Protein 9QDV (pdb70)

Radius of gyration: 25.35 Å; Cα contacts (8 Å, |Δi|>4): 1419; chains: 2; bounding box: 82×53×46 Å

B-factor: mean 12.5, std 7.26, range [4.7, 65.02]

Solvent-accessible surface area: 18712 Å² total; per-residue (Å²): 152,40,98,58,68,17,17,87,111,12,80,83,80,35,0,67,29,100,213,17,71,12,74,52,34,111,27,101,4,48,130,173,114,7,129,36,5,5,2,4,18,0,21,20,0,65,56,90,99,80,33,52,4,0,0,0,0,0,0,0,1,11,10,19,6,21,132,17,0,31,35,0,0,49,10,0,0,5,3,1,0,0,0,0,0,0,30,5,84,69,122,71,19,48,7,79,26,0,2,158,2,0,44,19,0,0,63,22,0,123,92,26,76,58,0,107,124,57,8,19,53,118,9,8,0,0,0,0,5,1,0,0,0,0,0,0,0,6,3,0,21,126,36,82,76,5,54,0,0,0,0,0,0,1,20,9,102,97,79,87,0,62,50,0,140,0,24,0,0,0,0,0,0,68,108,8,43,22,0,47,21,93,49,16,1,43,28,1,7,91,24,3,25,100,131,15,46,10,0,0,0,14,5,102,44,12,26,1,12,28,0,16,70,92,31,60,10,0,0,2,5,0,0,0,0,0,2,20,12,0,1,112,0,96,46,6,11,108,19,0,17,116,52,19,141,30,161,42,13,20,102,37,99,38,41,40,109,15,142,150,35,96,74,59,13,15,94,110,14,75,91,84,37,0,67,36,105,124,19,76,10,68,31,27,111,28,97,3,46,133,174,98,13,127,37,6,4,2,4,18,0,22,23,0,63,54,81,100,78,33,52,4,0,0,0,0,0,0,0,2,8,6,18,1,27,117,11,0,31,38,0,0,26,10,0,0,0,3,1,0,0,0,0,0,0,31,3,90,69,110,63,23,51,6,64,27,0,0,141,3,0,41,20,0,0,66,32,0,113,111,15,99,61,0,124,110,58,7,22,51,116,11,8,0,0,0,0,5,7,2,0,0,0,0,0,0,3,1,0,21,105,36,82,76,6,42,0,0,0,0,0,0,0,26,6,103,91,77,92,0,63,57,0,136,0,18,0,0,1,0,0,0,72,108,8,54,23,0,52,19,87,48,16,0,36,29,0,15,103,30,2,24,101,128,16,45,11,0,0,0,13,6,109,45,11,27,1,10,29,0,14,74,88,32,60,12,0,0,4,7,0,0,0,0,0,1,14,3,1,1,86,0,121,44,5,34,112,24,0,15,119,56,16,139,29,169,42,12,21,89,30,93,38,40,37,86,8,197

InterPro domains:
  IPR029058 Alpha/Beta hydrolase fold [G3DSA:3.40.50.1820] (28-288)
  IPR029058 Alpha/Beta hydrolase fold [SSF53474] (34-272)
  IPR041127 PET hydrolase/cutinase-like [PF12740] (29-286)
  IPR050261 FrsA esterase [PTHR22946] (31-261)

Sequence (518 aa):
ANPYERGPDPTEESSIEAVRGPFAVAQTTVSRLQADGFGGGTIYYPTDTSQGTFGAVAISPGFFTAGQESIAWLGPRIASQGFVVITIDTITRLDQQPDDSRGRQLQAALDHLRTNSVVRNRIIDPNRMMAVMGHSMGGGGALSSAAANNTSSSLEAAIPLQGWHTRKNWSSVRTPTLVVGAELDTIAPVSSHSEEAFYNSLPSSDLDKAYMELRGASSHTVSNTPDTTTAKKYSIAWLKRFVDKKDLRYEQFLCPAPDDFAISEYRSTCPFLLANPYERGPDPTESSSIEAVVRGPFAVAQTTVSRLQQADGFGGGTIYYPTDTSQGTFGAVAISPPGGFFTTAAGGQESIAWLGPRIASQGFVVITIDTITRLDQPDSRGRRQLQAALDHLRTNSVVRNRIDPNRMMAVMGHSMGGGGALSSAAANNTSSLEAAIPLQGWHTRKNWSSSVRRTPTLVVGAELDTIAPVSSSHSEEEAFYNSSLPSSDLDKAYMELRGASHTVSNTPDTTTAKYSIAWLKRFVDKDLRYEEQFLCPAPDDFAISEYRRSTCPFL

Nearest PDB structures (foldseek):
  7nei-assembly1_A  TM=1.000E+00  e=2.528E-55  unidentified
  8brb-assembly2_B  TM=1.001E+00  e=6.624E-55  unidentified
  7w66-assembly1_A  TM=1.001E+00  e=1.736E-54  unidentified
  1jfr-assembly2_B  TM=9.900E-01  e=4.229E-45  Streptomyces exfoliatus
  8a2c-assembly2_B  TM=9.920E-01  e=7.608E-44  unclassified Amycolatopsis

Organism: NCBI:txid1816

Foldseek 3Di:
DQLLDDDDQDDLVQLLDLAHQFDKDKDWFDCVNQDLFHTWMKIAGPDCPSHAAAEEEEEEAAQDALLLQVSLHRSQRNNPYTYTRGGGPDSHDALLSLLSSSVSVLVSQCVDVVRNRRHDSQFYAYEYAASNLSSRLNNQLVPQSYQEGEYALYDDPDQASCSGQHEYEQEAEPAEPRSHCVRHRVSNVVRHDLPHFYKYWYFPPGYSSPSRDDDSVVSSVVSLRSCCGSSVNPSSQVCPPPHHDDPRTPDMDGSPPPD/DQLLDDADQDDLVQLLDLAHQFDKDKDWFDCVNQDLFRIWMKIAGPDCPSHAAEEEEEEEAQLDFLLLQVSLRRSQRRNGYTYTRGGGPGSPDAQCSLLSRSVSVLVCQCPDPVCVRRHDSQQYAYEYAASNLSSRLNNQLVPLSYQEGEYALYDHPDLASQNRQHEYEQEHEPAEPRSHCVRHRVSNQVRYHPPHFYKYWYFPPDYSSPSRDDDSVVRSVVSLRSCCGSSVNPSSLVCPPPHDDDPRTPDMDGPPPPD

Structure (mmCIF, N/CA/C/O backbone):
data_9QDV
#
_entry.id   9QDV
#
_cell.length_a   150.441
_cell.length_b   43.902
_cell.length_c   100.123
_cell.angle_alpha   90.000
_cell.angle_beta   130.867
_cell.angle_gamma   90.000
#
_symmetry.space_group_name_H-M   'C 1 2 1'
#
loop_
_entity.id
_entity.type
_entity.pdbx_description
1 polymer 'Polyester Hydrolase Leipzig 7 (PHL-7), catalysis-deficient S131A mutant'
2 water water
#
loop_
_atom_site.group_PDB
_atom_site.id
_atom_site.type_symbol
_atom_site.label_atom_id
_atom_site.label_alt_id
_atom_site.label_comp_id
_atom_site.label_asym_id
_atom_site.label_entity_id
_atom_site.label_seq_id
_atom_site.pdbx_PDB_ins_code
_atom_site.Cartn_x
_atom_site.Cartn_y
_atom_site.Cartn_z
_atom_site.occupancy
_atom_site.B_iso_or_equiv
_atom_site.auth_seq_id
_atom_site.auth_comp_id
_atom_site.auth_asym_id
_atom_site.auth_atom_id
_atom_site.pdbx_PDB_model_num
ATOM 1 N N . ALA A 1 2 ? 33.64673 5.30249 31.06569 1.000 31.86892 2 ALA A N 1
ATOM 2 C CA . ALA A 1 2 ? 32.25624 5.67658 31.25169 1.000 27.29480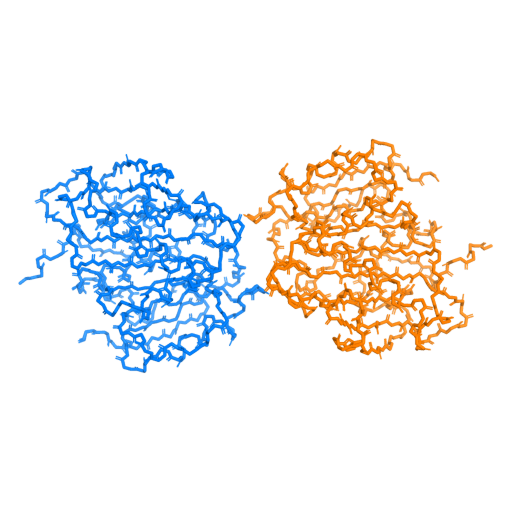 2 ALA A CA 1
ATOM 3 C C . ALA A 1 2 ? 31.51175 5.55696 29.93866 1.000 23.75743 2 ALA A C 1
ATOM 4 O O . ALA A 1 2 ? 32.08658 5.66006 28.85355 1.000 26.49987 2 ALA A O 1
ATOM 10 N N . ASN A 1 3 ? 30.206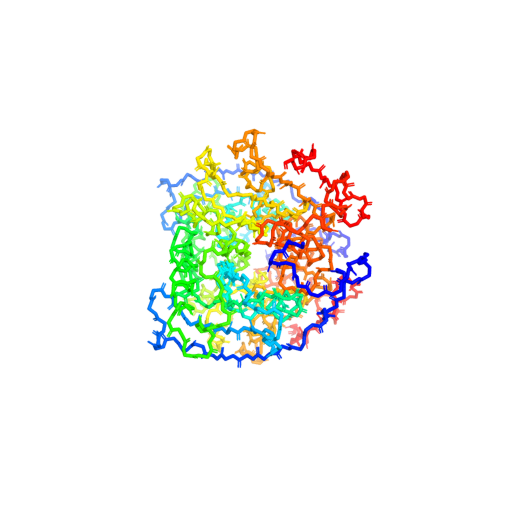01 5.35196 30.04281 1.000 16.85185 3 ASN A N 1
ATOM 11 C CA . ASN A 1 3 ? 29.35031 5.28297 28.87442 1.000 12.55398 3 ASN A CA 1
ATOM 12 C C . ASN A 1 3 ? 28.87239 6.68163 28.52002 1.000 10.87705 3 ASN A C 1
ATOM 13 O O . ASN A 1 3 ? 28.08875 7.27047 29.27961 1.000 11.66439 3 ASN A O 1
ATOM 24 N N . PRO A 1 4 ? 29.30796 7.25081 27.39451 1.000 11.27677 4 PRO A N 1
ATOM 25 C CA . PRO A 1 4 ? 28.97808 8.64404 27.07979 1.000 10.89157 4 PRO A CA 1
ATOM 26 C C . PRO A 1 4 ? 27.54291 8.85096 26.64389 1.000 9.83252 4 PRO A C 1
ATOM 27 O O . PRO A 1 4 ? 27.15126 10.00908 26.44272 1.000 11.51883 4 PRO A O 1
ATOM 38 N N . TYR A 1 5 ? 26.74912 7.78860 26.51616 1.000 8.43538 5 TYR A N 1
ATOM 39 C CA . TYR A 1 5 ? 25.35060 7.89849 26.10926 1.000 8.72931 5 TYR A CA 1
ATOM 40 C C . TYR A 1 5 ? 24.37619 7.91056 27.28668 1.000 8.35165 5 TYR A C 1
ATOM 41 O O . TYR A 1 5 ? 23.16866 8.07191 27.07237 1.000 8.66873 5 TYR A O 1
ATOM 59 N N . GLU A 1 6 ? 24.84899 7.74207 28.52063 1.000 8.25041 6 GLU A N 1
ATOM 60 C CA . GLU A 1 6 ? 23.93764 7.79183 29.67078 1.000 7.84542 6 GLU A CA 1
ATOM 61 C C . GLU A 1 6 ? 23.33437 9.18340 29.78631 1.000 7.84583 6 GLU A C 1
ATOM 62 O O . GLU A 1 6 ? 24.04187 10.19349 29.75835 1.000 8.26370 6 GLU A O 1
ATOM 74 N N . ARG A 1 7 ? 22.01911 9.22118 29.99193 1.000 7.52619 7 ARG A N 1
ATOM 75 C CA . ARG A 1 7 ? 21.29129 10.45912 30.23024 1.000 7.70724 7 ARG A CA 1
ATOM 76 C C . ARG A 1 7 ? 20.38012 10.26929 31.42766 1.000 7.71809 7 ARG A C 1
ATOM 77 O O . ARG A 1 7 ? 19.84048 9.17183 31.64885 1.000 8.00760 7 ARG A O 1
ATOM 98 N N . GLY A 1 8 ? 20.15399 11.35810 32.16744 1.000 7.97806 8 GLY A N 1
ATOM 99 C CA . GLY A 1 8 ? 19.18992 11.34420 33.24136 1.000 8.55126 8 GLY A CA 1
ATOM 100 C C . GLY A 1 8 ? 19.71166 10.70055 34.51220 1.000 8.36341 8 GLY A C 1
ATOM 101 O O . GLY A 1 8 ? 20.78677 10.08777 34.55680 1.000 8.64476 8 GLY A O 1
ATOM 105 N N . PRO A 1 9 ? 18.93151 10.84593 35.59390 1.000 8.74199 9 PRO A N 1
ATOM 106 C CA . PRO A 1 9 ? 19.34429 10.32851 36.90829 1.000 9.16024 9 PRO A CA 1
ATOM 107 C C . PRO A 1 9 ? 19.27419 8.80545 36.95800 1.000 9.03742 9 PRO A C 1
ATOM 108 O O . PRO A 1 9 ? 18.57099 8.14977 36.18581 1.000 9.29287 9 PRO A O 1
ATOM 119 N N . ASP A 1 10 ? 20.00951 8.23130 37.90004 1.000 9.15301 10 ASP A N 1
ATOM 120 C CA . ASP A 1 10 ? 19.99077 6.78678 38.06268 1.000 8.95510 10 ASP A CA 1
ATOM 121 C C . ASP A 1 10 ? 18.55643 6.31983 38.30577 1.000 8.39033 10 ASP A C 1
ATOM 122 O O . ASP A 1 10 ? 17.81999 6.92675 39.09883 1.000 9.70486 10 ASP A O 1
ATOM 131 N N . PRO A 1 11 ? 18.12688 5.24489 37.65296 1.000 8.08391 11 PRO A N 1
ATOM 132 C CA . PRO A 1 11 ? 16.70521 4.88690 37.64210 1.000 7.70213 11 PRO A CA 1
ATOM 133 C C . PRO A 1 11 ? 16.27541 4.02769 38.83169 1.000 8.42649 11 PRO A C 1
ATOM 134 O O . PRO A 1 11 ? 17.08365 3.40479 39.54349 1.000 10.28915 11 PRO A O 1
ATOM 145 N N . THR A 1 12 ? 14.95677 3.96719 38.99621 1.000 8.18490 12 THR A N 1
ATOM 146 C CA . THR A 1 12 ? 14.28612 3.02105 39.87634 1.000 8.10472 12 THR A CA 1
ATOM 147 C C . THR A 1 12 ? 13.05366 2.51291 39.13830 1.000 8.00893 12 THR A C 1
ATOM 148 O O . THR A 1 12 ? 12.67208 3.05210 38.09662 1.000 7.59337 12 THR A O 1
ATOM 159 N N A GLU A 1 13 ? 12.39018 1.51144 39.70663 0.600 8.29571 13 GLU A N 1
ATOM 160 N N B GLU A 1 13 ? 12.36862 1.49044 39.67404 0.400 8.39672 13 GLU A N 1
ATOM 161 C CA A GLU A 1 13 ? 11.17997 1.03178 39.05644 0.600 8.53380 13 GLU A CA 1
ATOM 162 C CA B GLU A 1 13 ? 11.14782 1.04308 38.98899 0.400 8.64075 13 GLU A CA 1
ATOM 163 C C A GLU A 1 13 ? 10.18693 2.18438 38.88669 0.600 7.88070 13 GLU A C 1
ATOM 164 C C B GLU A 1 13 ? 10.12415 2.17224 38.90350 0.400 8.11443 13 GLU A C 1
ATOM 165 O O A GLU A 1 13 ? 9.54712 2.33626 37.83492 0.600 8.29791 13 GLU A O 1
ATOM 166 O O B GLU A 1 13 ? 9.35819 2.26529 37.93820 0.400 8.08406 13 GLU A O 1
ATOM 189 N N . SER A 1 14 ? 10.07981 3.03546 39.91374 1.000 7.45989 14 SER A N 1
ATOM 190 C CA . SER A 1 14 ? 9.18686 4.17750 39.83896 1.000 7.39687 14 SER A CA 1
ATOM 191 C C . SER A 1 14 ? 9.56268 5.14162 38.70633 1.000 7.21633 14 SER A C 1
ATOM 192 O O . SER A 1 14 ? 8.67840 5.70825 38.04654 1.000 7.66184 14 SER A O 1
ATOM 201 N N . SER A 1 15 ? 10.86856 5.36659 38.47546 1.000 6.81143 15 SER A N 1
ATOM 202 C CA . SER A 1 15 ? 11.24722 6.32301 37.43871 1.000 6.81978 15 SER A CA 1
ATOM 203 C C . SER A 1 15 ? 10.86696 5.82329 36.04895 1.000 6.51802 15 SER A C 1
ATOM 204 O O . SER A 1 15 ? 10.54996 6.64714 35.19340 1.000 7.69172 15 SER A O 1
ATOM 212 N N . ILE A 1 16 ? 10.87694 4.50421 35.81253 1.000 6.59267 16 ILE A N 1
ATOM 213 C CA . ILE A 1 16 ? 10.46886 3.98615 34.50593 1.000 6.93201 16 ILE A CA 1
ATOM 214 C C . ILE A 1 16 ? 8.94951 3.85945 34.39575 1.000 6.59195 16 ILE A C 1
ATOM 215 O O . ILE A 1 16 ? 8.44815 3.78626 33.26104 1.000 7.47779 16 ILE A O 1
ATOM 231 N N . GLU A 1 17 ? 8.21656 3.86441 35.50613 1.000 6.54614 17 GLU A N 1
ATOM 232 C CA . GLU A 1 17 ? 6.75653 3.91605 35.48923 1.000 7.32279 17 GLU A CA 1
ATOM 233 C C . GLU A 1 17 ? 6.20944 5.31999 35.26910 1.000 7.38548 17 GLU A C 1
ATOM 234 O O . GLU A 1 17 ? 5.01381 5.47743 34.98610 1.000 7.89870 17 GLU A O 1
ATOM 246 N N . ALA A 1 18 ? 7.05327 6.33934 35.40960 1.000 7.03749 18 ALA A N 1
ATOM 247 C CA . ALA A 1 18 ? 6.62582 7.73047 35.39873 1.000 7.05410 18 ALA A CA 1
ATOM 248 C C . ALA A 1 18 ? 5.89200 8.07264 34.10051 1.000 6.85149 18 ALA A C 1
ATOM 249 O O . ALA A 1 18 ? 6.37143 7.78277 33.00451 1.000 7.42943 18 ALA A O 1
ATOM 256 N N . VAL A 1 19 ? 4.76710 8.78374 34.22428 1.000 7.12788 19 VAL A N 1
ATOM 257 C CA . VAL A 1 19 ? 4.07769 9.29840 33.03315 1.000 7.50631 19 VAL A CA 1
ATOM 258 C C . VAL A 1 19 ? 4.90036 10.39285 32.35870 1.000 7.41693 19 VAL A C 1
ATOM 259 O O . VAL A 1 19 ? 4.96249 10.46733 31.11938 1.000 8.24164 19 VAL A O 1
ATOM 272 N N . ARG A 1 20 ? 5.49841 11.27638 33.17254 1.000 7.38730 20 ARG A N 1
ATOM 273 C CA . ARG A 1 20 ? 6.39567 12.33895 32.74248 1.000 7.49250 20 ARG A CA 1
ATOM 274 C C . ARG A 1 20 ? 7.76226 12.00119 33.30209 1.000 6.94176 20 ARG A C 1
ATOM 275 O O . ARG A 1 20 ? 7.92688 11.87437 34.51794 1.000 7.52381 20 ARG A O 1
ATOM 296 N N . GLY A 1 21 ? 8.74704 11.89439 32.43550 1.000 7.62913 21 GLY A N 1
ATOM 297 C CA . GLY A 1 21 ? 10.09474 11.55818 32.83227 1.000 7.49919 21 GLY A CA 1
ATOM 298 C C . GLY A 1 21 ? 10.90798 12.75992 33.26940 1.000 7.21484 21 GLY A C 1
ATOM 299 O O . GLY A 1 21 ? 10.38758 13.86455 33.45661 1.000 7.74878 21 GLY A O 1
ATOM 303 N N . PRO A 1 22 ? 12.22052 12.55792 33.44881 1.000 7.65979 22 PRO A N 1
ATOM 304 C CA . PRO A 1 22 ? 13.06573 13.61995 34.01867 1.000 8.29680 22 PRO A CA 1
ATOM 305 C C . PRO A 1 22 ? 13.26927 14.81298 33.11232 1.000 8.97263 22 PRO A C 1
ATOM 306 O O . PRO A 1 22 ? 13.62119 15.88772 33.61251 1.000 11.07874 22 PRO A O 1
ATOM 317 N N . PHE A 1 23 ? 13.09766 14.67167 31.80251 1.000 7.31257 23 PHE A N 1
ATOM 318 C CA . PHE A 1 23 ? 13.37121 15.73154 30.84401 1.000 7.59893 23 PHE A CA 1
ATOM 319 C C . PHE A 1 23 ? 12.08632 16.44793 30.45420 1.000 7.37487 23 PHE A C 1
ATOM 320 O O . PHE A 1 23 ? 11.11670 15.80193 30.03225 1.000 7.96900 23 PHE A O 1
ATOM 337 N N . ALA A 1 24 ? 12.11194 17.78668 30.51822 1.000 8.21115 24 ALA A N 1
ATOM 338 C CA . ALA A 1 24 ? 11.08229 18.58326 29.87083 1.000 8.49664 24 ALA A CA 1
ATOM 339 C C . ALA A 1 24 ? 11.12997 18.33134 28.36624 1.000 7.95072 24 ALA A C 1
ATOM 340 O O . ALA A 1 24 ? 12.20613 18.15749 27.78495 1.000 8.81055 24 ALA A O 1
ATOM 347 N N . VAL A 1 25 ? 9.96163 18.31590 27.73316 1.000 7.57489 25 VAL A N 1
ATOM 348 C CA . VAL A 1 25 ? 9.87257 18.04886 26.30857 1.000 7.81583 25 VAL A CA 1
ATOM 349 C C . VAL A 1 25 ? 9.13037 19.15574 25.59359 1.000 7.76538 25 VAL A C 1
ATOM 350 O O . VAL A 1 25 ? 8.25175 19.81750 26.14968 1.000 8.80880 25 VAL A O 1
ATOM 363 N N . ALA A 1 26 ? 9.49558 19.34151 24.32918 1.000 7.16266 26 ALA A N 1
ATOM 364 C CA . ALA A 1 26 ? 8.78297 20.17907 23.38329 1.000 7.13965 26 ALA A CA 1
ATOM 365 C C . ALA A 1 26 ? 8.39357 19.29637 22.20109 1.000 7.36349 26 ALA A C 1
ATOM 366 O O . ALA A 1 26 ? 8.77875 18.11771 22.11031 1.000 7.43075 26 ALA A O 1
ATOM 373 N N . GLN A 1 27 ? 7.60696 19.86069 21.28910 1.000 7.83107 27 GLN A N 1
ATOM 374 C CA . GLN A 1 27 ? 7.13826 19.09366 20.14813 1.000 7.79642 27 GLN A CA 1
ATOM 375 C C . GLN A 1 27 ? 7.07207 19.96486 18.90829 1.000 8.24963 27 GLN A C 1
ATOM 376 O O . GLN A 1 27 ? 6.92495 21.19211 18.98337 1.000 9.09106 27 GLN A O 1
ATOM 390 N N . THR A 1 28 ? 7.16781 19.29764 17.75890 1.000 8.01384 28 THR A N 1
ATOM 391 C CA . THR A 1 28 ? 7.02165 19.94505 16.46308 1.000 8.38282 28 THR A CA 1
ATOM 392 C C . THR A 1 28 ? 6.25678 19.01780 15.52632 1.000 8.69943 28 THR A C 1
ATOM 393 O O . THR A 1 28 ? 6.41850 17.79447 15.56292 1.000 9.32936 28 THR A O 1
ATOM 404 N N . THR A 1 29 ? 5.41656 19.60567 14.68023 1.000 9.59460 29 THR A N 1
ATOM 405 C CA . THR A 1 29 ? 4.58034 18.85051 13.76040 1.000 9.46823 29 THR A CA 1
ATOM 406 C C . THR A 1 29 ? 5.28028 18.74087 12.41534 1.000 9.83224 29 THR A C 1
ATOM 407 O O . THR A 1 29 ? 5.87785 19.70840 11.93146 1.000 10.54937 29 THR A O 1
ATOM 418 N N . VAL A 1 30 ? 5.19243 17.56055 11.81762 1.000 10.06147 30 VAL A N 1
ATOM 419 C CA . VAL A 1 30 ? 5.66732 17.30252 10.46376 1.000 10.06801 30 VAL A CA 1
ATOM 420 C C . VAL A 1 30 ? 4.42006 17.11623 9.59625 1.000 9.95555 30 VAL A C 1
ATOM 421 O O . VAL A 1 30 ? 3.64182 16.18172 9.81115 1.000 9.79321 30 VAL A O 1
ATOM 434 N N . SER A 1 31 ? 4.22289 17.98922 8.61781 1.000 11.34653 31 SER A N 1
ATOM 435 C CA . SER A 1 31 ? 3.07275 17.85414 7.74141 1.000 12.65942 31 SER A CA 1
ATOM 436 C C . SER A 1 31 ? 3.25093 16.68109 6.77955 1.000 12.39453 31 SER A C 1
ATOM 437 O O . SER A 1 31 ? 4.35021 16.19327 6.53080 1.000 11.39875 31 SER A O 1
ATOM 445 N N . ARG A 1 32 ? 2.12840 16.24421 6.21426 1.000 14.44936 32 ARG A N 1
ATOM 446 C CA . ARG A 1 32 ? 2.15643 15.20151 5.19269 1.000 16.41992 32 ARG A CA 1
ATOM 447 C C . ARG A 1 32 ? 3.04341 15.60086 4.02056 1.000 17.85647 32 ARG A C 1
ATOM 448 O O . ARG A 1 32 ? 3.80126 14.78113 3.49977 1.000 19.70551 32 ARG A O 1
ATOM 469 N N . LEU A 1 33 ? 2.99526 16.87383 3.62406 1.000 18.99308 33 LEU A N 1
ATOM 470 C CA . LEU A 1 33 ? 3.82347 17.36501 2.52447 1.000 21.28391 33 LEU A CA 1
ATOM 471 C C . LEU A 1 33 ? 5.31525 17.28400 2.85050 1.000 19.94713 33 LEU A C 1
ATOM 472 O O . LEU A 1 33 ? 6.12360 16.87860 2.00960 1.000 24.12175 33 LEU A O 1
ATOM 488 N N . GLN A 1 34 ? 5.69848 17.66686 4.07325 1.000 15.37166 34 GLN A N 1
ATOM 489 C CA . GLN A 1 34 ? 7.09821 17.64293 4.51194 1.000 14.73152 34 GLN A CA 1
ATOM 490 C C . GLN A 1 34 ? 7.64471 16.23412 4.68590 1.000 12.86503 34 GLN A C 1
ATOM 491 O O . GLN A 1 34 ? 8.86779 16.03620 4.69583 1.000 15.81955 34 GLN A O 1
ATOM 505 N N . ALA A 1 35 ? 6.76248 15.26343 4.90326 1.000 11.40748 35 ALA A N 1
ATOM 506 C CA . ALA A 1 35 ? 7.15359 13.90685 5.25862 1.000 10.67972 35 ALA A CA 1
ATOM 507 C C . ALA A 1 35 ? 7.42501 13.10614 3.98793 1.000 12.28618 35 ALA A C 1
ATOM 508 O O . ALA A 1 35 ? 6.50386 12.60135 3.35023 1.000 18.99395 35 ALA A O 1
ATOM 515 N N . ASP A 1 36 ? 8.68279 12.90137 3.66209 1.000 9.42909 36 ASP A N 1
ATOM 516 C CA . ASP A 1 36 ? 9.01122 12.11846 2.47720 1.000 10.18696 36 ASP A CA 1
ATOM 517 C C . ASP A 1 36 ? 8.97684 10.63472 2.83383 1.000 9.30401 36 ASP A C 1
ATOM 518 O O . ASP A 1 36 ? 9.81221 10.16150 3.59954 1.000 11.02792 36 ASP A O 1
ATOM 527 N N . GLY A 1 37 ? 7.96548 9.91557 2.36180 1.000 9.29165 37 GLY A N 1
ATOM 528 C CA . GLY A 1 37 ? 7.85223 8.49523 2.60943 1.000 9.16049 37 GLY A CA 1
ATOM 529 C C . GLY A 1 37 ? 7.03161 8.09041 3.81854 1.000 8.51075 37 GLY A C 1
ATOM 530 O O . GLY A 1 37 ? 7.06134 6.90528 4.17682 1.000 8.68219 37 GLY A O 1
ATOM 534 N N . PHE A 1 38 ? 6.28240 9.01037 4.42673 1.000 8.48721 38 PHE A N 1
ATOM 535 C CA . PHE A 1 38 ? 5.34899 8.67371 5.50527 1.000 7.89808 38 PHE A CA 1
ATOM 536 C C . PHE A 1 38 ? 4.25127 9.73619 5.50163 1.000 8.22260 38 PHE A C 1
ATOM 537 O O . PHE A 1 38 ? 4.26297 10.65181 4.67629 1.000 9.59483 38 PHE A O 1
ATOM 554 N N . GLY A 1 39 ? 3.28109 9.60725 6.39874 1.000 8.22168 39 GLY A N 1
ATOM 555 C CA . GLY A 1 39 ? 2.09846 10.44929 6.38394 1.000 8.88385 39 GLY A CA 1
ATOM 556 C C . GLY A 1 39 ? 2.12170 11.67773 7.27129 1.000 9.39572 39 GLY A C 1
ATOM 557 O O . GLY A 1 39 ? 1.06535 12.25138 7.54887 1.000 13.33428 39 GLY A O 1
ATOM 561 N N . GLY A 1 40 ? 3.30013 12.10526 7.70559 1.000 8.59753 40 GLY A N 1
ATOM 562 C CA . GLY A 1 40 ? 3.41456 13.16719 8.69097 1.000 9.00326 40 GLY A CA 1
ATOM 563 C C . GLY A 1 40 ? 3.54814 12.59554 10.09247 1.000 7.60475 40 GLY A C 1
ATOM 564 O O . GLY A 1 40 ? 3.53622 11.37868 10.31049 1.000 8.10674 40 GLY A O 1
ATOM 568 N N . GLY A 1 41 ? 3.68009 13.48073 11.06934 1.000 8.06688 41 GLY A N 1
ATOM 569 C CA . GLY A 1 41 ? 3.83126 13.01248 12.43170 1.000 8.67132 41 GLY A CA 1
ATOM 570 C C . GLY A 1 41 ? 4.06779 14.15280 13.39199 1.000 8.42522 41 GLY A C 1
ATOM 571 O O . GLY A 1 41 ? 3.99244 15.33625 13.04375 1.000 9.61790 41 GLY A O 1
ATOM 575 N N . THR A 1 42 ? 4.34995 13.77803 14.63184 1.000 7.74380 42 THR A N 1
ATOM 576 C CA . THR A 1 42 ? 4.72182 14.71160 15.68498 1.000 7.36209 42 THR A CA 1
ATOM 577 C C . THR A 1 42 ? 6.03923 14.23981 16.27014 1.000 7.01866 42 THR A C 1
ATOM 578 O O . THR A 1 42 ? 6.18283 13.03530 16.57011 1.000 8.12495 42 THR A O 1
ATOM 589 N N . ILE A 1 43 ? 6.98622 15.15647 16.43230 1.000 7.07273 43 ILE A N 1
ATOM 590 C CA . ILE A 1 43 ? 8.27036 14.85278 17.04308 1.000 7.12167 43 ILE A CA 1
ATOM 591 C C . ILE A 1 43 ? 8.28606 15.46093 18.43241 1.000 7.43379 43 ILE A C 1
ATOM 592 O O . ILE A 1 43 ? 8.07932 16.66563 18.58380 1.000 8.74389 43 ILE A O 1
ATOM 608 N N . TYR A 1 44 ? 8.55518 14.62533 19.43634 1.000 6.84995 44 TYR A N 1
ATOM 609 C CA . TYR A 1 44 ? 8.71987 15.03287 20.82036 1.000 6.62693 44 TYR A CA 1
ATOM 610 C C . TYR A 1 44 ? 10.19696 14.93495 21.17406 1.000 7.28867 44 TYR A C 1
ATOM 611 O O . TYR A 1 44 ? 10.86563 13.96028 20.80376 1.000 7.19844 44 TYR A O 1
ATOM 629 N N . TYR A 1 45 ? 10.72344 15.94427 21.88041 1.000 6.90641 45 TYR A N 1
ATOM 630 C CA . TYR A 1 45 ? 12.15817 15.94776 22.12002 1.000 6.89795 45 TYR A CA 1
ATOM 631 C C . TYR A 1 45 ? 12.48750 16.63499 23.44072 1.000 6.96463 45 TYR A C 1
ATOM 632 O O . TYR A 1 45 ? 11.80610 17.58958 23.83405 1.000 7.59281 45 TYR A O 1
ATOM 650 N N . PRO A 1 46 ? 13.56585 16.21889 24.10485 1.000 7.21040 46 PRO A N 1
ATOM 651 C CA . PRO A 1 46 ? 14.01623 16.94369 25.30729 1.000 7.41028 46 PRO A CA 1
ATOM 652 C C . PRO A 1 46 ? 14.54405 18.30694 24.91813 1.000 8.37659 46 PRO A C 1
ATOM 653 O O . PRO A 1 46 ? 15.27986 18.43316 23.93514 1.000 9.24357 46 PRO A O 1
ATOM 664 N N . THR A 1 47 ? 14.20267 19.32803 25.69485 1.000 8.83385 47 THR A N 1
ATOM 665 C CA . THR A 1 47 ? 14.73427 20.65644 25.43391 1.000 10.61848 47 THR A CA 1
ATOM 666 C C . THR A 1 47 ? 16.09844 20.90556 26.07830 1.000 11.69079 47 THR A C 1
ATOM 667 O O . THR A 1 47 ? 16.78613 21.84929 25.68751 1.000 14.12215 47 THR A O 1
ATOM 678 N N . ASP A 1 48 ? 16.50965 20.08473 27.03191 1.000 10.17090 48 ASP A N 1
ATOM 679 C CA . ASP A 1 48 ? 17.82494 20.22145 27.66864 1.000 11.15544 48 ASP A CA 1
ATOM 680 C C . ASP A 1 48 ? 18.87239 19.58146 26.77215 1.000 11.34649 48 ASP A C 1
ATOM 681 O O . ASP A 1 48 ? 18.81896 18.37067 26.52771 1.000 13.25980 48 ASP A O 1
ATOM 690 N N . THR A 1 49 ? 19.80811 20.38885 26.28165 1.000 10.69279 49 THR A N 1
ATOM 691 C CA . THR A 1 49 ? 20.88098 19.90685 25.42546 1.000 11.37938 49 THR A CA 1
ATOM 692 C C . THR A 1 49 ? 22.18139 19.69043 26.19144 1.000 10.33366 49 THR A C 1
ATOM 693 O O . THR A 1 49 ? 23.18229 19.28568 25.58648 1.000 11.74243 49 THR A O 1
ATOM 704 N N . SER A 1 50 ? 22.19941 19.98645 27.48529 1.000 10.12282 50 SER A N 1
ATOM 705 C CA . SER A 1 50 ? 23.44210 20.05809 28.23578 1.000 10.37241 50 SER A CA 1
ATOM 706 C C . SER A 1 50 ? 24.03306 18.69937 28.57249 1.000 10.05918 50 SER A C 1
ATOM 707 O O . SER A 1 50 ? 25.16624 18.65889 29.05650 1.000 12.20171 50 SER A O 1
ATOM 715 N N . GLN A 1 51 ? 23.30539 17.61243 28.36842 1.000 9.74400 51 GLN A N 1
ATOM 716 C CA . GLN A 1 51 ? 23.81375 16.27287 28.60409 1.000 9.80724 51 GLN A CA 1
ATOM 717 C C . GLN A 1 51 ? 24.27174 15.58321 27.32646 1.000 9.87721 51 GLN A C 1
ATOM 718 O O . GLN A 1 51 ? 24.79483 14.46024 27.39795 1.000 11.56639 51 GLN A O 1
ATOM 732 N N . GLY A 1 52 ? 24.09999 16.22561 26.16943 1.000 9.45263 52 GLY A N 1
ATOM 733 C CA . GLY A 1 52 ? 24.47802 15.64571 24.89178 1.000 10.05960 52 GLY A CA 1
ATOM 734 C C . GLY A 1 52 ? 23.27096 15.33636 24.01674 1.000 9.11495 52 GLY A C 1
ATOM 735 O O . GLY A 1 52 ? 22.12240 15.65229 24.34479 1.000 9.30816 52 GLY A O 1
ATOM 739 N N . THR A 1 53 ? 23.55869 14.71055 22.87418 1.000 8.40563 53 THR A N 1
ATOM 740 C CA . THR A 1 53 ? 22.52624 14.27671 21.94671 1.000 7.97085 53 THR A CA 1
ATOM 741 C C . THR A 1 53 ? 21.85796 12.98878 22.44971 1.000 7.29081 53 THR A C 1
ATOM 742 O O . THR A 1 53 ? 22.34906 12.30946 23.35951 1.000 8.85489 53 THR A O 1
ATOM 753 N N . PHE A 1 54 ? 20.72073 12.68078 21.84985 1.000 7.05526 54 PHE A N 1
ATOM 754 C CA . PHE A 1 54 ? 19.87730 11.57220 22.24574 1.000 6.88855 54 PHE A CA 1
ATOM 755 C C . PHE A 1 54 ? 19.66005 10.61682 21.07679 1.000 6.63592 54 PHE A C 1
ATOM 756 O O . PHE A 1 54 ? 19.70273 10.99870 19.91125 1.000 7.76069 54 PHE A O 1
ATOM 773 N N . GLY A 1 55 ? 19.35680 9.36412 21.40005 1.000 6.78618 55 GLY A N 1
ATOM 774 C CA . GLY A 1 55 ? 18.87294 8.44813 20.40202 1.000 7.02457 55 GLY A CA 1
ATOM 775 C C . GLY A 1 55 ? 17.47103 8.81266 19.94349 1.000 6.46636 55 GLY A C 1
ATOM 776 O O . GLY A 1 55 ? 16.77042 9.60091 20.57973 1.000 7.30155 55 GLY A O 1
ATOM 780 N N . ALA A 1 56 ? 17.07257 8.22442 18.81657 1.000 6.83352 56 ALA A N 1
ATOM 781 C CA . ALA A 1 56 ? 15.80436 8.54608 18.17134 1.000 7.44487 56 ALA A CA 1
ATOM 782 C C . ALA A 1 56 ? 14.95507 7.29808 18.01165 1.000 6.75826 56 ALA A C 1
ATOM 783 O O . ALA A 1 56 ? 15.47694 6.19266 17.79062 1.000 7.73881 56 ALA A O 1
ATOM 790 N N . VAL A 1 57 ? 13.63706 7.48206 18.08785 1.000 6.01595 57 VAL A N 1
ATOM 791 C CA . VAL A 1 57 ? 12.67516 6.39979 18.03552 1.000 6.22060 57 VAL A CA 1
ATOM 792 C C . VAL A 1 57 ? 11.52502 6.81111 17.12650 1.000 6.15313 57 VAL A C 1
ATOM 793 O O . VAL A 1 57 ? 10.99413 7.91767 17.27827 1.000 6.85483 57 VAL A O 1
ATOM 806 N N . ALA A 1 58 ? 11.10389 5.92403 16.21487 1.000 5.88282 58 ALA A N 1
ATOM 807 C CA . ALA A 1 58 ? 9.90842 6.14020 15.39596 1.000 5.89268 58 ALA A CA 1
ATOM 808 C C . ALA A 1 58 ? 8.85264 5.10653 15.79297 1.000 5.78692 58 ALA A C 1
ATOM 809 O O . ALA A 1 58 ? 9.18465 3.93180 16.01630 1.000 6.13986 58 ALA A O 1
ATOM 816 N N . ILE A 1 59 ? 7.58871 5.54610 15.86758 1.000 6.07541 59 ILE A N 1
ATOM 817 C CA . ILE A 1 59 ? 6.48177 4.72284 16.34205 1.000 5.99042 59 ILE A CA 1
ATOM 818 C C . ILE A 1 59 ? 5.34290 4.78554 15.32723 1.000 5.98647 59 ILE A C 1
ATOM 819 O O . ILE A 1 59 ? 4.89097 5.88119 14.96285 1.000 6.91308 59 ILE A O 1
ATOM 835 N N . SER A 1 60 ? 4.86396 3.60333 14.89609 1.000 6.08394 60 SER A N 1
ATOM 836 C CA . SER A 1 60 ? 3.75975 3.49901 13.92800 1.000 6.65250 60 SER A CA 1
ATOM 837 C C . SER A 1 60 ? 2.49984 2.94365 14.56488 1.000 6.08185 60 SER A C 1
ATOM 838 O O . SER A 1 60 ? 2.57125 1.96189 15.32029 1.000 6.97112 60 SER A O 1
ATOM 846 N N . PRO A 1 61 ? 1.33871 3.46864 14.18146 1.000 6.14628 61 PRO A N 1
ATOM 847 C CA . PRO A 1 61 ? 0.05984 2.85083 14.53442 1.000 7.41537 61 PRO A CA 1
ATOM 848 C C . PRO A 1 61 ? -0.21801 1.63376 13.66884 1.000 8.29456 61 PRO A C 1
ATOM 849 O O . PRO A 1 61 ? 0.55293 1.31734 12.77490 1.000 8.15806 61 PRO A O 1
ATOM 860 N N . GLY A 1 62 ? -1.36312 0.99105 13.94170 1.000 9.74571 62 GLY A N 1
ATOM 861 C CA . GLY A 1 62 ? -1.81281 -0.16334 13.19351 1.000 11.77645 62 GLY A CA 1
ATOM 862 C C . GLY A 1 62 ? -2.89239 0.13821 12.14965 1.000 10.70260 62 GLY A C 1
ATOM 863 O O . GLY A 1 62 ? -3.20569 1.29093 11.84059 1.000 10.04343 62 GLY A O 1
ATOM 867 N N A PHE A 1 63 ? -3.48940 -0.93593 11.64804 0.350 11.49177 63 PHE A N 1
ATOM 868 N N B PHE A 1 63 ? -3.45119 -0.94622 11.56776 0.650 11.38313 63 PHE A N 1
ATOM 869 C CA A PHE A 1 63 ? -4.46484 -0.77625 10.58872 0.350 11.91484 63 PHE A CA 1
ATOM 870 C CA B PHE A 1 63 ? -4.44918 -0.86694 10.47726 0.650 12.13061 63 PHE A CA 1
ATOM 871 C C A PHE A 1 63 ? -5.60766 0.10906 11.03889 0.350 11.97737 63 PHE A C 1
ATOM 872 C C B PHE A 1 63 ? -5.67140 -0.07017 10.92694 0.650 10.88446 63 PHE A C 1
ATOM 873 O O A PHE A 1 63 ? -6.02172 0.11273 12.20381 0.350 13.36777 63 PHE A O 1
ATOM 874 O O B PHE A 1 63 ? -6.20939 -0.29126 12.01775 0.650 10.22117 63 PHE A O 1
ATOM 907 N N . THR A 1 64 ? -6.09818 0.86961 10.07602 1.000 11.13376 64 THR A N 1
ATOM 908 C CA . THR A 1 64 ? -7.19217 1.80291 10.24872 1.000 11.57096 64 THR A CA 1
ATOM 909 C C . THR A 1 64 ? -6.88488 2.92459 11.21287 1.000 12.21270 64 THR A C 1
ATOM 910 O O . THR A 1 64 ? -7.69500 3.81944 11.31033 1.000 13.54581 64 THR A O 1
ATOM 922 N N . ALA A 1 65 ? -5.70923 2.95853 11.85098 1.000 10.84382 65 ALA A N 1
ATOM 923 C CA . ALA A 1 65 ? -5.49259 3.82055 13.00111 1.000 10.74299 65 ALA A CA 1
ATOM 924 C C . ALA A 1 65 ? -4.63225 5.01634 12.65843 1.000 10.24603 65 ALA A C 1
ATOM 925 O O . ALA A 1 65 ? -3.76082 4.99086 11.77628 1.000 10.76569 65 ALA A O 1
ATOM 932 N N . GLY A 1 66 ? -4.89433 6.06709 13.35925 1.000 12.67431 66 GLY A N 1
ATOM 933 C CA . GLY A 1 66 ? -4.10271 7.25735 13.24681 1.000 13.18616 66 GLY A CA 1
ATOM 934 C C . GLY A 1 66 ? -3.02450 7.32140 14.30920 1.000 10.58161 66 GLY A C 1
ATOM 935 O O . GLY A 1 66 ? -2.95038 6.56414 15.27969 1.000 10.41947 66 GLY A O 1
ATOM 939 N N . GLN A 1 67 ? -2.20256 8.33087 14.12892 1.000 11.12917 67 GLN A N 1
ATOM 940 C CA . GLN A 1 67 ? -1.19177 8.67916 15.09306 1.000 11.54319 67 GLN A CA 1
ATOM 941 C C . GLN A 1 67 ? -1.76508 8.83637 16.50371 1.000 10.42967 67 GLN A C 1
ATOM 942 O O . GLN A 1 67 ? -1.08703 8.53735 17.49982 1.000 12.28467 67 GLN A O 1
ATOM 956 N N . GLU A 1 68 ? -3.01745 9.27748 16.60746 1.000 9.94080 68 GLU A N 1
ATOM 957 C CA . GLU A 1 68 ? -3.62342 9.51502 17.90617 1.000 11.26506 68 GLU A CA 1
ATOM 958 C C . GLU A 1 68 ? -3.65125 8.25845 18.77332 1.000 11.38027 68 GLU A C 1
ATOM 959 O O . GLU A 1 68 ? -3.65835 8.36260 19.99523 1.000 13.58187 68 GLU A O 1
ATOM 971 N N . SER A 1 69 ? -3.64861 7.07072 18.16700 1.000 10.11564 69 SER A N 1
ATOM 972 C CA . SER A 1 69 ? -3.71230 5.80444 18.91539 1.000 11.32713 69 SER A CA 1
ATOM 973 C C . SER A 1 69 ? -2.40297 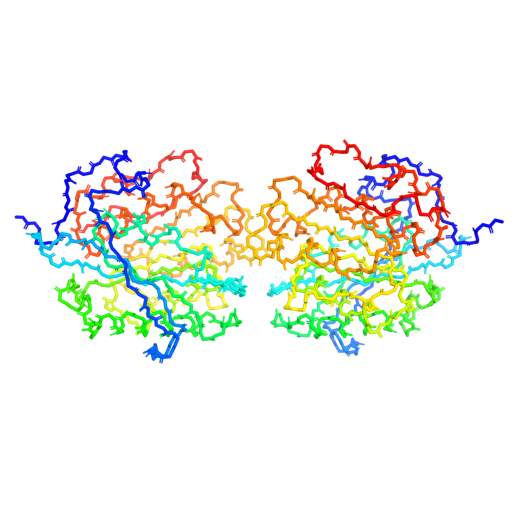5.44277 19.60744 1.000 11.71932 69 SER A C 1
ATOM 974 O O . SER A 1 69 ? -2.37912 4.54759 20.45227 1.000 15.40414 69 SER A O 1
ATOM 982 N N . ILE A 1 70 ? -1.30829 6.06852 19.21468 1.000 9.52647 70 ILE A N 1
ATOM 983 C CA . ILE A 1 70 ? 0.01550 5.87472 19.80359 1.000 10.88597 70 ILE A CA 1
ATOM 984 C C . ILE A 1 70 ? 0.57996 7.13004 20.42437 1.000 10.25492 70 ILE A C 1
ATOM 985 O O . ILE A 1 70 ? 1.69930 7.08798 20.95714 1.000 11.50458 70 ILE A O 1
ATOM 1001 N N . ALA A 1 71 ? -0.15296 8.24600 20.36635 1.000 10.35209 71 ALA A N 1
ATOM 1002 C CA . ALA A 1 71 ? 0.40825 9.53983 20.72317 1.000 11.05408 71 ALA A CA 1
ATOM 1003 C C . ALA A 1 71 ? 0.92555 9.55329 22.15242 1.000 9.15269 71 ALA A C 1
ATOM 1004 O O . ALA A 1 71 ? 1.92646 10.21904 22.43250 1.000 10.00053 71 ALA A O 1
ATOM 1011 N N . TRP A 1 72 ? 0.24744 8.85225 23.06394 1.000 7.82470 72 TRP A N 1
ATOM 1012 C CA . TRP A 1 72 ? 0.62276 8.88676 24.46694 1.000 7.72814 72 TRP A CA 1
ATOM 1013 C C . TRP A 1 72 ? 2.05760 8.40275 24.66937 1.000 7.33718 72 TRP A C 1
ATOM 1014 O O . TRP A 1 72 ? 2.71128 8.80274 25.64467 1.000 7.90876 72 TRP A O 1
ATOM 1035 N N . LEU A 1 73 ? 2.56656 7.52064 23.80000 1.000 7.12755 73 LEU A N 1
ATOM 1036 C CA . LEU A 1 73 ? 3.93813 7.04161 23.95442 1.000 6.86823 73 LEU A CA 1
ATOM 1037 C C . LEU A 1 73 ? 4.95605 8.13600 23.67735 1.000 7.05411 73 LEU A C 1
ATOM 1038 O O . LEU A 1 73 ? 6.08852 8.05792 24.16720 1.000 7.68727 73 LEU A O 1
ATOM 1054 N N . GLY A 1 74 ? 4.60796 9.11714 22.84579 1.000 7.51330 74 GLY A N 1
ATOM 1055 C CA . GLY A 1 74 ? 5.54323 10.12671 22.41250 1.000 7.88396 74 GLY A CA 1
ATOM 1056 C C . GLY A 1 74 ? 6.22322 10.86206 23.53775 1.000 7.58124 74 GLY A C 1
ATOM 1057 O O . GLY A 1 74 ? 7.45356 10.80638 23.68784 1.000 8.28295 74 GLY A O 1
ATOM 1061 N N . PRO A 1 75 ? 5.45418 11.61682 24.32945 1.000 7.27113 75 PRO A N 1
ATOM 1062 C CA . PRO A 1 75 ? 6.07934 12.39439 25.40366 1.000 8.23432 75 PRO A CA 1
ATOM 1063 C C . PRO A 1 75 ? 6.53245 11.52515 26.56142 1.000 7.05448 75 PRO A C 1
ATOM 1064 O O . PRO A 1 75 ? 7.46728 11.89409 27.28292 1.000 8.13809 75 PRO A O 1
ATOM 1075 N N . ARG A 1 76 ? 5.87570 10.38304 26.75714 1.000 6.55381 76 ARG A N 1
ATOM 1076 C CA . ARG A 1 76 ? 6.23015 9.51131 27.87298 1.000 6.50289 76 ARG A CA 1
ATOM 1077 C C . ARG A 1 76 ? 7.61146 8.90571 27.66881 1.000 6.24861 76 ARG A C 1
ATOM 1078 O O . ARG A 1 76 ? 8.40164 8.80342 28.61950 1.000 7.38434 76 ARG A O 1
ATOM 1099 N N . ILE A 1 77 ? 7.92505 8.50822 26.43088 1.000 6.11375 77 ILE A N 1
ATOM 1100 C CA . ILE A 1 77 ? 9.26499 8.02635 26.10835 1.000 6.03074 77 ILE A CA 1
ATOM 1101 C C . ILE A 1 77 ? 10.24564 9.18741 25.93617 1.000 5.92658 77 ILE A C 1
ATOM 1102 O O . ILE A 1 77 ? 11.37699 9.12828 26.43850 1.000 6.33683 77 ILE A O 1
ATOM 1118 N N . ALA A 1 78 ? 9.85462 10.24812 25.22008 1.000 6.17987 78 ALA A N 1
ATOM 1119 C CA . ALA A 1 78 ? 10.81801 11.31395 24.93045 1.000 6.13381 78 ALA A CA 1
ATOM 1120 C C . ALA A 1 78 ? 11.34838 11.94213 26.21367 1.000 5.79182 78 ALA A C 1
ATOM 1121 O O . ALA A 1 78 ? 12.51450 12.34250 26.29649 1.000 6.32034 78 ALA A O 1
ATOM 1128 N N . SER A 1 79 ? 10.49008 12.06403 27.22074 1.000 5.93429 79 SER A N 1
ATOM 1129 C CA . SER A 1 79 ? 10.85342 12.68243 28.49362 1.000 6.31410 79 SER A CA 1
ATOM 1130 C C . SER A 1 79 ? 11.83050 11.83782 29.30689 1.000 6.33104 79 SER A C 1
ATOM 1131 O O . SER A 1 79 ? 12.33424 12.30262 30.33846 1.000 6.88189 79 SER A O 1
ATOM 1139 N N . GLN A 1 80 ? 12.11603 10.60242 28.88805 1.000 6.21846 80 GLN A N 1
ATOM 1140 C CA . GLN A 1 80 ? 13.19899 9.80904 29.44953 1.000 6.55948 80 GLN A CA 1
ATOM 1141 C C . GLN A 1 80 ? 14.53037 10.06127 28.76080 1.000 7.16342 80 GLN A C 1
ATOM 1142 O O . GLN A 1 80 ? 15.55367 9.56174 29.23478 1.000 9.59571 80 GLN A O 1
ATOM 1156 N N . GLY A 1 81 ? 14.54276 10.88229 27.70287 1.000 6.60837 81 GLY A N 1
ATOM 1157 C CA . GLY A 1 81 ? 15.75608 11.21763 26.97445 1.000 6.64605 81 GLY A CA 1
ATOM 1158 C C . GLY A 1 81 ? 15.84715 10.55390 25.60659 1.000 6.22714 81 GLY A C 1
ATOM 1159 O O . GLY A 1 81 ? 16.82165 9.86220 25.31065 1.000 6.49938 81 GLY A O 1
ATOM 1163 N N . PHE A 1 82 ? 14.85861 10.82153 24.74487 1.000 6.28948 82 PHE A N 1
ATOM 1164 C CA . PHE A 1 82 ? 14.84110 10.31639 23.37447 1.000 6.05002 82 PHE A CA 1
ATOM 1165 C C . PHE A 1 82 ? 14.12884 11.34040 22.50833 1.000 5.98153 82 PHE A C 1
ATOM 1166 O O . PHE A 1 82 ? 13.23436 12.03655 22.98652 1.000 6.54445 82 PHE A O 1
ATOM 1183 N N . VAL A 1 83 ? 14.51260 11.40443 21.22629 1.000 5.95781 83 VAL A N 1
ATOM 1184 C CA . VAL A 1 83 ? 13.72505 12.13456 20.24072 1.000 5.81550 83 VAL A CA 1
ATOM 1185 C C . VAL A 1 83 ? 12.77826 11.12950 19.60588 1.000 6.16583 83 VAL A C 1
ATOM 1186 O O . VAL A 1 83 ? 13.24132 10.13124 19.04130 1.000 7.32520 83 VAL A O 1
ATOM 1199 N N . VAL A 1 84 ? 11.46620 11.34430 19.73645 1.000 5.93946 84 VAL A N 1
ATOM 1200 C CA . VAL A 1 84 ? 10.46310 10.35206 19.38716 1.000 5.86947 84 VAL A CA 1
ATOM 1201 C C . VAL A 1 84 ? 9.51224 10.93624 18.35560 1.000 5.89011 84 VAL A C 1
ATOM 1202 O O . VAL A 1 84 ? 8.90377 11.97629 18.59730 1.000 7.06573 84 VAL A O 1
ATOM 1215 N N . ILE A 1 85 ? 9.37247 10.25989 17.20837 1.000 6.35843 85 ILE A N 1
ATOM 1216 C CA . ILE A 1 85 ? 8.39803 10.66277 16.20582 1.000 6.37231 85 ILE A CA 1
ATOM 1217 C C . ILE A 1 85 ? 7.26790 9.64648 16.14574 1.000 6.66234 85 ILE A C 1
ATOM 1218 O O . ILE A 1 85 ? 7.49401 8.43980 15.90489 1.000 7.21908 85 ILE A O 1
ATOM 1234 N N . THR A 1 86 ? 6.04545 10.11166 16.39015 1.000 6.70095 86 THR A N 1
ATOM 1235 C CA . THR A 1 86 ? 4.83890 9.31123 16.23083 1.000 6.86691 86 THR A CA 1
ATOM 1236 C C . THR A 1 86 ? 4.26694 9.63920 14.85820 1.000 7.67685 86 THR A C 1
ATOM 1237 O O . THR A 1 86 ? 4.02242 10.81354 14.57563 1.000 8.86311 86 THR A O 1
ATOM 1248 N N . ILE A 1 87 ? 4.07322 8.63373 14.00307 1.000 7.06423 87 ILE A N 1
ATOM 1249 C CA . ILE A 1 87 ? 3.68947 8.89529 12.61867 1.000 7.52532 87 ILE A CA 1
ATOM 1250 C C . ILE A 1 87 ? 2.21388 8.63306 12.37967 1.000 6.87057 87 ILE A C 1
ATOM 1251 O O . ILE A 1 87 ? 1.57419 7.79659 13.03675 1.000 7.53177 87 ILE A O 1
ATOM 1267 N N . ASP A 1 88 ? 1.68978 9.32387 11.35637 1.000 7.30660 88 ASP A N 1
ATOM 1268 C CA . ASP A 1 88 ? 0.60629 8.79873 10.54671 1.000 7.50002 88 ASP A CA 1
ATOM 1269 C C . ASP A 1 88 ? 1.21036 8.06504 9.36114 1.000 7.51066 88 ASP A C 1
ATOM 1270 O O . ASP A 1 88 ? 2.24706 8.46734 8.82786 1.000 8.20054 88 ASP A O 1
ATOM 1279 N N . THR A 1 89 ? 0.53982 7.01133 8.92862 1.000 7.90477 89 THR A N 1
ATOM 1280 C CA . THR A 1 89 ? 0.94898 6.32930 7.71086 1.000 7.95314 89 THR A CA 1
ATOM 1281 C C . THR A 1 89 ? 0.34055 7.02909 6.49208 1.000 7.86785 89 THR A C 1
ATOM 1282 O O . THR A 1 89 ? -0.59745 7.83374 6.5927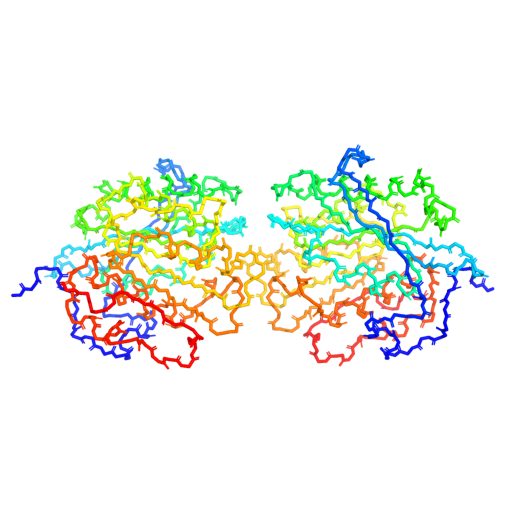3 1.000 8.93944 89 THR A O 1
ATOM 1293 N N . ILE A 1 90 ? 0.89945 6.70343 5.33079 1.000 7.52158 90 ILE A N 1
ATOM 1294 C CA . ILE A 1 90 ? 0.44117 7.30835 4.08911 1.000 8.30800 90 ILE A CA 1
ATOM 1295 C C . ILE A 1 90 ? -1.05061 7.06798 3.88711 1.000 8.68868 90 ILE A C 1
ATOM 1296 O O . ILE A 1 90 ? -1.79365 7.99201 3.53847 1.000 9.95906 90 ILE A O 1
ATOM 1312 N N . THR A 1 91 ? -1.50306 5.83165 4.08940 1.000 8.27707 91 THR A N 1
ATOM 1313 C CA . THR A 1 91 ? -2.93582 5.53475 4.16854 1.000 9.22414 91 THR A CA 1
ATOM 1314 C C . THR A 1 91 ? -3.20839 4.66286 5.38174 1.000 8.36982 91 THR A C 1
ATOM 1315 O O . THR A 1 91 ? -2.33739 3.94583 5.87333 1.000 8.97468 91 THR A O 1
ATOM 1326 N N . ARG A 1 92 ? -4.45500 4.68531 5.82735 1.000 8.82530 92 ARG A N 1
ATOM 1327 C CA . ARG A 1 92 ? -4.84117 3.90574 6.98535 1.000 9.14497 92 ARG A CA 1
ATOM 1328 C C . ARG A 1 92 ? -4.84150 2.40829 6.70054 1.000 9.52943 92 ARG A C 1
ATOM 1329 O O . ARG A 1 92 ? -4.89982 1.62665 7.64903 1.000 10.05923 92 ARG A O 1
ATOM 1350 N N . LEU A 1 93 ? -4.78207 1.99228 5.43252 1.000 8.96698 93 LEU A N 1
ATOM 1351 C CA . LEU A 1 93 ? -4.85234 0.58768 5.05224 1.000 9.40383 93 LEU A CA 1
ATOM 1352 C C . LEU A 1 93 ? -3.48683 0.00063 4.71688 1.000 8.76764 93 LEU A C 1
ATOM 1353 O O . LEU A 1 93 ? -3.40727 -1.12764 4.22397 1.000 10.13790 93 LEU A O 1
ATOM 1369 N N . ASP A 1 94 ? -2.41218 0.71390 4.99690 1.000 7.87074 94 ASP A N 1
ATOM 1370 C CA . ASP A 1 94 ? -1.09047 0.22927 4.62937 1.000 7.83484 94 ASP A CA 1
ATOM 1371 C C . ASP A 1 94 ? -0.76456 -1.06352 5.38128 1.000 7.21233 94 ASP A C 1
ATOM 1372 O O . ASP A 1 94 ? -1.11631 -1.23406 6.55213 1.000 8.08278 94 ASP A O 1
ATOM 1381 N N A GLN A 1 95 ? -0.03884 -1.94909 4.71848 0.370 7.25325 95 GLN A N 1
ATOM 1382 N N B GLN A 1 95 ? -0.05567 -1.95389 4.70442 0.630 7.24710 95 GLN A N 1
ATOM 1383 C CA A GLN A 1 95 ? 0.32330 -3.25841 5.24246 0.370 7.52397 95 GLN A CA 1
ATOM 1384 C CA B GLN A 1 95 ? 0.30945 -3.26370 5.23002 0.630 7.25149 95 GLN A CA 1
ATOM 1385 C C A GLN A 1 95 ? 1.71612 -3.23116 5.87147 0.370 6.78666 95 GLN A C 1
ATOM 1386 C C B GLN A 1 95 ? 1.64558 -3.18911 5.98277 0.630 6.47313 95 GLN A C 1
ATOM 1387 O O A GLN A 1 95 ? 2.48176 -2.27564 5.69513 0.370 6.14902 95 GLN A O 1
ATOM 1388 O O B GLN A 1 95 ? 2.31199 -2.13946 5.98151 0.630 6.49548 95 GLN A O 1
ATOM 1415 N N . PRO A 1 96 ? 2.08445 -4.28975 6.61733 1.000 7.03067 96 PRO A N 1
ATOM 1416 C CA . PRO A 1 96 ? 3.31476 -4.22125 7.43439 1.000 6.97576 96 PRO A CA 1
ATOM 1417 C C . PRO A 1 96 ? 4.57493 -3.81200 6.69098 1.000 7.23303 96 PRO A C 1
ATOM 1418 O O . PRO A 1 96 ? 5.34748 -3.00009 7.20808 1.000 7.69428 96 PRO A O 1
ATOM 1429 N N A ASP A 1 97 ? 4.87658 -4.38543 5.54353 0.600 8.09682 97 ASP A N 1
ATOM 1430 N N B ASP A 1 97 ? 4.78970 -4.38652 5.48992 0.400 7.57836 97 ASP A N 1
ATOM 1431 C CA A ASP A 1 97 ? 6.13912 -3.99709 4.92718 0.600 9.18516 97 ASP A CA 1
ATOM 1432 C CA B ASP A 1 97 ? 5.97344 -4.08841 4.67302 0.400 8.52011 97 ASP A CA 1
ATOM 1433 C C A ASP A 1 97 ? 6.13186 -2.50181 4.55444 0.600 7.82029 97 ASP A C 1
ATOM 1434 C C B ASP A 1 97 ? 6.10243 -2.58998 4.42933 0.400 8.89426 97 ASP A C 1
ATOM 1435 O O A ASP A 1 97 ? 7.14979 -1.81254 4.73621 0.600 8.01714 97 ASP A O 1
ATOM 1436 O O B ASP A 1 97 ? 7.17671 -1.99533 4.59765 0.400 8.59879 97 ASP A O 1
ATOM 1453 N N . SER A 1 98 ? 4.99426 -1.97004 4.05868 1.000 8.25569 98 SER A N 1
ATOM 1454 C CA . SER A 1 98 ? 4.92486 -0.53400 3.80855 1.000 8.43588 98 SER A CA 1
ATOM 1455 C C . SER A 1 98 ? 5.15490 0.25494 5.09636 1.000 6.99942 98 SER A C 1
ATOM 1456 O O . SER A 1 98 ? 5.88428 1.24895 5.09632 1.000 7.48830 98 SER A O 1
ATOM 1465 N N . ARG A 1 99 ? 4.52581 -0.16658 6.19188 1.000 6.78379 99 ARG A N 1
ATOM 1466 C CA . ARG A 1 99 ? 4.73763 0.52244 7.46704 1.000 6.38931 99 ARG A CA 1
ATOM 1467 C C . ARG A 1 99 ? 6.20586 0.48719 7.88264 1.000 6.58864 99 ARG A C 1
ATOM 1468 O O . ARG A 1 99 ? 6.71694 1.45539 8.46447 1.000 6.76489 99 ARG A O 1
ATOM 1489 N N . GLY A 1 100 ? 6.90191 -0.61802 7.60981 1.000 7.02072 100 GLY A N 1
ATOM 1490 C CA . GLY A 1 100 ? 8.33208 -0.65770 7.89729 1.000 7.17932 100 GLY A CA 1
ATOM 1491 C C . GLY A 1 100 ? 9.14019 0.36043 7.10341 1.000 7.22726 100 GLY A C 1
ATOM 1492 O O . GLY A 1 100 ? 10.03428 1.02020 7.65141 1.000 8.13007 100 GLY A O 1
ATOM 1496 N N . ARG A 1 101 ? 8.82726 0.50838 5.81001 1.000 7.13792 101 ARG A N 1
ATOM 1497 C CA . ARG A 1 101 ? 9.47861 1.55503 5.01782 1.000 7.51669 101 ARG A CA 1
ATOM 1498 C C . ARG A 1 101 ? 9.18039 2.93276 5.60678 1.000 6.84852 101 ARG A C 1
ATOM 1499 O O . ARG A 1 101 ? 10.05194 3.82125 5.60668 1.000 7.67233 101 ARG A O 1
ATOM 1520 N N . GLN A 1 102 ? 7.94606 3.14308 6.06902 1.000 6.78610 102 GLN A N 1
ATOM 1521 C CA . GLN A 1 102 ? 7.55547 4.44690 6.59693 1.000 6.36895 102 GLN A CA 1
ATOM 1522 C C . GLN A 1 102 ? 8.24561 4.75468 7.92736 1.000 6.71684 102 GLN A C 1
ATOM 1523 O O . GLN A 1 102 ? 8.61388 5.90962 8.17595 1.000 6.95927 102 GLN A O 1
ATOM 1537 N N . LEU A 1 103 ? 8.43378 3.73965 8.78104 1.000 6.53733 103 LEU A N 1
ATOM 1538 C CA . LEU A 1 103 ? 9.20459 3.92124 10.00931 1.000 6.40452 103 LEU A CA 1
ATOM 1539 C C . LEU A 1 103 ? 10.62820 4.36639 9.68405 1.000 6.58236 103 LEU A C 1
ATOM 1540 O O . LEU A 1 103 ? 11.16456 5.28220 10.30784 1.000 6.98612 103 LEU A O 1
ATOM 1556 N N . GLN A 1 104 ? 11.27127 3.69414 8.72575 1.000 7.03563 104 GLN A N 1
ATOM 1557 C CA . GLN A 1 104 ? 12.62299 4.07436 8.34101 1.000 6.88386 104 GLN A CA 1
ATOM 1558 C C . GLN A 1 104 ? 12.64268 5.49139 7.75678 1.000 7.03083 104 GLN A C 1
ATOM 1559 O O . GLN A 1 104 ? 13.55946 6.27479 8.04664 1.000 7.30222 104 GLN A O 1
ATOM 1573 N N . ALA A 1 105 ? 11.64666 5.83157 6.92676 1.000 7.03298 105 ALA A N 1
ATOM 1574 C CA . ALA A 1 105 ? 11.56622 7.17040 6.36305 1.000 7.43718 105 ALA A CA 1
ATOM 1575 C C . ALA A 1 105 ? 11.39362 8.22413 7.45791 1.000 7.05988 105 ALA A C 1
ATOM 1576 O O . ALA A 1 105 ? 11.94403 9.33313 7.35244 1.000 7.60288 105 ALA A O 1
ATOM 1583 N N . ALA A 1 106 ? 10.63706 7.90671 8.51288 1.000 6.66160 106 ALA A N 1
ATOM 1584 C CA . ALA A 1 106 ? 10.43656 8.84002 9.61997 1.000 6.91654 106 ALA A CA 1
ATOM 1585 C C . ALA A 1 106 ? 11.73721 9.06121 10.38225 1.000 6.63853 106 ALA A C 1
ATOM 1586 O O . ALA A 1 106 ? 12.06632 10.20083 10.74107 1.000 7.48962 106 ALA A O 1
ATOM 1593 N N . LEU A 1 107 ? 12.50622 7.99016 10.63068 1.000 6.82510 107 LEU A N 1
ATOM 1594 C CA . LEU A 1 107 ? 13.81796 8.15783 11.24627 1.000 7.08977 107 LEU A CA 1
ATOM 1595 C C . LEU A 1 107 ? 14.70598 9.02436 10.35934 1.000 7.49263 107 LEU A C 1
ATOM 1596 O O . LEU A 1 107 ? 15.40409 9.91936 10.83702 1.000 8.24366 107 LEU A O 1
ATOM 1612 N N . ASP A 1 108 ? 14.72547 8.72613 9.05880 1.000 7.56779 108 ASP A N 1
ATOM 1613 C CA . ASP A 1 108 ? 15.58462 9.45988 8.13807 1.000 8.69441 108 ASP A CA 1
ATOM 1614 C C . ASP A 1 108 ? 15.22214 10.94647 8.11993 1.000 8.68204 108 ASP A C 1
ATOM 1615 O O . ASP A 1 108 ? 16.10207 11.81032 8.00658 1.000 10.84199 108 ASP A O 1
ATOM 1624 N N . HIS A 1 109 ? 13.93306 11.26055 8.24483 1.000 7.80723 109 HIS A N 1
ATOM 1625 C CA . HIS A 1 109 ? 13.46886 12.64822 8.28845 1.000 8.11449 109 HIS A CA 1
ATOM 1626 C C . HIS A 1 109 ? 14.14325 13.44052 9.39852 1.000 8.67349 109 HIS A C 1
ATOM 1627 O O . HIS A 1 109 ? 14.43159 14.63779 9.23947 1.000 9.01377 109 HIS A O 1
ATOM 1641 N N . LEU A 1 110 ? 14.35780 12.80797 10.55496 1.000 8.69582 110 LEU A N 1
ATOM 1642 C CA . LEU A 1 110 ? 14.86969 13.51669 11.72895 1.000 9.66263 110 LEU A CA 1
ATOM 1643 C C . LEU A 1 110 ? 16.23020 14.12623 11.47957 1.000 10.77853 110 LEU A C 1
ATOM 1644 O O . LEU A 1 110 ? 16.58064 15.13817 12.07611 1.000 15.78236 110 LEU A O 1
ATOM 1660 N N . ARG A 1 111 ? 17.00600 13.50158 10.60081 1.000 11.15321 111 ARG A N 1
ATOM 1661 C CA . ARG A 1 111 ? 18.33125 13.95400 10.24841 1.000 13.18053 111 ARG A CA 1
ATOM 1662 C C . ARG A 1 111 ? 18.31437 15.30947 9.52225 1.000 12.84392 111 ARG A C 1
ATOM 1663 O O . ARG A 1 111 ? 19.34914 15.98118 9.48174 1.000 17.71902 111 ARG A O 1
ATOM 1684 N N . THR A 1 112 ? 17.15964 15.68700 8.91244 1.000 10.71598 112 THR A N 1
ATOM 1685 C CA . THR A 1 112 ? 16.94521 16.83059 8.00667 1.000 13.45881 112 THR A CA 1
ATOM 1686 C C . THR A 1 112 ? 16.15743 17.96222 8.66029 1.000 10.60564 112 THR A C 1
ATOM 1687 O O . THR A 1 112 ? 16.18018 19.07565 8.16062 1.000 14.13572 112 THR A O 1
ATOM 1698 N N . ASN A 1 113 ? 15.42702 17.70119 9.71886 1.000 9.23547 113 ASN A N 1
ATOM 1699 C CA . ASN A 1 113 ? 14.50732 18.67924 10.29510 1.000 9.03608 113 ASN A CA 1
ATOM 1700 C C . ASN A 1 113 ? 15.28452 19.56788 11.26512 1.000 8.84870 113 ASN A C 1
ATOM 1701 O O . ASN A 1 113 ? 15.83218 19.07258 12.25147 1.000 9.18623 113 ASN A O 1
ATOM 1712 N N . SER A 1 114 ? 15.31587 20.88184 11.00128 1.000 9.31485 114 SER A N 1
ATOM 1713 C CA . SER A 1 114 ? 16.18714 21.76787 11.76565 1.000 9.63317 114 SER A CA 1
ATOM 1714 C C . SER A 1 114 ? 15.83347 21.78499 13.23820 1.000 9.15249 114 SER A C 1
ATOM 1715 O O . SER A 1 114 ? 16.67993 22.12706 14.06988 1.000 9.96829 114 SER A O 1
ATOM 1723 N N . VAL A 1 115 ? 14.58046 21.49155 13.57920 1.000 8.52059 115 VAL A N 1
ATOM 1724 C CA . VAL A 1 115 ? 14.15684 21.58214 14.96952 1.000 9.05879 115 VAL A CA 1
ATOM 1725 C C . VAL A 1 115 ? 14.84261 20.53619 15.83031 1.000 9.42324 115 VAL A C 1
ATOM 1726 O O . VAL A 1 115 ? 14.98644 20.74254 17.04616 1.000 10.97413 115 VAL A O 1
ATOM 1739 N N . VAL A 1 116 ? 15.20418 19.37757 15.24671 1.000 8.35504 116 VAL A N 1
ATOM 1740 C CA . VAL A 1 116 ? 15.75862 18.26838 16.01806 1.000 8.66000 116 VAL A CA 1
ATOM 1741 C C . VAL A 1 116 ? 17.05186 17.66962 15.49396 1.000 8.38207 116 VAL A C 1
ATOM 1742 O O . VAL A 1 116 ? 17.65369 16.85697 16.19014 1.000 9.46582 116 VAL A O 1
ATOM 1755 N N . ARG A 1 117 ? 17.50954 18.02288 14.29695 1.000 9.23605 117 ARG A N 1
ATOM 1756 C CA . ARG A 1 117 ? 18.64836 17.29596 13.73565 1.000 10.34354 117 ARG A CA 1
ATOM 1757 C C . ARG A 1 117 ? 19.91201 17.41434 14.58527 1.000 9.71254 117 ARG A C 1
ATOM 1758 O O . ARG A 1 117 ? 20.73825 16.50568 14.56780 1.000 12.07191 117 ARG A O 1
ATOM 1779 N N . ASN A 1 118 ? 20.09180 18.50817 15.31837 1.000 9.46834 118 ASN A N 1
ATOM 1780 C CA . ASN A 1 118 ? 21.27361 18.66920 16.16359 1.000 9.73800 118 ASN A CA 1
ATOM 1781 C C . ASN A 1 118 ? 21.08556 18.07725 17.55796 1.000 8.92056 118 ASN A C 1
ATOM 1782 O O . ASN A 1 118 ? 21.99371 18.17312 18.38745 1.000 10.08120 118 ASN A O 1
ATOM 1793 N N . ARG A 1 119 ? 19.92614 17.49464 17.82879 1.000 7.94306 119 ARG A N 1
ATOM 1794 C CA . ARG A 1 119 ? 19.60259 16.86047 19.10068 1.000 7.68635 119 ARG A CA 1
ATOM 1795 C C . ARG A 1 119 ? 19.75615 15.34934 19.06523 1.000 7.83734 119 ARG A C 1
ATOM 1796 O O . ARG A 1 119 ? 19.65703 14.71991 20.11921 1.000 8.72562 119 ARG A O 1
ATOM 1817 N N A ILE A 1 120 ? 19.90585 14.75543 17.88774 0.600 8.05241 120 ILE A N 1
ATOM 1818 N N B ILE A 1 120 ? 20.06893 14.77611 17.90639 0.400 8.80140 120 ILE A N 1
ATOM 1819 C CA A ILE A 1 120 ? 19.96053 13.30670 17.74028 0.600 7.92050 120 ILE A CA 1
ATOM 1820 C CA B ILE A 1 120 ? 19.98322 13.34224 17.67395 0.400 8.64298 120 ILE A CA 1
ATOM 1821 C C A ILE A 1 120 ? 21.39293 12.84985 17.51082 0.600 8.04590 120 ILE A C 1
ATOM 1822 C C B ILE A 1 120 ? 21.35650 12.78162 17.34151 0.400 8.82784 120 ILE A C 1
ATOM 1823 O O A ILE A 1 120 ? 22.23808 13.57422 16.97733 0.600 10.01469 120 ILE A O 1
ATOM 1824 O O B ILE A 1 120 ? 22.11195 13.36899 16.55682 0.400 9.66356 120 ILE A O 1
ATOM 1855 N N . ASP A 1 121 ? 21.64580 11.60299 17.89536 1.000 9.03863 121 ASP A N 1
ATOM 1856 C CA . ASP A 1 121 ? 22.78666 10.82319 17.45744 1.000 9.27859 121 ASP A CA 1
ATOM 1857 C C . ASP A 1 121 ? 22.25392 9.90342 16.37855 1.000 9.31258 121 ASP A C 1
ATOM 1858 O O . ASP A 1 121 ? 21.52146 8.95151 16.67212 1.000 9.49993 121 ASP A O 1
ATOM 1868 N N . PRO A 1 122 ? 22.54873 10.20417 15.11128 1.000 11.22027 122 PRO A N 1
ATOM 1869 C CA . PRO A 1 122 ? 21.95038 9.44869 14.00706 1.000 12.66635 122 PRO A CA 1
ATOM 1870 C C . PRO A 1 122 ? 22.37288 7.98904 13.96376 1.000 10.47205 122 PRO A C 1
ATOM 1871 O O . PRO A 1 122 ? 21.76410 7.19864 13.21655 1.000 11.42693 122 PRO A O 1
ATOM 1882 N N . ASN A 1 123 ? 23.41203 7.62656 14.71897 1.000 8.80016 123 ASN A N 1
ATOM 1883 C CA . ASN A 1 123 ? 23.87182 6.25208 14.81453 1.000 8.73571 123 ASN A CA 1
ATOM 1884 C C . ASN A 1 123 ? 23.05217 5.40337 15.77884 1.000 7.98654 123 ASN A C 1
ATOM 1885 O O . ASN A 1 123 ? 23.33430 4.20205 15.90950 1.000 9.01984 123 ASN A O 1
ATOM 1896 N N . ARG A 1 124 ? 22.10773 5.99678 16.51594 1.000 6.91769 124 ARG A N 1
ATOM 1897 C CA . ARG A 1 124 ? 21.43223 5.27748 17.61199 1.000 6.72156 124 ARG A CA 1
ATOM 1898 C C . ARG A 1 124 ? 19.92611 5.46651 17.48903 1.000 6.72534 124 ARG A C 1
ATOM 1899 O O . ARG A 1 124 ? 19.36831 6.42201 18.02555 1.000 7.33764 124 ARG A O 1
ATOM 1920 N N A MET A 1 125 ? 19.27625 4.54166 16.77110 0.600 6.66955 125 MET A N 1
ATOM 1921 N N B MET A 1 125 ? 19.27636 4.54697 16.79445 0.400 7.04797 125 MET A N 1
ATOM 1922 C CA A MET A 1 125 ? 17.87925 4.67059 16.38216 0.600 6.87912 125 MET A CA 1
ATOM 1923 C CA B MET A 1 125 ? 17.86821 4.69521 16.49865 0.400 7.39773 125 MET A CA 1
ATOM 1924 C C A MET A 1 125 ? 17.10993 3.37997 16.62880 0.600 6.67300 125 MET A C 1
ATOM 1925 C C B MET A 1 125 ? 17.12086 3.40189 16.78002 0.400 6.77821 125 MET A C 1
ATOM 1926 O O A MET A 1 125 ? 17.66035 2.27389 16.60820 0.600 7.34730 125 MET A O 1
ATOM 1927 O O B MET A 1 125 ? 17.69957 2.32420 16.94842 0.400 6.68473 125 MET A O 1
ATOM 1954 N N . ALA A 1 126 ? 15.80073 3.53589 16.84288 1.000 6.54648 126 ALA A N 1
ATOM 1955 C CA . ALA A 1 126 ? 14.92841 2.42353 17.16330 1.000 6.16064 126 ALA A CA 1
ATOM 1956 C C . ALA A 1 126 ? 13.57485 2.58858 16.48630 1.000 5.68368 126 ALA A C 1
ATOM 1957 O O . ALA A 1 126 ? 13.15530 3.70008 16.14736 1.000 6.08455 126 ALA A O 1
ATOM 1965 N N . VAL A 1 127 ? 12.86856 1.46041 16.37776 1.000 5.55820 127 VAL A N 1
ATOM 1966 C CA . VAL A 1 127 ? 11.53695 1.41989 15.79281 1.000 5.75500 127 VAL A CA 1
ATOM 1967 C C . VAL A 1 127 ? 10.57757 0.70103 16.75191 1.000 5.93261 127 VAL A C 1
ATOM 1968 O O . VAL A 1 127 ? 10.94864 -0.28429 17.40787 1.000 6.48541 127 VAL A O 1
ATOM 1981 N N . MET A 1 128 ? 9.33306 1.17491 16.76993 1.000 5.82498 128 MET A N 1
ATOM 1982 C CA . MET A 1 128 ? 8.26369 0.56653 17.54196 1.000 5.56934 128 MET A CA 1
ATOM 1983 C C . MET A 1 128 ? 6.98596 0.64604 16.71340 1.000 5.42910 128 MET A C 1
ATOM 1984 O O . MET A 1 128 ? 6.83424 1.52164 15.85327 1.000 5.94888 128 MET A O 1
ATOM 1998 N N . GLY A 1 129 ? 6.00744 -0.18848 17.03787 1.000 5.68490 129 GLY A N 1
ATOM 1999 C CA . GLY A 1 129 ? 4.70484 0.02029 16.43903 1.000 6.17599 129 GLY A CA 1
ATOM 2000 C C . GLY A 1 129 ? 3.68484 -0.94216 17.00528 1.000 5.84294 129 GLY A C 1
ATOM 2001 O O . GLY A 1 129 ? 4.03614 -1.99163 17.55948 1.000 6.07975 129 GLY A O 1
ATOM 2005 N N . HIS A 1 130 ? 2.41306 -0.57725 16.83053 1.000 5.95722 130 HIS A N 1
ATOM 2006 C CA . HIS A 1 130 ? 1.29306 -1.40308 17.25489 1.000 5.99812 130 HIS A CA 1
ATOM 2007 C C . HIS A 1 130 ? 0.70207 -2.15883 16.07387 1.000 5.84986 130 HIS A C 1
ATOM 2008 O O . HIS A 1 130 ? 0.49463 -1.57947 15.00731 1.000 6.54868 130 HIS A O 1
ATOM 2022 N N . SER A 1 131 ? 0.40990 -3.44809 16.27407 1.000 5.99546 131 SER A N 1
ATOM 2023 C CA . SER A 1 131 ? -0.39577 -4.21683 15.30997 1.000 6.80162 131 SER A CA 1
ATOM 2024 C C . SER A 1 131 ? 0.37122 -4.29018 13.99533 1.000 6.62508 131 SER A C 1
ATOM 2025 O O . SER A 1 131 ? 1.55414 -4.68772 14.00538 1.000 6.67867 131 SER A O 1
ATOM 2033 N N . MET A 1 132 ? -0.22555 -3.92833 12.84784 1.000 7.05433 132 MET A N 1
ATOM 2034 C CA . MET A 1 132 ? 0.56422 -3.94943 11.61480 1.000 6.48116 132 MET A CA 1
ATOM 2035 C C . MET A 1 132 ? 1.76523 -3.02361 11.69607 1.000 6.40039 132 MET A C 1
ATOM 2036 O O . MET A 1 132 ? 2.75051 -3.24954 10.98472 1.000 7.12112 132 MET A O 1
ATOM 2050 N N . GLY A 1 133 ? 1.70456 -1.97646 12.52809 1.000 6.22162 133 GLY A N 1
ATOM 2051 C CA . GLY A 1 133 ? 2.87549 -1.15254 12.77025 1.000 6.40726 133 GLY A CA 1
ATOM 2052 C C . GLY A 1 133 ? 3.99243 -1.87995 13.50540 1.000 6.43513 133 GLY A C 1
ATOM 2053 O O . GLY A 1 133 ? 5.17321 -1.56714 13.29876 1.000 6.96022 133 GLY A O 1
ATOM 2057 N N . GLY A 1 134 ? 3.63932 -2.85019 14.36416 1.000 6.43799 134 GLY A N 1
ATOM 2058 C CA . GLY A 1 134 ? 4.64961 -3.70268 14.97229 1.000 6.44992 134 GLY A CA 1
ATOM 2059 C C . GLY A 1 134 ? 5.23443 -4.70214 13.98891 1.000 6.50088 134 GLY A C 1
ATOM 2060 O O . GLY A 1 134 ? 6.44190 -4.97285 14.01713 1.000 6.55293 134 GLY A O 1
ATOM 2064 N N . GLY A 1 135 ? 4.39440 -5.26096 13.10240 1.000 6.43300 135 GLY A N 1
ATOM 2065 C CA . GLY A 1 135 ? 4.94744 -5.98231 11.96459 1.000 6.81425 135 GLY A CA 1
ATOM 2066 C C . GLY A 1 135 ? 5.89874 -5.10501 11.16875 1.000 6.75872 135 GLY A C 1
ATOM 2067 O O . GLY A 1 135 ? 6.96900 -5.54141 10.74485 1.000 6.97794 135 GLY A O 1
ATOM 2071 N N . GLY A 1 136 ? 5.52515 -3.83218 10.99283 1.000 6.76208 136 GLY A N 1
ATOM 2072 C CA . GLY A 1 136 ? 6.40457 -2.88912 10.32192 1.000 7.58904 136 GLY A CA 1
ATOM 2073 C C . GLY A 1 136 ? 7.72916 -2.69498 11.04012 1.000 6.58622 136 GLY A C 1
ATOM 2074 O O . GLY A 1 136 ? 8.77616 -2.59392 10.40358 1.000 7.01520 136 GLY A O 1
ATOM 2078 N N . ALA A 1 137 ? 7.70730 -2.63701 12.37507 1.000 6.42951 137 ALA A N 1
ATOM 2079 C CA . ALA A 1 137 ? 8.95474 -2.49119 13.13522 1.000 6.79764 137 ALA A CA 1
ATOM 2080 C C . ALA A 1 137 ? 9.88556 -3.67722 12.86860 1.000 6.36314 137 ALA A C 1
ATOM 2081 O O . ALA A 1 137 ? 11.09603 -3.50005 12.68356 1.000 6.73772 137 ALA A O 1
ATOM 2088 N N . LEU A 1 138 ? 9.33757 -4.89673 12.87439 1.000 6.66812 138 LEU A N 1
ATOM 2089 C CA . LEU A 1 138 ? 10.14928 -6.07787 12.55409 1.000 6.57552 138 LEU A CA 1
ATOM 2090 C C . LEU A 1 138 ? 10.68675 -6.00014 11.12599 1.000 7.11461 138 LEU A C 1
ATOM 2091 O O . LEU A 1 138 ? 11.87397 -6.28026 10.88427 1.000 7.38214 138 LEU A O 1
ATOM 2107 N N . SER A 1 139 ? 9.84019 -5.60824 10.16781 1.000 7.10229 139 SER A N 1
ATOM 2108 C CA A SER A 1 139 ? 10.30532 -5.47924 8.78382 0.710 7.39163 139 SER A CA 1
ATOM 2109 C CA B SER A 1 139 ? 10.29285 -5.47543 8.79317 0.290 7.41070 139 SER A CA 1
ATOM 2110 C C . SER A 1 139 ? 11.42241 -4.44887 8.66798 1.000 7.16666 139 SER A C 1
ATOM 2111 O O . SER A 1 139 ? 12.40208 -4.66638 7.93130 1.000 7.75413 139 SER A O 1
ATOM 2126 N N . ALA A 1 140 ? 11.28538 -3.31429 9.35828 1.000 6.87033 140 ALA A N 1
ATOM 2127 C CA . ALA A 1 140 ? 12.32620 -2.29107 9.31990 1.000 7.09663 140 ALA A CA 1
ATOM 2128 C C . ALA A 1 140 ? 13.62911 -2.82171 9.88506 1.000 7.28707 140 ALA A C 1
ATOM 2129 O O . ALA A 1 140 ? 14.70749 -2.54514 9.33764 1.000 7.89038 140 ALA A O 1
ATOM 2136 N N . ALA A 1 141 ? 13.56038 -3.57618 10.99248 1.000 7.45905 141 ALA A N 1
ATOM 2137 C CA . ALA A 1 141 ? 14.75688 -4.17268 11.56558 1.000 7.47546 141 ALA A CA 1
ATOM 2138 C C . ALA A 1 141 ? 15.38542 -5.19621 10.61809 1.000 7.58358 141 ALA A C 1
ATOM 2139 O O . ALA A 1 141 ? 16.61446 -5.23358 10.46751 1.000 8.45454 141 ALA A O 1
ATOM 2146 N N . ALA A 1 142 ? 14.57068 -6.03141 9.96719 1.000 7.54896 142 ALA A N 1
ATOM 2147 C CA . ALA A 1 142 ? 15.14749 -6.99453 9.04126 1.000 8.61950 142 ALA A CA 1
ATOM 2148 C C . ALA A 1 142 ? 15.84982 -6.28427 7.89475 1.000 9.03608 142 ALA A C 1
ATOM 2149 O O . ALA A 1 142 ? 16.81792 -6.80848 7.34449 1.000 11.37588 142 ALA A O 1
ATOM 2156 N N . ASN A 1 143 ? 15.37793 -5.10170 7.51381 1.000 8.15007 143 ASN A N 1
ATOM 2157 C CA . ASN A 1 143 ? 15.98307 -4.33860 6.42296 1.000 9.01297 143 ASN A CA 1
ATOM 2158 C C . ASN A 1 143 ? 17.11813 -3.43466 6.85592 1.000 9.23914 143 ASN A C 1
ATOM 2159 O O . ASN A 1 143 ? 17.79247 -2.87915 5.99263 1.000 13.59901 143 ASN A O 1
ATOM 2170 N N . ASN A 1 144 ? 17.33951 -3.25927 8.15125 1.000 9.11312 144 ASN A N 1
ATOM 2171 C CA . ASN A 1 144 ? 18.36120 -2.33300 8.63578 1.000 8.53782 144 ASN A CA 1
ATOM 2172 C C . ASN A 1 144 ? 18.92811 -2.87904 9.94938 1.000 7.97090 144 ASN A C 1
ATOM 2173 O O . ASN A 1 144 ? 18.44264 -2.56957 11.03756 1.000 8.29870 144 ASN A O 1
ATOM 2184 N N . THR A 1 145 ? 19.99768 -3.66615 9.82491 1.000 8.70523 145 THR A N 1
ATOM 2185 C CA . THR A 1 145 ? 20.63701 -4.27595 10.98060 1.000 9.04132 145 THR A CA 1
ATOM 2186 C C . THR A 1 145 ? 21.38050 -3.25247 11.83075 1.000 9.24813 145 THR A C 1
ATOM 2187 O O . THR A 1 145 ? 21.85097 -3.59778 12.92221 1.000 11.49608 145 THR A O 1
ATOM 2198 N N A SER A 1 146 ? 21.46718 -1.99598 11.38267 0.300 8.56153 146 SER A N 1
ATOM 2199 N N C SER A 1 146 ? 21.47846 -1.99637 11.38313 0.650 7.72161 146 SER A N 1
ATOM 2200 C CA A SER A 1 146 ? 22.04700 -0.95063 12.20998 0.300 8.53165 146 SER A CA 1
ATOM 2201 C CA B SER A 1 146 ? 22.82918 -0.42572 12.57826 0.050 9.61892 146 SER A CA 1
ATOM 2202 C CA C SER A 1 146 ? 22.05178 -0.95582 12.21723 0.650 8.05728 146 SER A CA 1
ATOM 2203 C C A SER A 1 146 ? 21.06600 -0.38954 13.23474 0.300 7.46746 146 SER A C 1
ATOM 2204 C C C SER A 1 146 ? 21.06622 -0.39683 13.23870 0.650 7.09223 146 SER A C 1
ATOM 2205 O O A SER A 1 146 ? 21.49830 0.34247 14.13237 0.300 7.82129 146 SER A O 1
ATOM 2206 O O C SER A 1 146 ? 21.49498 0.32582 14.14505 0.650 7.98816 146 SER A O 1
ATOM 2226 N N . LEU A 1 147 ? 19.77011 -0.70527 13.13932 1.000 7.13803 147 LEU A N 1
ATOM 2227 C CA . LEU A 1 147 ? 18.84424 -0.25168 14.17062 1.000 6.72533 147 LEU A CA 1
ATOM 2228 C C . LEU A 1 147 ? 19.25023 -0.86098 15.50818 1.000 6.65306 147 LEU A C 1
ATOM 2229 O O . LEU A 1 147 ? 19.61561 -2.03649 15.60887 1.000 7.26800 147 LEU A O 1
ATOM 2246 N N . GLU A 1 148 ? 19.18447 -0.04397 16.55915 1.000 6.57131 148 GLU A N 1
ATOM 2247 C CA . GLU A 1 148 ? 19.63466 -0.43986 17.89388 1.000 6.44629 148 GLU A CA 1
ATOM 2248 C C . GLU A 1 148 ? 18.57676 -1.12837 18.73678 1.000 6.73792 148 GLU A C 1
ATOM 2249 O O . GLU A 1 148 ? 18.93378 -1.83887 19.68656 1.000 7.29646 148 GLU A O 1
ATOM 2261 N N . ALA A 1 149 ? 17.29250 -0.91915 18.44789 1.000 6.13805 149 ALA A N 1
ATOM 2262 C CA . ALA A 1 149 ? 16.23693 -1.62266 19.15333 1.000 6.00463 149 ALA A CA 1
ATOM 2263 C C . ALA A 1 149 ? 14.99429 -1.66939 18.28067 1.000 5.84576 149 ALA A C 1
ATOM 2264 O O . ALA A 1 149 ? 14.76317 -0.78519 17.44923 1.000 6.28720 149 ALA A O 1
ATOM 2271 N N . ALA A 1 150 ? 14.15930 -2.68464 18.52526 1.000 5.98167 150 ALA A N 1
ATOM 2272 C CA . ALA A 1 150 ? 12.86623 -2.84209 17.87625 1.000 6.24412 150 ALA A CA 1
ATOM 2273 C C . ALA A 1 150 ? 11.86904 -3.32997 18.91308 1.000 5.70867 150 ALA A C 1
ATOM 2274 O O . ALA A 1 150 ? 12.18914 -4.24502 19.69080 1.000 6.31856 150 ALA A O 1
ATOM 2281 N N . ILE A 1 151 ? 10.66944 -2.74523 18.90910 1.000 5.46415 151 ILE A N 1
ATOM 2282 C CA . ILE A 1 151 ? 9.64539 -3.09603 19.89651 1.000 5.54312 151 ILE A CA 1
ATOM 2283 C C . ILE A 1 151 ? 8.27859 -3.19382 19.19594 1.000 5.33436 151 ILE A C 1
ATOM 2284 O O . ILE A 1 151 ? 7.52944 -2.21057 19.11151 1.000 6.11464 151 ILE A O 1
ATOM 2300 N N . PRO A 1 152 ? 7.90399 -4.39932 18.73406 1.000 5.72600 152 PRO A N 1
ATOM 2301 C CA . PRO A 1 152 ? 6.54448 -4.62171 18.23264 1.000 5.50727 152 PRO A CA 1
ATOM 2302 C C . PRO A 1 152 ? 5.57807 -4.83103 19.40011 1.000 5.63297 152 PRO A C 1
ATOM 2303 O O . PRO A 1 152 ? 5.81684 -5.67856 20.27561 1.000 6.43868 152 PRO A O 1
ATOM 2314 N N . LEU A 1 153 ? 4.47611 -4.08330 19.36066 1.000 5.46622 153 LEU A N 1
ATOM 2315 C CA . LEU A 1 153 ? 3.41921 -4.11634 20.37330 1.000 5.42391 153 LEU A CA 1
ATOM 2316 C C . LEU A 1 153 ? 2.21501 -4.78690 19.71847 1.000 5.55880 153 LEU A C 1
ATOM 2317 O O . LEU A 1 153 ? 1.59678 -4.23894 18.79561 1.000 5.80717 153 LEU A O 1
ATOM 2333 N N . GLN A 1 154 ? 1.87043 -5.98711 20.18789 1.000 5.72517 154 GLN A N 1
ATOM 2334 C CA . GLN A 1 154 ? 0.79971 -6.77384 19.56619 1.000 5.52610 154 GLN A CA 1
ATOM 2335 C C . GLN A 1 154 ? 0.98917 -6.83876 18.05386 1.000 5.66533 154 GLN A C 1
ATOM 2336 O O . GLN A 1 154 ? 0.05853 -6.65228 17.26632 1.000 6.13121 154 GLN A O 1
ATOM 2350 N N . GLY A 1 155 ? 2.22308 -7.13703 17.65206 1.000 5.93162 155 GLY A N 1
ATOM 2351 C CA . GLY A 1 155 ? 2.56374 -7.10644 16.24321 1.000 6.06334 155 GLY A CA 1
ATOM 2352 C C . GLY A 1 155 ? 1.76954 -8.11429 15.42993 1.000 6.21479 155 GLY A C 1
ATOM 2353 O O . GLY A 1 155 ? 1.50969 -9.23775 15.87166 1.000 6.18956 155 GLY A O 1
ATOM 2357 N N . TRP A 1 156 ? 1.41674 -7.69365 14.21177 1.000 6.35325 156 TRP A N 1
ATOM 2358 C CA . TRP A 1 156 ? 0.71851 -8.49860 13.22686 1.000 6.45395 156 TRP A CA 1
ATOM 2359 C C . TRP A 1 156 ? 1.58076 -8.53626 11.97326 1.000 6.61836 156 TRP A C 1
ATOM 2360 O O . TRP A 1 156 ? 1.99552 -7.48445 11.46285 1.000 6.82775 156 TRP A O 1
ATOM 2381 N N . HIS A 1 157 ? 1.83943 -9.75041 11.45812 1.000 6.52344 157 HIS A N 1
ATOM 2382 C CA . HIS A 1 157 ? 2.54859 -9.87601 10.19174 1.000 6.55930 157 HIS A CA 1
ATOM 2383 C C . HIS A 1 157 ? 2.22946 -11.24983 9.62358 1.000 7.52404 157 HIS A C 1
ATOM 2384 O O . HIS A 1 157 ? 2.10137 -12.22462 10.37916 1.000 9.09788 157 HIS A O 1
ATOM 2398 N N . THR A 1 158 ? 2.16985 -11.33759 8.28936 1.000 7.73395 158 THR A N 1
ATOM 2399 C CA . THR A 1 158 ? 2.10838 -12.64656 7.62945 1.000 8.73877 158 THR A CA 1
ATOM 2400 C C . THR A 1 158 ? 3.46646 -13.34333 7.63549 1.000 8.38078 158 THR A C 1
ATOM 2401 O O . THR A 1 158 ? 3.52362 -14.57673 7.54454 1.000 10.11551 158 THR A O 1
ATOM 2412 N N . ARG A 1 159 ? 4.55542 -12.58745 7.69863 1.000 8.16441 159 ARG A N 1
ATOM 2413 C CA . ARG A 1 159 ? 5.89239 -13.15467 7.79131 1.000 8.67396 159 ARG A CA 1
ATOM 2414 C C . ARG A 1 159 ? 6.13172 -13.61063 9.21907 1.000 7.93305 159 ARG A C 1
ATOM 2415 O O . ARG A 1 159 ? 6.03797 -12.81105 10.15193 1.000 8.18211 159 ARG A O 1
ATOM 2436 N N . LYS A 1 160 ? 6.47144 -14.89500 9.38829 1.000 8.42061 160 LYS A N 1
ATOM 2437 C CA . LYS A 1 160 ? 6.62624 -15.49516 10.70023 1.000 8.89753 160 LYS A CA 1
ATOM 2438 C C . LYS A 1 160 ? 8.06534 -15.75483 11.09327 1.000 9.28843 160 LYS A C 1
ATOM 2439 O O . LYS A 1 160 ? 8.33120 -15.92943 12.29416 1.000 10.47346 160 LYS A O 1
ATOM 2458 N N . ASN A 1 161 ? 8.98646 -15.80776 10.13504 1.000 9.25073 161 ASN A N 1
ATOM 2459 C CA . ASN A 1 161 ? 10.37705 -16.14165 10.40593 1.000 9.93231 161 ASN A CA 1
ATOM 2460 C C . ASN A 1 161 ? 11.22377 -14.87711 10.34148 1.000 9.44696 161 ASN A C 1
ATOM 2461 O O . ASN A 1 161 ? 11.33236 -14.23605 9.28867 1.000 10.78591 161 ASN A O 1
ATOM 2472 N N . TRP A 1 162 ? 11.84336 -14.55200 11.46039 1.000 8.71498 162 TRP A N 1
ATOM 2473 C CA . TRP A 1 162 ? 12.61861 -13.33805 11.65604 1.000 8.47679 162 TRP A CA 1
ATOM 2474 C C . TRP A 1 162 ? 14.07457 -13.66442 11.97171 1.000 9.01807 162 TRP A C 1
ATOM 2475 O O . TRP A 1 162 ? 14.77260 -12.92239 12.67164 1.000 9.22898 162 TRP A O 1
ATOM 2496 N N . SER A 1 163 ? 14.58586 -14.74677 11.35752 1.000 9.98784 163 SER A N 1
ATOM 2497 C CA . SER A 1 163 ? 15.93607 -15.21705 11.65452 1.000 10.57525 163 SER A CA 1
ATOM 2498 C C . SER A 1 163 ? 17.02252 -14.24504 11.20482 1.000 11.26794 163 SER A C 1
ATOM 2499 O O . SER A 1 163 ? 18.16207 -14.37022 11.65591 1.000 13.84206 163 SER A O 1
ATOM 2507 N N . SER A 1 164 ? 16.70807 -13.31269 10.31916 1.000 11.12463 164 SER A N 1
ATOM 2508 C CA . SER A 1 164 ? 17.68097 -12.35675 9.80762 1.000 12.79290 164 SER A CA 1
ATOM 2509 C C . SER A 1 164 ? 17.82196 -11.10993 10.67436 1.000 11.94542 164 SER A C 1
ATOM 2510 O O . SER A 1 164 ? 18.68133 -10.26288 10.39483 1.000 13.50299 164 SER A O 1
ATOM 2518 N N . VAL A 1 165 ? 16.99486 -10.94405 11.69625 1.000 9.78010 165 VAL A N 1
ATOM 2519 C CA . VAL A 1 165 ? 17.06441 -9.74922 12.52381 1.000 8.91585 165 VAL A CA 1
ATOM 2520 C C . VAL A 1 165 ? 18.29598 -9.81737 13.42400 1.000 8.92700 165 VAL A C 1
ATOM 2521 O O . VAL A 1 165 ? 18.61338 -10.85870 13.99851 1.000 11.32640 165 VAL A O 1
ATOM 2534 N N . ARG A 1 166 ? 18.99799 -8.69337 13.54194 1.000 8.20003 166 ARG A N 1
ATOM 2535 C CA . ARG A 1 166 ? 20.19185 -8.55677 14.36813 1.000 8.56373 166 ARG A CA 1
ATOM 2536 C C . ARG A 1 166 ? 20.05742 -7.40916 15.36430 1.000 8.44341 166 ARG A C 1
ATOM 2537 O O . ARG A 1 166 ? 21.03940 -7.04735 16.02455 1.000 11.78345 166 ARG A O 1
ATOM 2558 N N . THR A 1 167 ? 18.86812 -6.84985 15.51160 1.000 7.43837 167 THR A N 1
ATOM 2559 C CA . THR A 1 167 ? 18.55400 -5.72036 16.38604 1.000 7.27997 167 THR A CA 1
ATOM 2560 C C . THR A 1 167 ? 17.90207 -6.23769 17.65744 1.000 7.29453 167 THR A C 1
ATOM 2561 O O . THR A 1 167 ? 16.91820 -6.99095 17.54824 1.000 7.45728 167 THR A O 1
ATOM 2572 N N . PRO A 1 168 ? 18.38600 -5.85221 18.84943 1.000 7.35200 168 PRO A N 1
ATOM 2573 C CA . PRO A 1 168 ? 17.74433 -6.29044 20.09492 1.000 7.28353 168 PRO A CA 1
ATOM 2574 C C . PRO A 1 168 ? 16.25324 -5.95047 20.09966 1.000 6.72576 168 PRO A C 1
ATOM 2575 O O . PRO A 1 168 ? 15.85434 -4.77882 19.93172 1.000 6.94486 168 PRO A O 1
ATOM 2586 N N . THR A 1 169 ? 15.42453 -6.96050 20.33858 1.000 6.04163 169 THR A N 1
ATOM 2587 C CA . THR A 1 169 ? 13.98894 -6.85455 20.14406 1.000 6.41037 169 THR A CA 1
ATOM 2588 C C . THR A 1 169 ? 13.23700 -7.28860 21.39454 1.000 6.37407 169 THR A C 1
ATOM 2589 O O . THR A 1 169 ? 13.45920 -8.39548 21.91600 1.000 6.52422 169 THR A O 1
ATOM 2600 N N . LEU A 1 170 ? 12.32609 -6.40629 21.84205 1.000 5.83138 170 LEU A N 1
ATOM 2601 C CA . LEU A 1 170 ? 11.36082 -6.69635 22.89457 1.000 5.60338 170 LEU A CA 1
ATOM 2602 C C . LEU A 1 170 ? 10.01208 -6.90981 22.20717 1.000 5.59948 170 LEU A C 1
ATOM 2603 O O . LEU A 1 170 ? 9.45326 -5.97745 21.61426 1.000 6.29884 170 LEU A O 1
ATOM 2619 N N . VAL A 1 171 ? 9.51123 -8.13976 22.25826 1.000 5.80306 171 VAL A N 1
ATOM 2620 C CA . VAL A 1 171 ? 8.23056 -8.48848 21.66442 1.000 5.65292 171 VAL A CA 1
ATOM 2621 C C . VAL A 1 171 ? 7.17696 -8.40277 22.75950 1.000 5.98182 171 VAL A C 1
ATOM 2622 O O . VAL A 1 171 ? 7.23218 -9.17578 23.73004 1.000 6.80567 171 VAL A O 1
ATOM 2635 N N . VAL A 1 172 ? 6.21731 -7.47576 22.62699 1.000 5.69689 172 VAL A N 1
ATOM 2636 C CA . VAL A 1 172 ? 5.17213 -7.30779 23.63448 1.000 5.86304 172 VAL A CA 1
ATOM 2637 C C . VAL A 1 172 ? 3.87830 -7.89971 23.09390 1.000 5.75173 172 VAL A C 1
ATOM 2638 O O . VAL A 1 172 ? 3.29791 -7.39582 22.13554 1.000 7.64757 172 VAL A O 1
ATOM 2651 N N . GLY A 1 173 ? 3.43514 -9.00449 23.70060 1.000 6.05647 173 GLY A N 1
ATOM 2652 C CA . GLY A 1 173 ? 2.19747 -9.64134 23.33474 1.000 6.62548 173 GLY A CA 1
ATOM 2653 C C . GLY A 1 173 ? 1.06905 -9.28157 24.27379 1.000 6.14808 173 GLY A C 1
ATOM 2654 O O . GLY A 1 173 ? 1.31022 -8.91468 25.42121 1.000 7.34184 173 GLY A O 1
ATOM 2658 N N . ALA A 1 174 ? -0.16821 -9.40355 23.78931 1.000 6.39909 174 ALA A N 1
ATOM 2659 C CA . ALA A 1 174 ? -1.35704 -9.30546 24.63900 1.000 6.55332 174 ALA A CA 1
ATOM 2660 C C . ALA A 1 174 ? -1.90616 -10.71745 24.82180 1.000 6.39036 174 ALA A C 1
ATOM 2661 O O . ALA A 1 174 ? -2.21635 -11.39281 23.83777 1.000 7.21254 174 ALA A O 1
ATOM 2668 N N . GLU A 1 175 ? -2.04619 -11.17041 26.07606 1.000 6.50245 175 GLU A N 1
ATOM 2669 C CA . GLU A 1 175 ? -2.41018 -12.56566 26.31530 1.000 6.85465 175 GLU A CA 1
ATOM 2670 C C . GLU A 1 175 ? -3.64849 -12.98456 25.53008 1.000 7.11246 175 GLU A C 1
ATOM 2671 O O . GLU A 1 175 ? -3.68800 -14.09656 24.97566 1.000 8.15025 175 GLU A O 1
ATOM 2683 N N . LEU A 1 176 ? -4.67834 -12.14674 25.52815 1.000 6.98979 176 LEU A N 1
ATOM 2684 C CA . LEU A 1 176 ? -6.00152 -12.46757 24.98954 1.000 7.24047 176 LEU A CA 1
ATOM 2685 C C . LEU A 1 176 ? -6.24389 -11.74267 23.65907 1.000 7.29853 176 LEU A C 1
ATOM 2686 O O . LEU A 1 176 ? -7.34412 -11.29387 23.34400 1.000 9.91164 176 LEU A O 1
ATOM 2702 N N . ASP A 1 177 ? -5.19602 -11.63106 22.85520 1.000 7.79050 177 ASP A N 1
ATOM 2703 C CA . ASP A 1 177 ? -5.28578 -11.01064 21.53327 1.000 7.05580 177 ASP A CA 1
ATOM 2704 C C . ASP A 1 177 ? -5.93881 -11.97231 20.55019 1.000 6.93141 177 ASP A C 1
ATOM 2705 O O . ASP A 1 177 ? -5.44863 -13.08247 20.34796 1.000 8.57985 177 ASP A O 1
ATOM 2714 N N . THR A 1 178 ? -7.04932 -11.55497 19.93155 1.000 6.81009 178 THR A N 1
ATOM 2715 C CA . THR A 1 178 ? -7.74399 -12.35390 18.92419 1.000 7.36970 178 THR A CA 1
ATOM 2716 C C . THR A 1 178 ? -7.53119 -11.83770 17.50644 1.000 7.95819 178 THR A C 1
ATOM 2717 O O . THR A 1 178 ? -8.03694 -12.45830 16.55767 1.000 10.80418 178 THR A O 1
ATOM 2728 N N . ILE A 1 179 ? -6.79990 -10.74929 17.33087 1.000 7.05110 179 ILE A N 1
ATOM 2729 C CA . ILE A 1 179 ? -6.45032 -10.20970 16.01227 1.000 7.49524 179 ILE A CA 1
ATOM 2730 C C . ILE A 1 179 ? -5.06151 -10.64989 15.60488 1.000 7.11903 179 ILE A C 1
ATOM 2731 O O . ILE A 1 179 ? -4.83411 -11.06976 14.46431 1.000 8.76666 179 ILE A O 1
ATOM 2747 N N . ALA A 1 180 ? -4.11244 -10.52946 16.52373 1.000 7.30372 180 ALA A N 1
ATOM 2748 C CA . ALA A 1 180 ? -2.72839 -10.96064 16.32371 1.000 7.61987 180 ALA A CA 1
ATOM 2749 C C . ALA A 1 180 ? -2.38668 -11.92577 17.45847 1.000 7.30280 180 ALA A C 1
ATOM 2750 O O . ALA A 1 180 ? -1.55697 -11.63143 18.33649 1.000 7.27136 180 ALA A O 1
ATOM 2757 N N . PRO A 1 181 ? -3.04983 -13.07854 17.50633 1.000 7.44548 181 PRO A N 1
ATOM 2758 C CA . PRO A 1 181 ? -2.85394 -13.99706 18.63987 1.000 7.75341 181 PRO A CA 1
ATOM 2759 C C . PRO A 1 181 ? -1.38086 -14.31903 18.84302 1.000 7.34848 181 PRO A C 1
ATOM 2760 O O . PRO A 1 181 ? -0.64319 -14.54593 17.88828 1.000 7.79848 181 PRO A O 1
ATOM 2771 N N . VAL A 1 182 ? -0.96107 -14.35643 20.10872 1.000 7.16098 182 VAL A N 1
ATOM 2772 C CA . VAL A 1 182 ? 0.46165 -14.49437 20.37491 1.000 7.56389 182 VAL A CA 1
ATOM 2773 C C . VAL A 1 182 ? 1.02382 -15.80845 19.85298 1.000 7.47667 182 VAL A C 1
ATOM 2774 O O . VAL A 1 182 ? 2.19924 -15.86145 19.47329 1.000 8.30194 182 VAL A O 1
ATOM 2787 N N . SER A 1 183 ? 0.22648 -16.88076 19.81423 1.000 7.90798 183 SER A N 1
ATOM 2788 C CA . SER A 1 183 ? 0.79123 -18.15578 19.37270 1.000 9.13211 183 SER A CA 1
ATOM 2789 C C . SER A 1 183 ? 1.22244 -18.13077 17.91175 1.000 9.20909 183 SER A C 1
ATOM 2790 O O . SER A 1 183 ? 2.12640 -18.87990 17.52912 1.000 11.95198 183 SER A O 1
ATOM 2798 N N . SER A 1 184 ? 0.53983 -17.35972 17.07499 1.000 7.92495 184 SER A N 1
ATOM 2799 C CA . SER A 1 184 ? 0.87039 -17.31976 15.66069 1.000 8.44601 184 SER A CA 1
ATOM 2800 C C . SER A 1 184 ? 1.51601 -16.02178 15.20214 1.000 7.53141 184 SER A C 1
ATOM 2801 O O . SER A 1 184 ? 2.03473 -15.97334 14.08260 1.000 8.70406 184 SER A O 1
ATOM 2809 N N . HIS A 1 185 ? 1.51573 -14.98629 16.04847 1.000 6.76959 185 HIS A N 1
ATOM 2810 C CA . HIS A 1 185 ? 2.18268 -13.71740 15.77088 1.000 6.35820 185 HIS A CA 1
ATOM 2811 C C . HIS A 1 185 ? 3.28499 -13.53109 16.80324 1.000 6.25328 185 HIS A C 1
ATOM 2812 O O . HIS A 1 185 ? 4.32585 -14.18355 16.71164 1.000 6.78684 185 HIS A O 1
ATOM 2826 N N . SER A 1 186 ? 3.08037 -12.69573 17.84533 1.000 6.22824 186 SER A N 1
ATOM 2827 C CA . SER A 1 186 ? 4.15066 -12.31589 18.76686 1.000 6.52019 186 SER A CA 1
ATOM 2828 C C . SER A 1 186 ? 5.11364 -13.44101 19.17356 1.000 6.91315 186 SER A C 1
ATOM 2829 O O . SER A 1 186 ? 6.33491 -13.29784 19.02389 1.000 7.13976 186 SER A O 1
ATOM 2837 N N A GLU A 1 187 ? 4.60328 -14.49864 19.79501 0.600 7.68638 187 GLU A N 1
ATOM 2838 N N B GLU A 1 187 ? 4.60511 -14.49789 19.83526 0.400 7.68691 187 GLU A N 1
ATOM 2839 C CA A GLU A 1 187 ? 5.53871 -15.45773 20.36255 0.600 8.30144 187 GLU A CA 1
ATOM 2840 C CA B GLU A 1 187 ? 5.49469 -15.55820 20.32603 0.400 8.91605 187 GLU A CA 1
ATOM 2841 C C A GLU A 1 187 ? 6.19645 -16.31357 19.26934 0.600 8.46537 187 GLU A C 1
ATOM 2842 C C B GLU A 1 187 ? 6.24924 -16.19498 19.18443 0.400 7.95852 187 GLU A C 1
ATOM 2843 O O A GLU A 1 187 ? 7.31432 -16.80276 19.46710 0.600 8.19439 187 GLU A O 1
ATOM 2844 O O B GLU A 1 187 ? 7.42910 -16.54296 19.31185 0.400 7.76133 187 GLU A O 1
ATOM 2867 N N . ALA A 1 188 ? 5.53290 -16.48805 18.11170 1.000 8.57865 188 ALA A N 1
ATOM 2868 C CA . ALA A 1 188 ? 6.18151 -17.09810 16.96140 1.000 9.03806 188 ALA A CA 1
ATOM 2869 C C . ALA A 1 188 ? 7.32092 -16.22515 16.42404 1.000 8.23744 188 ALA A C 1
ATOM 2870 O O . ALA A 1 188 ? 8.39046 -16.72703 16.05906 1.000 9.21414 188 ALA A O 1
ATOM 2878 N N . PHE A 1 189 ? 7.11676 -14.89802 16.39414 1.000 7.19427 189 PHE A N 1
ATOM 2879 C CA . PHE A 1 189 ? 8.18933 -13.99558 15.99368 1.000 7.56613 189 PHE A CA 1
ATOM 2880 C C . PHE A 1 189 ? 9.36833 -14.11900 16.95911 1.000 7.00943 189 PHE A C 1
ATOM 2881 O O . PHE A 1 189 ? 10.52859 -14.22168 16.53816 1.000 7.70972 189 PHE A O 1
ATOM 2898 N N . TYR A 1 190 ? 9.07514 -14.09554 18.25968 1.000 6.82501 190 TYR A N 1
ATOM 2899 C CA . TYR A 1 190 ? 10.12296 -14.22090 19.25948 1.000 6.79064 190 TYR A CA 1
ATOM 2900 C C . TYR A 1 190 ? 10.91810 -15.51401 19.05781 1.000 6.95789 190 TYR A C 1
ATOM 2901 O O . TYR A 1 190 ? 12.15750 -15.50801 19.10590 1.000 7.30736 190 TYR A O 1
ATOM 2919 N N . ASN A 1 191 ? 10.21649 -16.62919 18.82011 1.000 6.96333 191 ASN A N 1
ATOM 2920 C CA . ASN A 1 191 ? 10.89486 -17.91354 18.69355 1.000 7.30671 191 ASN A CA 1
ATOM 2921 C C . ASN A 1 191 ? 11.78763 -17.98609 17.45610 1.000 7.79826 191 ASN A C 1
ATOM 2922 O O . ASN A 1 191 ? 12.73675 -18.77300 17.44107 1.000 8.93891 191 ASN A O 1
ATOM 2933 N N . SER A 1 192 ? 11.47337 -17.23855 16.40736 1.000 6.98324 192 SER A N 1
ATOM 2934 C CA . SER A 1 192 ? 12.26118 -17.27109 15.18442 1.000 7.74728 192 SER A CA 1
ATOM 2935 C C . SER A 1 192 ? 13.34627 -16.21733 15.11590 1.000 7.95941 192 SER A C 1
ATOM 2936 O O . SER A 1 192 ? 14.21769 -16.31402 14.24969 1.000 8.71021 192 SER A O 1
ATOM 2944 N N . LEU A 1 193 ? 13.33751 -15.22676 16.00268 1.000 7.97707 193 LEU A N 1
ATOM 2945 C CA . LEU A 1 193 ? 14.50684 -14.37805 16.14913 1.000 7.80667 193 LEU A CA 1
ATOM 2946 C C . LEU A 1 193 ? 15.68571 -15.26744 16.54170 1.000 8.38201 193 LEU A C 1
ATOM 2947 O O . LEU A 1 193 ? 15.50546 -16.27413 17.23787 1.000 9.35746 193 LEU A O 1
ATOM 2963 N N . PRO A 1 194 ? 16.91225 -14.91823 16.15057 1.000 8.53583 194 PRO A N 1
ATOM 2964 C CA . PRO A 1 194 ? 18.05776 -15.75652 16.52453 1.000 9.34235 194 PRO A CA 1
ATOM 2965 C C . PRO A 1 194 ? 18.11822 -16.01733 18.02214 1.000 9.14616 194 PRO A C 1
ATOM 2966 O O . PRO A 1 194 ? 17.82408 -15.14476 18.84452 1.000 10.08961 194 PRO A O 1
ATOM 2977 N N . SER A 1 195 ? 18.53931 -17.23564 18.38264 1.000 10.07378 195 SER A N 1
ATOM 2978 C CA A SER A 1 195 ? 18.61115 -17.60420 19.79165 0.870 11.20350 195 SER A CA 1
ATOM 2979 C CA B SER A 1 195 ? 18.61170 -17.60269 19.79100 0.130 11.38301 195 SER A CA 1
ATOM 2980 C C . SER A 1 195 ? 19.70403 -16.84179 20.52669 1.000 12.02817 195 SER A C 1
ATOM 2981 O O . SER A 1 195 ? 19.63636 -16.71805 21.75594 1.000 15.48925 195 SER A O 1
ATOM 2996 N N . ASP A 1 196 ? 20.69699 -16.32356 19.80014 1.000 10.95960 196 ASP A N 1
ATOM 2997 C CA . ASP A 1 196 ? 21.79163 -15.55755 20.38322 1.000 13.02841 196 ASP A CA 1
ATOM 2998 C C . ASP A 1 196 ? 21.57212 -14.05300 20.32373 1.000 11.89815 196 ASP A C 1
ATOM 2999 O O . ASP A 1 196 ? 22.45565 -13.29320 20.72065 1.000 15.09362 196 ASP A O 1
ATOM 3008 N N . LEU A 1 197 ? 20.40761 -13.60423 19.89234 1.000 9.11606 197 LEU A N 1
ATOM 3009 C CA . LEU A 1 197 ? 20.06743 -12.19127 19.94933 1.000 8.31569 197 LEU A CA 1
ATOM 3010 C C . LEU A 1 197 ? 19.72864 -11.81499 21.39297 1.000 8.15645 197 LEU A C 1
ATOM 3011 O O . LEU A 1 197 ? 19.14051 -12.61326 22.11912 1.000 8.71073 197 LEU A O 1
ATOM 3027 N N . ASP A 1 198 ? 20.02195 -10.55518 21.77152 1.000 8.09680 198 ASP A N 1
ATOM 3028 C CA . ASP A 1 198 ? 19.44843 -9.96973 22.98510 1.000 7.87556 198 ASP A CA 1
ATOM 3029 C C . ASP A 1 198 ? 17.97531 -9.68639 22.70594 1.000 7.68964 198 ASP A C 1
ATOM 3030 O O . ASP A 1 198 ? 17.64814 -8.84045 21.87693 1.000 8.45798 198 ASP A O 1
ATOM 3039 N N . LYS A 1 199 ? 17.08263 -10.41343 23.36725 1.000 7.20986 199 LYS A N 1
ATOM 3040 C CA . LYS A 1 199 ? 15.66153 -10.34511 23.05894 1.000 6.92267 199 LYS A CA 1
ATOM 3041 C C . LYS A 1 199 ? 14.86186 -10.73691 24.29013 1.000 6.80017 199 LYS A C 1
ATOM 3042 O O . LYS A 1 199 ? 15.36672 -11.39790 25.21120 1.000 7.33413 199 LYS A O 1
ATOM 3061 N N . ALA A 1 200 ? 13.59861 -10.32219 24.28467 1.000 6.42090 200 ALA A N 1
ATOM 3062 C CA . ALA A 1 200 ? 12.66605 -10.70734 25.33168 1.000 7.03630 200 ALA A CA 1
ATOM 3063 C C . ALA A 1 200 ? 11.26160 -10.74900 24.75448 1.000 6.49048 200 ALA A C 1
ATOM 3064 O O . ALA A 1 200 ? 10.95575 -10.07046 23.76141 1.000 6.81710 200 ALA A O 1
ATOM 3071 N N . TYR A 1 201 ? 10.42448 -11.57055 25.38255 1.000 6.85328 201 TYR A N 1
ATOM 3072 C CA . TYR A 1 201 ? 8.99084 -11.68138 25.11594 1.000 6.46990 201 TYR A CA 1
ATOM 3073 C C . TYR A 1 201 ? 8.28347 -11.33694 26.40975 1.000 6.58419 201 TYR A C 1
ATOM 3074 O O . TYR A 1 201 ? 8.51587 -11.99369 27.43346 1.000 7.14536 201 TYR A O 1
ATOM 3092 N N . MET A 1 202 ? 7.43144 -10.32009 26.36576 1.000 6.00747 202 MET A N 1
ATOM 3093 C CA . MET A 1 202 ? 6.67048 -9.87080 27.52169 1.000 6.35425 202 MET A CA 1
ATOM 3094 C C . MET A 1 202 ? 5.19244 -9.94792 27.15246 1.000 6.04939 202 MET A C 1
ATOM 3095 O O . MET A 1 202 ? 4.73547 -9.23104 26.25462 1.000 6.74683 202 MET A O 1
ATOM 3109 N N . GLU A 1 203 ? 4.45457 -10.81893 27.83643 1.000 6.38664 203 GLU A N 1
ATOM 3110 C CA . GLU A 1 203 ? 3.03936 -11.01970 27.57522 1.000 6.30135 203 GLU A CA 1
ATOM 3111 C C . GLU A 1 203 ? 2.22953 -10.28417 28.63110 1.000 6.28552 203 GLU A C 1
ATOM 3112 O O . GLU A 1 203 ? 2.45356 -10.48624 29.83624 1.000 6.78214 203 GLU A O 1
ATOM 3124 N N . LEU A 1 204 ? 1.29338 -9.44918 28.19510 1.000 6.14357 204 LEU A N 1
ATOM 3125 C CA . LEU A 1 204 ? 0.45374 -8.65081 29.09008 1.000 6.19326 204 LEU A CA 1
ATOM 3126 C C . LEU A 1 204 ? -0.78048 -9.45576 29.49488 1.000 6.63023 204 LEU A C 1
ATOM 3127 O O . LEU A 1 204 ? -1.62708 -9.80812 28.65724 1.000 6.74279 204 LEU A O 1
ATOM 3143 N N . ARG A 1 205 ? -0.87204 -9.72669 30.79758 1.000 6.63495 205 ARG A N 1
ATOM 3144 C CA . ARG A 1 205 ? -1.94212 -10.53383 31.36932 1.000 6.76939 205 ARG A CA 1
ATOM 3145 C C . ARG A 1 205 ? -3.31126 -9.96080 31.04348 1.000 6.95973 205 ARG A C 1
ATOM 3146 O O . ARG A 1 205 ? -3.57220 -8.77054 31.27534 1.000 7.55283 205 ARG A O 1
ATOM 3167 N N . GLY A 1 206 ? -4.19463 -10.80892 30.52277 1.000 7.34131 206 GLY A N 1
ATOM 3168 C CA . GLY A 1 206 ? -5.57333 -10.44541 30.29110 1.000 8.59453 206 GLY A CA 1
ATOM 3169 C C . GLY A 1 206 ? -5.81526 -9.44841 29.18358 1.000 8.66762 206 GLY A C 1
ATOM 3170 O O . GLY A 1 206 ? -6.96659 -9.06465 28.96487 1.000 10.12425 206 GLY A O 1
ATOM 3174 N N . ALA A 1 207 ? -4.78041 -9.00795 28.47628 1.000 7.63907 207 ALA A N 1
ATOM 3175 C CA . ALA A 1 207 ? -4.91526 -7.84956 27.60230 1.000 7.45207 207 ALA A CA 1
ATOM 3176 C C . ALA A 1 207 ? -5.50878 -8.23897 26.25474 1.000 7.17708 207 ALA A C 1
ATOM 3177 O O . ALA A 1 207 ? -5.27761 -9.34458 25.73338 1.000 7.24910 207 ALA A O 1
ATOM 3184 N N A SER A 1 208 ? -6.26998 -7.31095 25.68832 0.700 7.85841 208 SER A N 1
ATOM 3185 N N B SER A 1 208 ? -6.28328 -7.31788 25.69434 0.300 7.29617 208 SER A N 1
ATOM 3186 C CA A SER A 1 208 ? -6.77271 -7.42948 24.32861 0.700 8.04823 208 SER A CA 1
ATOM 3187 C CA B SER A 1 208 ? -6.78798 -7.43183 24.33608 0.300 7.63657 208 SER A CA 1
ATOM 3188 C C A SER A 1 208 ? -5.82784 -6.74403 23.34316 0.700 7.24895 208 SER A C 1
ATOM 3189 C C B SER A 1 208 ? -5.80433 -6.79941 23.34770 0.300 7.17909 208 SER A C 1
ATOM 3190 O O A SER A 1 208 ? -4.90430 -6.01334 23.71355 0.700 7.52097 208 SER A O 1
ATOM 3191 O O B SER A 1 208 ? -4.80771 -6.17909 23.72368 0.300 7.73749 208 SER A O 1
ATOM 3206 N N . HIS A 1 209 ? -6.11401 -6.96416 22.05867 1.000 7.02695 209 HIS A N 1
ATOM 3207 C CA . HIS A 1 209 ? -5.28137 -6.41382 20.99008 1.000 7.14319 209 HIS A CA 1
ATOM 3208 C C . HIS A 1 209 ? -5.05004 -4.92053 21.13752 1.000 6.78717 209 HIS A C 1
ATOM 3209 O O . HIS A 1 209 ? -3.97942 -4.41231 20.79087 1.000 7.98234 209 HIS A O 1
ATOM 3224 N N . THR A 1 210 ? -6.07698 -4.18932 21.60100 1.000 6.83915 210 THR A N 1
ATOM 3225 C CA . THR A 1 210 ? -6.05650 -2.72995 21.65685 1.000 7.22279 210 THR A CA 1
ATOM 3226 C C . THR A 1 210 ? -5.42882 -2.17067 22.92272 1.000 7.03353 210 THR A C 1
ATOM 3227 O O . THR A 1 210 ? -5.49277 -0.95260 23.12567 1.000 7.45216 210 THR A O 1
ATOM 3238 N N . VAL A 1 211 ? -4.74320 -2.98349 23.72198 1.000 6.65015 211 VAL A N 1
ATOM 3239 C CA . VAL A 1 211 ? -4.13302 -2.47594 24.94832 1.000 6.63288 211 VAL A CA 1
ATOM 3240 C C . VAL A 1 211 ? -3.21232 -1.29175 24.69732 1.000 6.68660 211 VAL A C 1
ATOM 3241 O O . VAL A 1 211 ? -3.12180 -0.39099 25.53366 1.000 8.00527 211 VAL A O 1
ATOM 3254 N N . SER A 1 212 ? -2.50520 -1.24487 23.56674 1.000 6.38907 212 SER A N 1
ATOM 3255 C CA . SER A 1 212 ? -1.55364 -0.15719 23.32257 1.000 6.54216 212 SER A CA 1
ATOM 3256 C C . SER A 1 212 ? -2.20381 1.15487 22.91012 1.000 6.39584 212 SER A C 1
ATOM 3257 O O . SER A 1 212 ? -1.49370 2.15275 22.79441 1.000 7.14116 212 SER A O 1
ATOM 3265 N N . ASN A 1 213 ? -3.51937 1.17374 22.68708 1.000 6.95871 213 ASN A N 1
ATOM 3266 C CA . ASN A 1 213 ? -4.18249 2.37562 22.19557 1.000 7.15893 213 ASN A CA 1
ATOM 3267 C C . ASN A 1 213 ? -4.55779 3.37121 23.28593 1.000 7.83578 213 ASN A C 1
ATOM 3268 O O . ASN A 1 213 ? -5.02419 4.47380 22.96211 1.000 9.36539 213 ASN A O 1
ATOM 3279 N N . THR A 1 214 ? -4.33650 3.02732 24.54228 1.000 7.97365 214 THR A N 1
ATOM 3280 C CA . THR A 1 214 ? -4.48194 3.94855 25.65310 1.000 9.08822 214 THR A CA 1
ATOM 3281 C C . THR A 1 214 ? -3.33549 3.65163 26.60604 1.000 7.90477 214 THR A C 1
ATOM 3282 O O . THR A 1 214 ? -2.71946 2.57813 26.54093 1.000 8.41434 214 THR A O 1
ATOM 3293 N N . PRO A 1 215 ? -2.99928 4.58516 27.49066 1.000 8.19782 215 PRO A N 1
ATOM 3294 C CA . PRO A 1 215 ? -1.81584 4.36447 28.33289 1.000 7.86700 215 PRO A CA 1
ATOM 3295 C C . PRO A 1 215 ? -1.86365 3.04437 29.09079 1.000 7.88193 215 PRO A C 1
ATOM 3296 O O . PRO A 1 215 ? -2.85804 2.67597 29.71344 1.000 9.78647 215 PRO A O 1
ATOM 3307 N N . ASP A 1 216 ? -0.73743 2.34998 29.04832 1.000 7.64291 216 ASP A N 1
ATOM 3308 C CA . ASP A 1 216 ? -0.50257 1.08521 29.74193 1.000 7.75832 216 ASP A CA 1
ATOM 3309 C C . ASP A 1 216 ? 0.88297 1.19478 30.37869 1.000 7.09352 216 ASP A C 1
ATOM 3310 O O . ASP A 1 216 ? 1.89360 1.28097 29.66825 1.000 7.49056 216 ASP A O 1
ATOM 3319 N N . THR A 1 217 ? 0.93141 1.23077 31.71143 1.000 7.63509 217 THR A N 1
ATOM 3320 C CA . THR A 1 217 ? 2.19376 1.48759 32.38806 1.000 7.51924 217 THR A CA 1
ATOM 3321 C C . THR A 1 217 ? 3.21226 0.40323 32.10333 1.000 6.99962 217 THR A C 1
ATOM 3322 O O . THR A 1 217 ? 4.39411 0.70768 31.95145 1.000 7.81350 217 THR A O 1
ATOM 3333 N N . THR A 1 218 ? 2.79082 -0.86071 32.04672 1.000 6.44798 218 THR A N 1
ATOM 3334 C CA . THR A 1 218 ? 3.75787 -1.92814 31.85047 1.000 6.67519 218 THR A CA 1
ATOM 3335 C C . THR A 1 218 ? 4.43933 -1.78932 30.48909 1.000 6.57493 218 THR A C 1
ATOM 3336 O O . THR A 1 218 ? 5.65930 -1.96509 30.36439 1.000 6.88619 218 THR A O 1
ATOM 3347 N N . THR A 1 219 ? 3.63917 -1.50236 29.46141 1.000 6.59629 219 THR A N 1
ATOM 3348 C CA . THR A 1 219 ? 4.17542 -1.27524 28.11918 1.000 6.75426 219 THR A CA 1
ATOM 3349 C C . THR A 1 219 ? 5.19892 -0.15065 28.12912 1.000 6.97381 219 THR A C 1
ATOM 3350 O O . THR A 1 219 ? 6.30231 -0.27180 27.56406 1.000 7.34435 219 THR A O 1
ATOM 3361 N N . ALA A 1 220 ? 4.83461 0.98085 28.73221 1.000 6.54964 220 ALA A N 1
ATOM 3362 C CA . ALA A 1 220 ? 5.73745 2.12521 28.71856 1.000 6.52526 220 ALA A CA 1
ATOM 3363 C C . ALA A 1 220 ? 7.00788 1.82500 29.50558 1.000 6.19791 220 ALA A C 1
ATOM 3364 O O . ALA A 1 220 ? 8.11748 2.13750 29.06261 1.000 6.63808 220 ALA A O 1
ATOM 3371 N N A LYS A 1 221 ? 6.88390 1.27692 30.72753 0.600 6.56378 221 LYS A N 1
ATOM 3372 N N B LYS A 1 221 ? 6.82172 1.21403 30.66931 0.400 6.58917 221 LYS A N 1
ATOM 3373 C CA A LYS A 1 221 ? 8.07824 1.13594 31.56680 0.600 6.52366 221 LYS A CA 1
ATOM 3374 C CA B LYS A 1 221 ? 7.88497 1.01440 31.63026 0.400 6.44653 221 LYS A CA 1
ATOM 3375 C C A LYS A 1 221 ? 9.09675 0.21638 30.91406 0.600 5.80709 221 LYS A C 1
ATOM 3376 C C B LYS A 1 221 ? 9.00411 0.18042 31.03495 0.400 6.42941 221 LYS A C 1
ATOM 3377 O O A LYS A 1 221 ? 10.29690 0.51315 30.92571 0.600 6.04963 221 LYS A O 1
ATOM 3378 O O B LYS A 1 221 ? 10.18461 0.50076 31.20356 0.400 6.38056 221 LYS A O 1
ATOM 3415 N N . TYR A 1 222 ? 8.64448 -0.92319 30.37142 1.000 6.28428 222 TYR A N 1
ATOM 3416 C CA . TYR A 1 222 ? 9.62654 -1.83789 29.79871 1.000 6.42717 222 TYR A CA 1
ATOM 3417 C C . TYR A 1 222 ? 10.08251 -1.43068 28.40332 1.000 6.50334 222 TYR A C 1
ATOM 3418 O O . TYR A 1 222 ? 11.21754 -1.75795 28.01644 1.000 6.93124 222 TYR A O 1
ATOM 3437 N N . SER A 1 223 ? 9.26395 -0.66856 27.66408 1.000 6.20468 223 SER A N 1
ATOM 3438 C CA . SER A 1 223 ? 9.78000 -0.04254 26.44501 1.000 6.27615 223 SER A CA 1
ATOM 3439 C C . SER A 1 223 ? 10.89136 0.94149 26.78706 1.000 5.96987 223 SER A C 1
ATOM 3440 O O . SER A 1 223 ? 11.93077 0.97541 26.11451 1.000 6.31455 223 SER A O 1
ATOM 3448 N N . ILE A 1 224 ? 10.67305 1.78005 27.80777 1.000 5.86064 224 ILE A N 1
ATOM 3449 C CA . ILE A 1 224 ? 11.71154 2.71467 28.23807 1.000 5.83865 224 ILE A CA 1
ATOM 3450 C C . ILE A 1 224 ? 12.96483 1.96100 28.66000 1.000 6.21287 224 ILE A C 1
ATOM 3451 O O . ILE A 1 224 ? 14.07502 2.30935 28.25362 1.000 6.32185 224 ILE A O 1
ATOM 3467 N N . ALA A 1 225 ? 12.81040 0.91973 29.50266 1.000 6.23495 225 ALA A N 1
ATOM 3468 C CA . ALA A 1 225 ? 13.99341 0.18347 29.94039 1.000 6.66480 225 ALA A CA 1
ATOM 3469 C C . ALA A 1 225 ? 14.73541 -0.42491 28.75078 1.000 6.24657 225 ALA A C 1
ATOM 3470 O O . ALA A 1 225 ? 15.97216 -0.44136 28.73217 1.000 6.52539 225 ALA A O 1
ATOM 3477 N N . TRP A 1 226 ? 13.99310 -0.98112 27.78878 1.000 6.14600 226 TRP A N 1
ATOM 3478 C CA . TRP A 1 226 ? 14.60779 -1.61434 26.60576 1.000 6.11072 226 TRP A CA 1
ATOM 3479 C C . TRP A 1 226 ? 15.36675 -0.57472 25.77392 1.000 6.12814 226 TRP A C 1
ATOM 3480 O O . TRP A 1 226 ? 16.51279 -0.79046 25.35179 1.000 6.26759 226 TRP A O 1
ATOM 3501 N N . LEU A 1 227 ? 14.72009 0.55173 25.50275 1.000 5.83445 227 LEU A N 1
ATOM 3502 C CA . LEU A 1 227 ? 15.35824 1.61639 24.73014 1.000 5.82091 227 LEU A CA 1
ATOM 3503 C C . LEU A 1 227 ? 16.61187 2.12386 25.44515 1.000 5.99032 227 LEU A C 1
ATOM 3504 O O . LEU A 1 227 ? 17.66326 2.32862 24.82597 1.000 6.34401 227 LEU A O 1
ATOM 3520 N N . LYS A 1 228 ? 16.51811 2.35922 26.75450 1.000 6.00352 228 LYS A N 1
ATOM 3521 C CA . LYS A 1 228 ? 17.70577 2.76898 27.49789 1.000 6.23685 228 LYS A CA 1
ATOM 3522 C C . LYS A 1 228 ? 18.81083 1.72623 27.36972 1.000 6.36434 228 LYS A C 1
ATOM 3523 O O . LYS A 1 228 ? 19.96904 2.05598 27.10066 1.000 6.96427 228 LYS A O 1
ATOM 3542 N N . ARG A 1 229 ? 18.47054 0.45785 27.59738 1.000 6.37078 229 ARG A N 1
ATOM 3543 C CA . ARG A 1 229 ? 19.48521 -0.58666 27.63889 1.000 6.69697 229 ARG A CA 1
ATOM 3544 C C . ARG A 1 229 ? 20.18761 -0.74354 26.29726 1.000 6.73121 229 ARG A C 1
ATOM 3545 O O . ARG A 1 229 ? 21.37936 -1.06517 26.26874 1.000 8.14078 229 ARG A O 1
ATOM 3566 N N . PHE A 1 230 ? 19.45558 -0.57544 25.19321 1.000 6.50678 230 PHE A N 1
ATOM 3567 C CA . PHE A 1 230 ? 20.00561 -0.90060 23.87057 1.000 6.68381 230 PHE A CA 1
ATOM 3568 C C . PHE A 1 230 ? 20.31329 0.31353 23.00981 1.000 6.71907 230 PHE A C 1
ATOM 3569 O O . PHE A 1 230 ? 21.37788 0.36179 22.37556 1.000 9.25697 230 PHE A O 1
ATOM 3586 N N . VAL A 1 231 ? 19.43986 1.31547 22.97556 1.000 6.65000 231 VAL A N 1
ATOM 3587 C CA . VAL A 1 231 ? 19.76046 2.54049 22.23268 1.000 6.44950 231 VAL A CA 1
ATOM 3588 C C . VAL A 1 231 ? 20.89382 3.29250 22.91190 1.000 6.58446 231 VAL A C 1
ATOM 3589 O O . VAL A 1 231 ? 21.77205 3.83956 22.23478 1.000 7.61767 231 VAL A O 1
ATOM 3602 N N . ASP A 1 232 ? 20.88427 3.34953 24.25175 1.000 6.52285 232 ASP A N 1
ATOM 3603 C CA . ASP A 1 232 ? 21.90971 4.05704 25.00159 1.000 6.86012 232 ASP A CA 1
ATOM 3604 C C . ASP A 1 232 ? 22.97385 3.17143 25.66310 1.000 7.17821 232 ASP A C 1
ATOM 3605 O O . ASP A 1 232 ? 23.94512 3.65321 26.16661 1.000 7.89551 232 ASP A O 1
ATOM 3614 N N A LYS A 1 233 ? 22.88263 1.87199 25.36584 0.600 8.52019 233 LYS A N 1
ATOM 3615 N N B LYS A 1 233 ? 22.82851 1.83274 25.44011 0.400 6.50062 233 LYS A N 1
ATOM 3616 C CA A LYS A 1 233 ? 23.76961 0.88136 25.95867 0.600 7.89424 233 LYS A CA 1
ATOM 3617 C CA B LYS A 1 233 ? 23.73943 0.84243 25.98634 0.400 7.51618 233 LYS A CA 1
ATOM 3618 C C A LYS A 1 233 ? 23.85867 1.10914 27.46516 0.600 7.25435 233 LYS A C 1
ATOM 3619 C C B LYS A 1 233 ? 23.82449 1.00266 27.49218 0.400 7.98418 233 LYS A C 1
ATOM 3620 O O A LYS A 1 233 ? 24.92072 0.96995 28.07674 0.600 7.81500 233 LYS A O 1
ATOM 3621 O O B LYS A 1 233 ? 24.85036 0.71680 28.11569 0.400 7.77482 233 LYS A O 1
ATOM 3658 N N . ASP A 1 234 ? 22.71516 1.44532 28.08841 1.000 7.24914 234 ASP A N 1
ATOM 3659 C CA . ASP A 1 234 ? 22.77073 1.96821 29.46345 1.000 7.11177 234 ASP A CA 1
ATOM 3660 C C . ASP A 1 234 ? 22.59740 0.80289 30.43408 1.000 7.18500 234 ASP A C 1
ATOM 3661 O O . ASP A 1 234 ? 21.49585 0.26698 30.63979 1.000 7.78200 234 ASP A O 1
ATOM 3671 N N . LEU A 1 235 ? 23.72233 0.37545 31.01578 1.000 7.80716 235 LEU A N 1
ATOM 3672 C CA . LEU A 1 235 ? 23.74291 -0.78464 31.89517 1.000 7.95989 235 LEU A CA 1
ATOM 3673 C C . LEU A 1 235 ? 22.97661 -0.55811 33.18948 1.000 8.26714 235 LEU A C 1
ATOM 3674 O O . LEU A 1 235 ? 22.64162 -1.54071 33.86839 1.000 9.47896 235 LEU A O 1
ATOM 3690 N N . ARG A 1 236 ? 22.64137 0.68951 33.51385 1.000 7.57126 236 ARG A N 1
ATOM 3691 C CA . ARG A 1 236 ? 21.82359 0.96692 34.68623 1.000 7.69282 236 ARG A CA 1
ATOM 3692 C C . ARG A 1 236 ? 20.42127 0.40034 34.53396 1.000 7.37569 236 ARG A C 1
ATOM 3693 O O . ARG A 1 236 ? 19.69329 0.28325 35.52607 1.000 8.13668 236 ARG A O 1
ATOM 3714 N N . TYR A 1 237 ? 20.00680 0.06358 33.31371 1.000 7.25860 237 TYR A N 1
ATOM 3715 C CA . TYR A 1 237 ? 18.64549 -0.40755 33.07447 1.000 7.35899 237 TYR A CA 1
ATOM 3716 C C . TYR A 1 237 ? 18.55700 -1.92354 32.93008 1.000 7.60545 237 TYR A C 1
ATOM 3717 O O . TYR A 1 237 ? 17.44987 -2.46240 32.86604 1.000 8.16356 237 TYR A O 1
ATOM 3735 N N . GLU A 1 238 ? 19.69675 -2.63069 32.92858 1.000 7.74206 238 GLU A N 1
ATOM 3736 C CA . GLU A 1 238 ? 19.66271 -4.08335 32.87620 1.000 8.99796 238 GLU A CA 1
ATOM 3737 C C . GLU A 1 238 ? 18.86296 -4.66313 34.03845 1.000 7.86959 238 GLU A C 1
ATOM 3738 O O . GLU A 1 238 ? 18.14990 -5.67298 33.88709 1.000 8.19163 238 GLU A O 1
ATOM 3750 N N . GLN A 1 239 ? 18.94877 -4.02086 35.22049 1.000 7.96479 239 GLN A N 1
ATOM 3751 C CA . GLN A 1 239 ? 18.28950 -4.51651 36.42795 1.000 8.15865 239 GLN A CA 1
ATOM 3752 C C . GLN A 1 239 ? 16.79394 -4.69858 36.25749 1.000 8.00275 239 GLN A C 1
ATOM 3753 O O . GLN A 1 239 ? 16.19623 -5.50050 36.97933 1.000 9.21160 239 GLN A O 1
ATOM 3767 N N . PHE A 1 240 ? 16.15441 -3.94893 35.36270 1.000 7.21221 240 PHE A N 1
ATOM 3768 C CA . PHE A 1 240 ? 14.70779 -4.04946 35.21033 1.000 7.68876 240 PHE A CA 1
ATOM 3769 C C . PHE A 1 240 ? 14.29321 -5.16600 34.27776 1.000 7.89503 240 PHE A C 1
ATOM 3770 O O . PHE A 1 240 ? 13.12834 -5.58671 34.30117 1.000 9.03183 240 PHE A O 1
ATOM 3787 N N . LEU A 1 241 ? 15.21921 -5.62523 33.44182 1.000 7.68835 241 LEU A N 1
ATOM 3788 C CA . LEU A 1 241 ? 14.96213 -6.61446 32.40601 1.000 8.35574 241 LEU A CA 1
ATOM 3789 C C . LEU A 1 241 ? 15.43360 -8.01017 32.79140 1.000 8.49136 241 LEU A C 1
ATOM 3790 O O . LEU A 1 241 ? 14.91195 -9.00657 32.27416 1.000 9.46722 241 LEU A O 1
ATOM 3806 N N . CYS A 1 242 ? 16.45419 -8.09510 33.63628 1.000 8.50720 242 CYS A N 1
ATOM 3807 C CA . CYS A 1 242 ? 17.06894 -9.34557 34.01323 1.000 9.45807 242 CYS A CA 1
ATOM 3808 C C . CYS A 1 242 ? 17.28634 -9.29247 35.52538 1.000 10.94879 242 CYS A C 1
ATOM 3809 O O . CYS A 1 242 ? 17.87037 -8.32331 36.02368 1.000 11.97480 242 CYS A O 1
ATOM 3816 N N . PRO A 1 243 ? 16.85628 -10.28676 36.28594 1.000 13.96603 243 PRO A N 1
ATOM 3817 C CA . PRO A 1 243 ? 16.03089 -11.39733 35.89805 1.000 14.94425 243 PRO A CA 1
ATOM 3818 C C . PRO A 1 243 ? 14.61607 -10.81808 35.58550 1.000 12.93708 243 PRO A C 1
ATOM 3819 O O . PRO A 1 243 ? 14.32570 -9.62197 35.55759 1.000 13.89688 243 PRO A O 1
ATOM 3830 N N . ALA A 1 244 ? 13.72244 -11.72853 35.36529 1.000 14.89758 244 ALA A N 1
ATOM 3831 C CA . ALA A 1 244 ? 12.42678 -11.36648 34.85909 1.000 13.80408 244 ALA A CA 1
ATOM 3832 C C . ALA A 1 244 ? 11.73446 -10.32894 35.74711 1.000 12.35769 244 ALA A C 1
ATOM 3833 O O . ALA A 1 244 ? 11.77814 -10.42705 36.98096 1.000 16.27777 244 ALA A O 1
ATOM 3840 N N . PRO A 1 245 ? 11.01851 -9.37477 35.14380 1.000 9.69632 245 PRO A N 1
ATOM 3841 C CA . PRO A 1 245 ? 10.20087 -8.42461 35.90857 1.000 9.75218 245 PRO A CA 1
ATOM 3842 C C . PRO A 1 245 ? 9.13101 -9.11875 36.73727 1.000 8.83703 245 PRO A C 1
ATOM 3843 O O . PRO A 1 245 ? 8.56340 -10.13587 36.34059 1.000 10.29656 245 PRO A O 1
ATOM 3854 N N . ASP A 1 246 ? 8.78565 -8.50317 37.86985 1.000 8.53674 246 ASP A N 1
ATOM 3855 C CA . ASP A 1 246 ? 7.84430 -9.06175 38.84733 1.000 8.31080 246 ASP A CA 1
ATOM 3856 C C . ASP A 1 246 ? 6.42811 -8.50163 38.76239 1.000 7.67898 246 ASP A C 1
ATOM 3857 O O . ASP A 1 246 ? 5.60251 -8.86714 39.59676 1.000 8.24592 246 ASP A O 1
ATOM 3866 N N . ASP A 1 247 ? 6.11241 -7.67420 37.77866 1.000 7.33339 247 ASP A N 1
ATOM 3867 C CA . ASP A 1 247 ? 4.79971 -7.04719 37.71826 1.000 7.38771 247 ASP A CA 1
ATOM 3868 C C . ASP A 1 247 ? 3.68497 -8.07870 37.51719 1.000 6.91063 247 ASP A C 1
ATOM 3869 O O . ASP A 1 247 ? 3.78099 -8.95757 36.66034 1.000 7.34224 247 ASP A O 1
ATOM 3878 N N . PHE A 1 248 ? 2.57371 -7.90806 38.25635 1.000 7.12368 248 PHE A N 1
ATOM 3879 C CA . PHE A 1 248 ? 1.40271 -8.74950 38.04621 1.000 6.91902 248 PHE A CA 1
ATOM 3880 C C . PHE A 1 248 ? 0.91460 -8.66046 36.60354 1.000 6.82577 248 PHE A C 1
ATOM 3881 O O . PHE A 1 248 ? 0.39467 -9.63336 36.04821 1.000 7.62921 248 PHE A O 1
ATOM 3898 N N . ALA A 1 249 ? 1.01633 -7.46278 36.00679 1.000 6.77590 249 ALA A N 1
ATOM 3899 C CA . ALA A 1 249 ? 0.47250 -7.23549 34.67105 1.000 6.90064 249 ALA A CA 1
ATOM 3900 C C . ALA A 1 249 ? 1.16704 -8.05181 33.59158 1.000 6.49242 249 ALA A C 1
ATOM 3901 O O . ALA A 1 249 ? 0.66774 -8.05684 32.45239 1.000 6.91359 249 ALA A O 1
ATOM 3908 N N . ILE A 1 250 ? 2.27334 -8.71479 33.89192 1.000 6.58975 250 ILE A N 1
ATOM 3909 C CA . ILE A 1 250 ? 2.97538 -9.57672 32.94056 1.000 6.69718 250 ILE A CA 1
ATOM 3910 C C . ILE A 1 250 ? 2.60514 -11.02303 33.26874 1.000 6.75513 250 ILE A C 1
ATOM 3911 O O . ILE A 1 250 ? 2.93073 -11.53047 34.34974 1.000 7.76044 250 ILE A O 1
ATOM 3927 N N . SER A 1 251 ? 1.88641 -11.68811 32.34897 1.000 6.60463 251 SER A N 1
ATOM 3928 C CA . SER A 1 251 ? 1.55804 -13.10627 32.54691 1.000 6.81293 251 SER A CA 1
ATOM 3929 C C . SER A 1 251 ? 2.74958 -14.01124 32.28872 1.000 7.49440 251 SER A C 1
ATOM 3930 O O . SER A 1 251 ? 2.91453 -15.02499 32.98334 1.000 9.03042 251 SER A O 1
ATOM 3938 N N . GLU A 1 252 ? 3.56048 -13.69234 31.28944 1.000 6.89632 252 GLU A N 1
ATOM 3939 C CA . GLU A 1 252 ? 4.70311 -14.51494 30.90556 1.000 6.86610 252 GLU A CA 1
ATOM 3940 C C . GLU A 1 252 ? 5.83344 -13.60116 30.47407 1.000 6.89409 252 GLU A C 1
ATOM 3941 O O . GLU A 1 252 ? 5.61112 -12.60823 29.78470 1.000 7.34083 252 GLU A O 1
ATOM 3953 N N . TYR A 1 253 ? 7.05912 -14.00252 30.81180 1.000 7.41666 253 TYR A N 1
ATOM 3954 C CA . TYR A 1 253 ? 8.25430 -13.28966 30.36607 1.000 7.37961 253 TYR A CA 1
ATOM 3955 C C . TYR A 1 253 ? 9.30072 -14.33311 30.00380 1.000 7.82328 253 TYR A C 1
ATOM 3956 O O . TYR A 1 253 ? 9.58801 -15.24490 30.79666 1.000 9.13930 253 TYR A O 1
ATOM 3974 N N . ARG A 1 254 ? 9.87505 -14.20328 28.81752 1.000 7.54589 254 ARG A N 1
ATOM 3975 C CA . ARG A 1 254 ? 10.98948 -15.02164 28.36935 1.000 7.95488 254 ARG A CA 1
ATOM 3976 C C . ARG A 1 254 ? 12.07187 -14.07988 27.88049 1.000 8.01972 254 ARG A C 1
ATOM 3977 O O . ARG A 1 254 ? 11.77633 -12.98337 27.38696 1.000 8.16604 254 ARG A O 1
ATOM 3998 N N . SER A 1 255 ? 13.33288 -14.48497 27.97920 1.000 8.09617 255 SER A N 1
ATOM 3999 C CA . SER A 1 255 ? 14.39339 -13.61743 27.50539 1.000 8.56895 255 SER A CA 1
ATOM 4000 C C . SER A 1 255 ? 15.66178 -14.41632 27.29757 1.000 8.59617 255 SER A C 1
ATOM 4001 O O . SER A 1 255 ? 15.79182 -15.55673 27.75211 1.000 9.90806 255 SER A O 1
ATOM 4009 N N . THR A 1 256 ? 16.62328 -13.75807 26.65958 1.000 8.47785 256 THR A N 1
ATOM 4010 C CA . THR A 1 256 ? 17.98852 -14.27560 26.60038 1.000 9.22880 256 THR A CA 1
ATOM 4011 C C . THR A 1 256 ? 18.90963 -13.60055 27.62600 1.000 9.74926 256 THR A C 1
ATOM 4012 O O . THR A 1 256 ? 20.11978 -13.50364 27.42754 1.000 11.10644 256 THR A O 1
ATOM 4023 N N . CYS A 1 257 ? 18.34536 -13.15738 28.75222 1.000 9.82598 257 CYS A N 1
ATOM 4024 C CA . CYS A 1 257 ? 19.13087 -12.64781 29.87298 1.000 10.58256 257 CYS A CA 1
ATOM 4025 C C . CYS A 1 257 ? 20.17764 -13.66760 30.29725 1.000 11.82355 257 CYS A C 1
ATOM 4026 O O . CYS A 1 257 ? 19.92420 -14.87180 30.23528 1.000 12.57159 257 CYS A O 1
ATOM 4033 N N . PRO A 1 258 ? 21.33536 -13.22525 30.81078 1.000 12.93922 258 PRO A N 1
ATOM 4034 C CA . PRO A 1 258 ? 21.74668 -11.81538 30.95764 1.000 13.21379 258 PRO A CA 1
ATOM 4035 C C . PRO A 1 258 ? 22.16208 -11.22545 29.61793 1.000 13.09125 258 PRO A C 1
ATOM 4036 O O . PRO A 1 258 ? 22.68647 -11.92177 28.74349 1.000 13.62318 258 PRO A O 1
ATOM 4047 N N . PHE A 1 259 ? 21.95548 -9.92610 29.46581 1.000 12.84783 259 PHE A N 1
ATOM 4048 C CA . PHE A 1 259 ? 22.42393 -9.22151 28.28726 1.000 13.44868 259 PHE A CA 1
ATOM 4049 C C . PHE A 1 259 ? 23.83669 -8.69242 28.49447 1.000 17.31663 259 PHE A C 1
ATOM 4050 O O . PHE A 1 259 ? 24.59451 -8.58912 27.52467 1.000 19.79309 259 PHE A O 1
ATOM 4067 N N A LEU A 1 260 ? 24.19254 -8.34532 29.72712 0.600 19.60587 260 LEU A N 1
ATOM 4068 N N B LEU A 1 260 ? 24.21198 -8.37774 29.73077 0.400 19.88787 260 LEU A N 1
ATOM 4069 C CA A LEU A 1 260 ? 25.57316 -8.02990 30.07323 0.600 22.03808 260 LEU A CA 1
ATOM 4070 C CA B LEU A 1 260 ? 25.60119 -8.06174 30.04552 0.400 22.66438 260 LEU A CA 1
ATOM 4071 C C A LEU A 1 260 ? 26.53098 -9.10808 29.56802 0.600 27.40547 260 LEU A C 1
ATOM 4072 C C B LEU A 1 260 ? 26.47952 -9.28380 29.76529 0.400 26.72868 260 LEU A C 1
ATOM 4073 O O A LEU A 1 260 ? 27.29476 -8.88427 28.62506 0.600 30.56998 260 LEU A O 1
ATOM 4074 O O B LEU A 1 260 ? 27.59441 -9.16504 29.25408 0.400 30.24258 260 LEU A O 1
ATOM 4105 N N . ALA B 1 2 ? -51.38255 -20.27319 14.88706 1.000 10.88326 2 ALA B N 1
ATOM 4106 C CA . ALA B 1 2 ? -49.93729 -20.32886 15.06009 1.000 10.91886 2 ALA B CA 1
ATOM 4107 C C . ALA B 1 2 ? -49.24667 -19.35080 14.11965 1.000 9.88787 2 ALA B C 1
ATOM 4108 O O . ALA B 1 2 ? -49.81966 -18.93489 13.11735 1.000 14.44106 2 ALA B O 1
ATOM 4114 N N . ASN B 1 3 ? -48.06311 -18.90854 14.47826 1.000 11.34520 3 ASN B N 1
ATOM 4115 C CA . ASN B 1 3 ? -47.15034 -18.25490 13.55253 1.000 9.91316 3 ASN B CA 1
ATOM 4116 C C . ASN B 1 3 ? -46.42865 -19.34336 12.77318 1.000 10.18221 3 ASN B C 1
ATOM 4117 O O . ASN B 1 3 ? -45.76181 -20.18715 13.38994 1.000 10.79625 3 ASN B O 1
ATOM 4128 N N . PRO B 1 4 ? -46.53434 -19.37615 11.43989 1.000 10.82424 4 PRO B N 1
ATOM 4129 C CA . PRO B 1 4 ? -45.93197 -20.48565 10.68614 1.000 12.25788 4 PRO B CA 1
ATOM 4130 C C . PRO B 1 4 ? -44.41759 -20.56050 10.80641 1.000 11.16808 4 PRO B C 1
ATOM 4131 O O . PRO B 1 4 ? -43.83921 -21.57937 10.40311 1.000 12.44650 4 PRO B O 1
ATOM 4142 N N . TYR B 1 5 ? -43.75719 -19.50762 11.29487 1.000 9.83520 5 TYR B N 1
ATOM 4143 C CA . TYR B 1 5 ? -42.30463 -19.44196 11.38216 1.000 10.02373 5 TYR B CA 1
ATOM 4144 C C . TYR B 1 5 ? -41.77985 -19.72277 12.77581 1.000 9.47397 5 TYR B C 1
ATOM 4145 O O . TYR B 1 5 ? -40.56129 -19.75094 12.96321 1.000 10.09746 5 TYR B O 1
ATOM 4163 N N . GLU B 1 6 ? -42.65433 -19.91996 13.76826 1.000 9.88558 6 GLU B N 1
ATOM 4164 C CA . GLU B 1 6 ? -42.17495 -20.22780 15.11047 1.000 9.92262 6 GLU B CA 1
ATOM 4165 C C . GLU B 1 6 ? -41.52397 -21.60123 15.12305 1.000 9.89674 6 GLU B C 1
ATOM 4166 O O . GLU B 1 6 ? -42.09306 -22.57447 14.61631 1.000 10.75047 6 GLU B O 1
ATOM 4178 N N . ARG B 1 7 ? -40.35633 -21.68173 15.76398 1.000 9.69040 7 ARG B N 1
ATOM 4179 C CA . ARG B 1 7 ? -39.61178 -22.92478 15.91778 1.000 10.29979 7 ARG B CA 1
ATOM 4180 C C . ARG B 1 7 ? -39.15885 -23.06050 17.36348 1.000 10.25001 7 ARG B C 1
ATOM 4181 O O . ARG B 1 7 ? -38.77542 -22.06680 17.99452 1.000 10.74848 7 ARG B O 1
ATOM 4202 N N . GLY B 1 8 ? -39.14379 -24.30320 17.85703 1.000 10.73489 8 GLY B N 1
ATOM 4203 C CA . GLY B 1 8 ? -38.61083 -24.59129 19.16283 1.000 11.53383 8 GLY B CA 1
ATOM 4204 C C . GLY B 1 8 ? -39.57726 -24.27461 20.28798 1.000 11.40009 8 GLY B C 1
ATOM 4205 O O . GLY B 1 8 ? -40.59001 -23.58814 20.11192 1.000 11.75936 8 GLY B O 1
ATOM 4209 N N . PRO B 1 9 ? -39.26085 -24.75990 21.47945 1.000 12.26633 9 PRO B N 1
ATOM 4210 C CA . PRO B 1 9 ? -40.13813 -24.53267 22.63006 1.000 12.19728 9 PRO B CA 1
ATOM 4211 C C . PRO B 1 9 ? -40.14675 -23.06715 23.04407 1.000 11.39669 9 PRO B C 1
ATOM 4212 O O . PRO B 1 9 ? -39.25700 -22.27138 22.70844 1.000 11.74939 9 PRO B O 1
ATOM 4223 N N . ASP B 1 10 ? -41.14746 -22.72557 23.84073 1.000 11.61169 10 ASP B N 1
ATOM 4224 C CA . ASP B 1 10 ? -41.26804 -21.35747 24.29705 1.000 11.39387 10 ASP B CA 1
ATOM 4225 C C . ASP B 1 10 ? -40.01659 -20.95015 25.07284 1.000 11.84874 10 ASP B C 1
ATOM 4226 O O . ASP B 1 10 ? -39.48939 -21.73177 25.87691 1.000 12.81245 10 ASP B O 1
ATOM 4235 N N . PRO B 1 11 ? -39.51225 -19.74009 24.86233 1.000 11.10156 11 PRO B N 1
ATOM 4236 C CA . PRO B 1 11 ? -38.21434 -19.34832 25.41691 1.000 11.32068 11 PRO B CA 1
ATOM 4237 C C . PRO B 1 11 ? -38.28861 -18.89313 26.86578 1.000 12.38715 11 PRO B C 1
ATOM 4238 O O . PRO B 1 11 ? -39.34087 -18.53540 27.40454 1.000 13.55030 11 PRO B O 1
ATOM 4249 N N . THR B 1 12 ? -37.12054 -18.91256 27.48984 1.000 11.97235 12 THR B N 1
ATOM 4250 C CA . THR B 1 12 ? -36.86024 -18.30754 28.78236 1.000 13.85581 12 THR B CA 1
ATOM 4251 C C . THR B 1 12 ? -35.55003 -17.53608 28.67819 1.000 13.12940 12 THR B C 1
ATOM 4252 O O . THR B 1 12 ? -34.78818 -17.69405 27.72367 1.000 12.78195 12 THR B O 1
ATOM 4263 N N . GLU B 1 13 ? -35.23638 -16.75151 29.70779 1.000 14.61625 13 GLU B N 1
ATOM 4264 C CA . GLU B 1 13 ? -33.93548 -16.09370 29.71235 1.000 16.96239 13 GLU B CA 1
ATOM 4265 C C . GLU B 1 13 ? -32.81535 -17.13058 29.66804 1.000 14.83455 13 GLU B C 1
ATOM 4266 O O . GLU B 1 13 ? -31.80447 -16.95164 28.97765 1.000 15.57356 13 GLU B O 1
ATOM 4278 N N . SER B 1 14 ? -33.00707 -18.25379 30.35497 1.000 14.74578 14 SER B N 1
ATOM 4279 C CA B SER B 1 14 ? -32.00739 -19.31617 30.32108 0.410 15.21804 14 SER B CA 1
ATOM 4280 C CA C SER B 1 14 ? -32.00871 -19.31764 30.32184 0.590 15.34293 14 SER B CA 1
ATOM 4281 C C . SER B 1 14 ? -31.85690 -19.90378 28.92351 1.000 13.29757 14 SER B C 1
ATOM 4282 O O . SER B 1 14 ? -30.73505 -20.17208 28.48001 1.000 14.45779 14 SER B O 1
ATOM 4297 N N . SER B 1 15 ? -32.96567 -20.10385 28.20450 1.000 13.02783 15 SER B N 1
ATOM 4298 C CA . SER B 1 15 ? -32.85147 -20.73329 26.88686 1.000 12.58123 15 SER B CA 1
ATOM 4299 C C . SER B 1 15 ? -32.08954 -19.85756 25.89729 1.000 11.53082 15 SER B C 1
ATOM 4300 O O . SER B 1 15 ? -31.36485 -20.37989 25.04617 1.000 13.32779 15 SER B O 1
ATOM 4308 N N . ILE B 1 16 ? -32.22664 -18.53385 25.99303 1.000 10.46795 16 ILE B N 1
ATOM 4309 C CA . ILE B 1 16 ? -31.52560 -17.64783 25.06365 1.000 10.63749 16 ILE B CA 1
ATOM 4310 C C . ILE B 1 16 ? -30.07149 -17.41329 25.46674 1.000 10.06011 16 ILE B C 1
ATOM 4311 O O . ILE B 1 16 ? -29.27029 -16.98520 24.62503 1.000 10.31556 16 ILE B O 1
ATOM 4327 N N . GLU B 1 17 ? -29.70799 -17.71075 26.71905 1.000 10.71518 17 GLU B N 1
ATOM 4328 C CA . GLU B 1 17 ? -28.33813 -17.62954 27.19135 1.000 10.91667 17 GLU B CA 1
ATOM 4329 C C . GLU B 1 17 ? -27.55399 -18.91317 26.95520 1.000 10.73094 17 GLU B C 1
ATOM 4330 O O . GLU B 1 17 ? -26.32090 -18.89156 27.05675 1.000 11.65539 17 GLU B O 1
ATOM 4342 N N . ALA B 1 18 ? -28.21828 -20.01892 26.62259 1.000 11.97701 18 ALA B N 1
ATOM 4343 C CA . ALA B 1 18 ? -27.55653 -21.30776 26.53592 1.000 12.89372 18 ALA B CA 1
ATOM 4344 C C . ALA B 1 18 ? -26.58251 -21.36467 25.36248 1.000 11.36329 18 ALA B C 1
ATOM 4345 O O . ALA B 1 18 ? -26.80588 -20.77736 24.30070 1.000 11.63469 18 ALA B O 1
ATOM 4352 N N A VAL B 1 19 ? -25.50438 -22.12874 25.56121 0.320 10.97186 19 VAL B N 1
ATOM 4353 N N B VAL B 1 19 ? -25.50221 -22.12840 25.54529 0.680 11.22028 19 VAL B N 1
ATOM 4354 C CA A VAL B 1 19 ? -24.51356 -22.33395 24.50989 0.320 10.81898 19 VAL B CA 1
ATOM 4355 C CA B VAL B 1 19 ? -24.54932 -22.28115 24.45210 0.680 11.48013 19 VAL B CA 1
ATOM 4356 C C A VAL B 1 19 ? -25.11941 -23.06897 23.32321 0.320 11.49757 19 VAL B C 1
ATOM 4357 C C B VAL B 1 19 ? -25.17076 -23.02871 23.29246 0.680 11.38196 19 VAL B C 1
ATOM 4358 O O A VAL B 1 19 ? -24.71073 -22.84904 22.17684 0.320 11.00163 19 VAL B O 1
ATOM 4359 O O B VAL B 1 19 ? -24.80592 -22.79124 22.13536 0.680 11.34738 19 VAL B O 1
ATOM 4384 N N . ARG B 1 20 ? -26.09060 -23.94562 23.57252 1.000 11.92609 20 ARG B N 1
ATOM 4385 C CA . ARG B 1 20 ? -26.85446 -24.62955 22.53818 1.000 13.03097 20 ARG B CA 1
ATOM 4386 C C . ARG B 1 20 ? -28.32595 -24.56465 22.89126 1.000 14.54632 20 ARG B C 1
ATOM 4387 O O . ARG B 1 20 ? -28.70602 -24.90781 24.01474 1.000 17.94844 20 ARG B O 1
ATOM 4409 N N . GLY B 1 21 ? -29.14038 -24.17211 21.90749 1.000 12.81330 21 GLY B N 1
ATOM 4410 C CA . GLY B 1 21 ? -30.57694 -24.21191 21.98724 1.000 12.39702 21 GLY B CA 1
ATOM 4411 C C . GLY B 1 21 ? -31.11101 -25.60397 21.73278 1.000 12.00908 21 GLY B C 1
ATOM 4412 O O . GLY B 1 21 ? -30.38992 -26.59874 21.84377 1.000 12.45340 21 GLY B O 1
ATOM 4416 N N . PRO B 1 22 ? -32.40298 -25.68829 21.39353 1.000 11.82892 22 PRO B N 1
ATOM 4417 C CA . PRO B 1 22 ? -33.08349 -26.98648 21.35544 1.000 11.80907 22 PRO B CA 1
ATOM 4418 C C . PRO B 1 22 ? -32.77879 -27.84537 20.14537 1.000 11.21472 22 PRO B C 1
ATOM 4419 O O . PRO B 1 22 ? -33.13139 -29.03345 20.16597 1.000 13.86801 22 PRO B O 1
ATOM 4430 N N . PHE B 1 23 ? -32.16898 -27.30109 19.09940 1.000 10.25712 23 PHE B N 1
ATOM 4431 C CA . PHE B 1 23 ? -31.95386 -28.03536 17.86158 1.000 10.04333 23 PHE B CA 1
ATOM 4432 C C . PHE B 1 23 ? -30.52292 -28.54674 17.80249 1.000 10.02218 23 PHE B C 1
ATOM 4433 O O . PHE B 1 23 ? -29.57047 -27.76851 17.94019 1.000 10.52515 23 PHE B O 1
ATOM 4450 N N . ALA B 1 24 ? -30.37049 -29.84698 17.52621 1.000 10.01939 24 ALA B N 1
ATOM 4451 C CA . ALA B 1 24 ? -29.07333 -30.37473 17.13554 1.000 10.17914 24 ALA B CA 1
ATOM 4452 C C . ALA B 1 24 ? -28.63000 -29.70942 15.84175 1.000 9.82610 24 ALA B C 1
ATOM 4453 O O . ALA B 1 24 ? -29.45427 -29.35789 14.98982 1.000 10.41814 24 ALA B O 1
ATOM 4460 N N . VAL B 1 25 ? -27.31584 -29.55479 15.69267 1.000 9.73789 25 VAL B N 1
ATOM 4461 C CA . VAL B 1 25 ? -26.71580 -28.79766 14.60232 1.000 9.40671 25 VAL B CA 1
ATOM 4462 C C . VAL B 1 25 ? -25.76410 -29.68828 13.82191 1.000 9.75054 25 VAL B C 1
ATOM 4463 O O . VAL B 1 25 ? -24.90049 -30.34897 14.40591 1.000 10.26111 25 VAL B O 1
ATOM 4476 N N . ALA B 1 26 ? -25.91229 -29.66743 12.50914 1.000 9.36426 26 ALA B N 1
ATOM 4477 C CA . ALA B 1 26 ? -24.99545 -30.26530 11.55977 1.000 9.48197 26 ALA B CA 1
ATOM 4478 C C . ALA B 1 26 ? -24.28838 -29.15253 10.79000 1.000 9.34079 26 ALA B C 1
ATOM 4479 O O . ALA B 1 26 ? -24.65073 -27.97149 10.86207 1.000 9.44887 26 ALA B O 1
ATOM 4486 N N . GLN B 1 27 ? -23.25293 -29.52862 10.05138 1.000 10.03641 27 GLN B N 1
ATOM 4487 C CA . GLN B 1 27 ? -22.51896 -28.54471 9.27677 1.000 10.43671 27 GLN B CA 1
ATOM 4488 C C . GLN B 1 27 ? -22.08910 -29.10187 7.92659 1.000 10.13462 27 GLN B C 1
ATOM 4489 O O . GLN B 1 27 ? -21.93359 -30.31382 7.73396 1.000 11.70704 27 GLN B O 1
ATOM 4503 N N . THR B 1 28 ? -21.86445 -28.18242 6.99100 1.000 10.26492 28 THR B N 1
ATOM 4504 C CA . THR B 1 28 ? -21.29825 -28.49735 5.69669 1.000 10.98354 28 THR B CA 1
ATOM 4505 C C . THR B 1 28 ? -20.36891 -27.36169 5.29281 1.000 10.75778 28 THR B C 1
ATOM 4506 O O . THR B 1 28 ? -20.61175 -26.19870 5.61149 1.000 11.35510 28 THR B O 1
ATOM 4517 N N . THR B 1 29 ? -19.29937 -27.69329 4.60440 1.000 12.25499 29 THR B N 1
ATOM 4518 C CA . THR B 1 29 ? -18.28746 -26.72695 4.22824 1.000 12.74456 29 THR B CA 1
ATOM 4519 C C . THR B 1 29 ? -18.51811 -26.25870 2.80014 1.000 12.71985 29 THR B C 1
ATOM 4520 O O . THR B 1 29 ? -18.83059 -27.05616 1.90409 1.000 14.17267 29 THR B O 1
ATOM 4531 N N . VAL B 1 30 ? -18.36717 -24.96056 2.60362 1.000 12.40518 30 VAL B N 1
ATOM 4532 C CA . VAL B 1 30 ? -18.34310 -24.36026 1.28017 1.000 12.37578 30 VAL B CA 1
ATOM 4533 C C . VAL B 1 30 ? -16.89477 -24.01547 0.98309 1.000 11.33011 30 VAL B C 1
ATOM 4534 O O . VAL B 1 30 ? -16.29935 -23.17013 1.65452 1.000 11.30190 30 VAL B O 1
ATOM 4547 N N . SER B 1 31 ? -16.30769 -24.68049 0.01166 1.000 11.99369 31 SER B N 1
ATOM 4548 C CA . SER B 1 31 ? -14.92457 -24.42306 -0.31183 1.000 12.36721 31 SER B CA 1
ATOM 4549 C C . SER B 1 31 ? -14.78118 -23.03396 -0.91855 1.000 12.08018 31 SER B C 1
ATOM 4550 O O . SER B 1 31 ? -15.71188 -22.44529 -1.49196 1.000 12.15731 31 SER B O 1
ATOM 4558 N N . ARG B 1 32 ? -13.57874 -22.50649 -0.78060 1.000 12.53003 32 ARG B N 1
ATOM 4559 C CA . ARG B 1 32 ? -13.25713 -21.30771 -1.51372 1.000 13.18478 32 ARG B CA 1
ATOM 4560 C C . ARG B 1 32 ? -13.49647 -21.50207 -3.00240 1.000 14.34215 32 ARG B C 1
ATOM 4561 O O . ARG B 1 32 ? -14.03675 -20.62552 -3.67400 1.000 13.83563 32 ARG B O 1
ATOM 4582 N N . LEU B 1 33 ? -13.11703 -22.65710 -3.53109 1.000 14.19170 33 LEU B N 1
ATOM 4583 C CA . LEU B 1 33 ? -13.36947 -22.97316 -4.93629 1.000 15.29336 33 LEU B CA 1
ATOM 4584 C C . LEU B 1 33 ? -14.84350 -22.78147 -5.32268 1.000 14.62674 33 LEU B C 1
ATOM 4585 O O . LEU B 1 33 ? -15.15912 -22.13665 -6.31848 1.000 16.12910 33 LEU B O 1
ATOM 4601 N N A GLN B 1 34 ? -15.75922 -23.33842 -4.55699 0.700 13.06916 34 GLN B N 1
ATOM 4602 N N B GLN B 1 34 ? -15.74852 -23.38650 -4.55323 0.300 14.10557 34 GLN B N 1
ATOM 4603 C CA A GLN B 1 34 ? -17.14809 -23.33422 -4.99454 0.700 14.67934 34 GLN B CA 1
ATOM 4604 C CA B GLN B 1 34 ? -17.16764 -23.34956 -4.88727 0.300 14.50083 34 GLN B CA 1
ATOM 4605 C C A GLN B 1 34 ? -17.88622 -22.04879 -4.63749 0.700 14.28581 34 GLN B C 1
ATOM 4606 C C B GLN B 1 34 ? -17.70352 -21.93547 -4.81076 0.300 13.44812 34 GLN B C 1
ATOM 4607 O O A GLN B 1 34 ? -18.97947 -21.81127 -5.17522 0.700 16.58530 34 GLN B O 1
ATOM 4608 O O B GLN B 1 34 ? -18.45804 -21.49718 -5.68550 0.300 12.30805 34 GLN B O 1
ATOM 4635 N N . ALA B 1 35 ? -17.32570 -21.21710 -3.76035 1.000 12.91623 35 ALA B N 1
ATOM 4636 C CA . ALA B 1 35 ? -17.97492 -19.97342 -3.40220 1.000 12.86991 35 ALA B CA 1
ATOM 4637 C C . ALA B 1 35 ? -17.82421 -18.98044 -4.53450 1.000 14.12740 35 ALA B C 1
ATOM 4638 O O . ALA B 1 35 ? -16.71834 -18.72936 -5.02300 1.000 18.84218 35 ALA B O 1
ATOM 4646 N N . ASP B 1 36 ? -18.93572 -18.41750 -4.95647 1.000 13.84546 36 ASP B N 1
ATOM 4647 C CA . ASP B 1 36 ? -18.93837 -17.38778 -5.98849 1.000 15.33963 36 ASP B CA 1
ATOM 4648 C C . ASP B 1 36 ? -19.16123 -16.03366 -5.32128 1.000 14.30810 36 ASP B C 1
ATOM 4649 O O . ASP B 1 36 ? -20.23531 -15.76932 -4.77812 1.000 16.47060 36 ASP B O 1
ATOM 4658 N N . GLY B 1 37 ? -18.14060 -15.18676 -5.32316 1.000 12.77320 37 GLY B N 1
ATOM 4659 C CA . GLY B 1 37 ? -18.29341 -13.86820 -4.74020 1.000 12.73882 37 GLY B CA 1
ATOM 4660 C C . GLY B 1 37 ? -18.02976 -13.79463 -3.25247 1.000 11.19300 37 GLY B C 1
ATOM 4661 O O . GLY B 1 37 ? -18.31293 -12.74819 -2.65019 1.000 11.92308 37 GLY B O 1
ATOM 4665 N N . PHE B 1 38 ? -17.44595 -14.83816 -2.66357 1.000 10.37488 38 PHE B N 1
ATOM 4666 C CA . PHE B 1 38 ? -16.98833 -14.80724 -1.27509 1.000 9.75519 38 PHE B CA 1
ATOM 4667 C C . PHE B 1 38 ? -15.88645 -15.85519 -1.13617 1.000 9.76329 38 PHE B C 1
ATOM 4668 O O . PHE B 1 38 ? -15.53489 -16.52028 -2.10805 1.000 11.80930 38 PHE B O 1
ATOM 4685 N N . GLY B 1 39 ? -15.31366 -15.99609 0.05062 1.000 9.44980 39 GLY B N 1
ATOM 4686 C CA . GLY B 1 39 ? -14.14082 -16.83944 0.25388 1.000 10.39009 39 GLY B CA 1
ATOM 4687 C C . GLY B 1 39 ? -14.37352 -18.24453 0.79278 1.000 10.78655 39 GLY B C 1
ATOM 4688 O O . GLY B 1 39 ? -13.41623 -18.91427 1.20139 1.000 12.75788 39 GLY B O 1
ATOM 4692 N N . GLY B 1 40 ? -15.61283 -18.72897 0.73556 1.000 10.31287 40 GLY B N 1
ATOM 4693 C CA . GLY B 1 40 ? -16.00805 -19.99330 1.33746 1.000 10.94453 40 GLY B CA 1
ATOM 4694 C C . GLY B 1 40 ? -16.59550 -19.76826 2.71426 1.000 9.16895 40 GLY B C 1
ATOM 4695 O O . GLY B 1 40 ? -16.75989 -18.62840 3.16670 1.000 9.44252 40 GLY B O 1
ATOM 4699 N N . GLY B 1 41 ? -16.95671 -20.85981 3.38081 1.000 9.65648 41 GLY B N 1
ATOM 4700 C CA . GLY B 1 41 ? -17.54501 -20.72658 4.70051 1.000 9.46805 41 GLY B CA 1
ATOM 4701 C C . GLY B 1 41 ? -17.98443 -22.06434 5.22958 1.000 9.17036 41 GLY B C 1
ATOM 4702 O O . GLY B 1 41 ? -17.74478 -23.11335 4.63397 1.000 11.54647 41 GLY B O 1
ATOM 4706 N N . THR B 1 42 ? -18.61069 -22.01482 6.38165 1.000 8.68769 42 THR B N 1
ATOM 4707 C CA . THR B 1 42 ? -19.20321 -23.17618 7.02223 1.000 8.77513 42 THR B CA 1
ATOM 4708 C C . THR B 1 42 ? -20.67925 -22.88265 7.22792 1.000 8.48601 42 THR B C 1
ATOM 4709 O O . THR B 1 42 ? -21.02709 -21.81320 7.76578 1.000 8.77205 42 THR B O 1
ATOM 4720 N N . ILE B 1 43 ? -21.53647 -23.80966 6.78956 1.000 8.23893 43 ILE B N 1
ATOM 4721 C CA . ILE B 1 43 ? -22.97405 -23.70324 6.99871 1.000 8.67943 43 ILE B CA 1
ATOM 4722 C C . ILE B 1 43 ? -23.35780 -24.61341 8.15064 1.000 8.78995 43 ILE B C 1
ATOM 4723 O O . ILE B 1 43 ? -23.13514 -25.82874 8.08149 1.000 11.10741 43 ILE B O 1
ATOM 4739 N N . TYR B 1 44 ? -23.95601 -24.02672 9.17725 1.000 8.33769 44 TYR B N 1
ATOM 4740 C CA . TYR B 1 44 ? -24.50130 -24.73286 10.32140 1.000 8.43362 44 TYR B CA 1
ATOM 4741 C C . TYR B 1 44 ? -26.01822 -24.76406 10.17160 1.000 8.91015 44 TYR B C 1
ATOM 4742 O O . TYR B 1 44 ? -26.64078 -23.74021 9.85437 1.000 9.54582 44 TYR B O 1
ATOM 4760 N N . TYR B 1 45 ? -26.63234 -25.92595 10.40298 1.000 8.94965 45 TYR B N 1
ATOM 4761 C CA . TYR B 1 45 ? -28.07010 -26.01566 10.20087 1.000 8.86482 45 TYR B CA 1
ATOM 4762 C C . TYR B 1 45 ? -28.70579 -26.95383 11.20820 1.000 8.81242 45 TYR B C 1
ATOM 4763 O O . TYR B 1 45 ? -28.07510 -27.92059 11.65069 1.000 9.56480 45 TYR B O 1
ATOM 4781 N N . PRO B 1 46 ? -29.97580 -26.72237 11.55320 1.000 9.33301 46 PRO B N 1
ATOM 4782 C CA . PRO B 1 46 ? -30.68799 -27.67769 12.41469 1.000 9.59441 46 PRO B CA 1
ATOM 4783 C C . PRO B 1 46 ? -30.94077 -28.96434 11.64624 1.000 10.19125 46 PRO B C 1
ATOM 4784 O O . PRO B 1 46 ? -31.42700 -28.93326 10.51933 1.000 11.06635 46 PRO B O 1
ATOM 4795 N N . THR B 1 47 ? -30.66063 -30.10719 12.26894 1.000 10.46398 47 THR B N 1
ATOM 4796 C CA . THR B 1 47 ? -30.94511 -31.36756 11.58389 1.000 10.54718 47 THR B CA 1
ATOM 4797 C C . THR B 1 47 ? -32.44050 -31.64940 11.48227 1.000 10.56040 47 THR B C 1
ATOM 4798 O O . THR B 1 47 ? -32.86907 -32.28507 10.52089 1.000 12.51236 47 THR B O 1
ATOM 4809 N N . ASP B 1 48 ? -33.23460 -31.20541 12.44848 1.000 10.56494 48 ASP B N 1
ATOM 4810 C CA . ASP B 1 48 ? -34.66788 -31.50414 12.50521 1.000 11.00213 48 ASP B CA 1
ATOM 4811 C C . ASP B 1 48 ? -35.43154 -30.68045 11.48140 1.000 11.64189 48 ASP B C 1
ATOM 4812 O O . ASP B 1 48 ? -35.43842 -29.44013 11.56351 1.000 13.31604 48 ASP B O 1
ATOM 4821 N N . THR B 1 49 ? -36.07279 -31.36172 10.52961 1.000 11.71000 49 THR B N 1
ATOM 4822 C CA . THR B 1 49 ? -36.86580 -30.72998 9.48012 1.000 12.47796 49 THR B CA 1
ATOM 4823 C C . THR B 1 49 ? -38.35891 -30.77080 9.76930 1.000 13.05229 49 THR B C 1
ATOM 4824 O O . THR B 1 49 ? -39.14703 -30.23010 8.98804 1.000 14.27686 49 THR B O 1
ATOM 4835 N N . SER B 1 50 ? -38.76458 -31.36427 10.88495 1.000 12.68357 50 SER B N 1
ATOM 4836 C CA . SER B 1 50 ? -40.17534 -31.65043 11.11630 1.000 13.59452 50 SER B CA 1
ATOM 4837 C C . SER B 1 50 ? -41.01322 -30.43558 11.48412 1.000 14.01290 50 SER B C 1
ATOM 4838 O O . SER B 1 50 ? -42.24136 -30.53920 11.48014 1.000 16.22394 50 SER B O 1
ATOM 4846 N N . GLN B 1 51 ? -40.39539 -29.30052 11.80076 1.000 13.45927 51 GLN B N 1
ATOM 4847 C CA . GLN B 1 51 ? -41.10797 -28.07811 12.13360 1.000 13.72811 51 GLN B CA 1
ATOM 4848 C C . GLN B 1 51 ? -41.18959 -27.10627 10.96580 1.000 13.55304 51 GLN B C 1
ATOM 4849 O O . GLN B 1 51 ? -41.83024 -26.05618 11.09967 1.000 15.72526 51 GLN B O 1
ATOM 4863 N N . GLY B 1 52 ? -40.58119 -27.43969 9.83523 1.000 13.21222 52 GLY B N 1
ATOM 4864 C CA . GLY B 1 52 ? -40.56532 -26.58617 8.66768 1.000 13.26623 52 GLY B CA 1
ATOM 4865 C C . GLY B 1 52 ? -39.17709 -26.05378 8.36517 1.000 11.70631 52 GLY B C 1
ATOM 4866 O O . GLY B 1 52 ? -38.17205 -26.42788 8.98535 1.000 12.31061 52 GLY B O 1
ATOM 4870 N N . THR B 1 53 ? -39.13332 -25.17143 7.36636 1.000 11.38161 53 THR B N 1
ATOM 4871 C CA . THR B 1 53 ? -37.89042 -24.52264 6.96226 1.000 10.88693 53 THR B CA 1
ATOM 4872 C C . THR B 1 53 ? -37.52721 -23.40923 7.94564 1.000 9.74941 53 THR B C 1
ATOM 4873 O O . THR B 1 53 ? -38.33398 -22.96889 8.75526 1.000 10.77005 53 THR B O 1
ATOM 4884 N N . PHE B 1 54 ? -36.28780 -22.94626 7.84394 1.000 9.03434 54 PHE B N 1
ATOM 4885 C CA . PHE B 1 54 ? -35.71337 -21.97270 8.76068 1.000 8.17152 54 PHE B CA 1
ATOM 4886 C C . PHE B 1 54 ? -35.23025 -20.73337 8.01470 1.000 8.76270 54 PHE B C 1
ATOM 4887 O O . PHE B 1 54 ? -34.83914 -20.79850 6.85108 1.000 9.89611 54 PHE B O 1
ATOM 4904 N N . GLY B 1 55 ? -35.23308 -19.59352 8.71585 1.000 8.21996 55 GLY B N 1
ATOM 4905 C CA . GLY B 1 55 ? -34.54259 -18.43698 8.20162 1.000 8.10011 55 GLY B CA 1
ATOM 4906 C C . GLY B 1 55 ? -33.04039 -18.66970 8.13072 1.000 8.04098 55 GLY B C 1
ATOM 4907 O O . GLY B 1 55 ? -32.48386 -19.55063 8.80617 1.000 8.65761 55 GLY B O 1
ATOM 4911 N N . ALA B 1 56 ? -32.37765 -17.83084 7.33567 1.000 7.93576 56 ALA B N 1
ATOM 4912 C CA . ALA B 1 56 ? -30.95306 -17.97041 7.05785 1.000 8.82852 56 ALA B CA 1
ATOM 4913 C C . ALA B 1 56 ? -30.21881 -16.70245 7.47691 1.000 8.35673 56 ALA B C 1
ATOM 4914 O O . ALA B 1 56 ? -30.72378 -15.58499 7.31183 1.000 9.64545 56 ALA B O 1
ATOM 4921 N N . VAL B 1 57 ? -29.00955 -16.88683 8.00346 1.000 7.43947 57 VAL B N 1
ATOM 4922 C CA . VAL B 1 57 ? -28.18100 -15.80497 8.50101 1.000 7.37921 57 VAL B CA 1
ATOM 4923 C C . VAL B 1 57 ? -26.77275 -15.97197 7.95048 1.000 7.01782 57 VAL B C 1
ATOM 4924 O O . VAL B 1 57 ? -26.20628 -17.06135 8.04734 1.000 8.54757 57 VAL B O 1
ATOM 4937 N N . ALA B 1 58 ? -26.17589 -14.89053 7.44338 1.000 6.80427 58 ALA B N 1
ATOM 4938 C CA . ALA B 1 58 ? -24.76985 -14.88885 7.04068 1.000 6.69753 58 ALA B CA 1
ATOM 4939 C C . ALA B 1 58 ? -23.99994 -13.97960 7.98927 1.000 6.36140 58 ALA B C 1
ATOM 4940 O O . ALA B 1 58 ? -24.48127 -12.89287 8.32756 1.000 7.09286 58 ALA B O 1
ATOM 4947 N N . ILE B 1 59 ? -22.79968 -14.42148 8.38049 1.000 6.54073 59 ILE B N 1
ATOM 4948 C CA . ILE B 1 59 ? -21.97784 -13.72965 9.35983 1.000 6.45677 59 ILE B CA 1
ATOM 4949 C C . ILE B 1 59 ? -20.57939 -13.53217 8.78547 1.000 6.83276 59 ILE B C 1
ATOM 4950 O O . ILE B 1 59 ? -19.93600 -14.50168 8.35831 1.000 7.57958 59 ILE B O 1
ATOM 4966 N N . SER B 1 60 ? -20.09298 -12.28609 8.84265 1.000 6.76242 60 SER B N 1
ATOM 4967 C CA . SER B 1 60 ? -18.77235 -11.93418 8.31397 1.000 7.08649 60 SER B CA 1
ATOM 4968 C C . SER B 1 60 ? -17.80923 -11.52664 9.41170 1.000 6.72627 60 SER B C 1
ATOM 4969 O O . SER B 1 60 ? -18.17629 -10.74241 10.29036 1.000 7.57490 60 SER B O 1
ATOM 4977 N N A PRO B 1 61 ? -16.54938 -11.95646 9.33066 0.670 6.68540 61 PRO B N 1
ATOM 4978 N N B PRO B 1 61 ? -16.55699 -11.99996 9.34227 0.330 6.73607 61 PRO B N 1
ATOM 4979 C CA A PRO B 1 61 ? -15.49589 -11.45749 10.22142 0.670 8.32805 61 PRO B CA 1
ATOM 4980 C CA B PRO B 1 61 ? -15.49868 -11.39035 10.14132 0.330 7.61089 61 PRO B CA 1
ATOM 4981 C C A PRO B 1 61 ? -15.02500 -10.05664 9.81771 0.670 9.71694 61 PRO B C 1
ATOM 4982 C C B PRO B 1 61 ? -15.12982 -10.04547 9.53286 0.330 6.68036 61 PRO B C 1
ATOM 4983 O O A PRO B 1 61 ? -15.51710 -9.48363 8.84485 0.670 9.52467 61 PRO B O 1
ATOM 4984 O O B PRO B 1 61 ? -15.63515 -9.70075 8.45142 0.330 6.95431 61 PRO B O 1
ATOM 5005 N N A GLY B 1 62 ? -14.04152 -9.52491 10.56521 0.670 10.14319 62 GLY B N 1
ATOM 5006 N N B GLY B 1 62 ? -14.23237 -9.31022 10.19950 0.330 8.83466 62 GLY B N 1
ATOM 5007 C CA A GLY B 1 62 ? -13.47215 -8.21944 10.29727 0.670 11.62645 62 GLY B CA 1
ATOM 5008 C CA B GLY B 1 62 ? -13.93631 -7.93051 9.88312 0.330 12.36074 62 GLY B CA 1
ATOM 5009 C C A GLY B 1 62 ? -12.12642 -8.25627 9.57526 0.670 9.44146 62 GLY B C 1
ATOM 5010 C C B GLY B 1 62 ? -12.49076 -7.50346 10.02386 0.330 15.91048 62 GLY B C 1
ATOM 5011 O O A GLY B 1 62 ? -11.64777 -9.28915 9.11511 0.670 8.80928 62 GLY B O 1
ATOM 5012 O O B GLY B 1 62 ? -11.93008 -6.94268 9.07323 0.330 21.74002 62 GLY B O 1
ATOM 5019 N N A PHE B 1 63 ? -11.47861 -7.08534 9.53702 0.500 9.63464 63 PHE B N 1
ATOM 5020 N N B PHE B 1 63 ? -11.83504 -7.74981 11.16223 0.500 20.57884 63 PHE B N 1
ATOM 5021 C CA A PHE B 1 63 ? -10.21841 -6.90285 8.81651 0.500 8.57612 63 PHE B CA 1
ATOM 5022 C CA B PHE B 1 63 ? -10.55997 -7.07466 11.41276 0.500 16.79369 63 PHE B CA 1
ATOM 5023 C C A PHE B 1 63 ? -9.16553 -7.82115 9.41963 0.500 8.71737 63 PHE B C 1
ATOM 5024 C C B PHE B 1 63 ? -9.34692 -7.95994 11.15070 0.500 17.64442 63 PHE B C 1
ATOM 5025 O O A PHE B 1 63 ? -9.03276 -7.92073 10.63643 0.500 8.92912 63 PHE B O 1
ATOM 5026 O O B PHE B 1 63 ? -8.74295 -8.52312 12.07064 0.500 23.30190 63 PHE B O 1
ATOM 5059 N N A THR B 1 64 ? -8.42854 -8.50531 8.54488 0.670 9.79613 64 THR B N 1
ATOM 5060 N N B THR B 1 64 ? -8.93942 -7.98716 9.88380 0.330 18.15139 64 THR B N 1
ATOM 5061 C CA A THR B 1 64 ? -7.39941 -9.51944 8.81779 0.670 9.91322 64 THR B CA 1
ATOM 5062 C CA B THR B 1 64 ? -7.76365 -8.73432 9.43777 0.330 17.68043 64 THR B CA 1
ATOM 5063 C C A THR B 1 64 ? -7.93727 -10.87050 9.26938 0.670 9.94720 64 THR B C 1
ATOM 5064 C C B THR B 1 64 ? -7.78232 -10.14870 9.99994 0.330 19.00026 64 THR B C 1
ATOM 5065 O O A THR B 1 64 ? -7.15704 -11.81484 9.36291 0.670 9.07512 64 THR B O 1
ATOM 5066 O O B THR B 1 64 ? -6.74800 -10.73903 10.32227 0.330 22.11308 64 THR B O 1
ATOM 5087 N N A ALA B 1 65 ? -9.24534 -11.00164 9.49953 0.670 9.76386 65 ALA B N 1
ATOM 5088 N N B ALA B 1 65 ? -8.98256 -10.69282 10.08315 0.330 17.99475 65 ALA B N 1
ATOM 5089 C CA A ALA B 1 65 ? -9.78027 -12.10137 10.27242 0.670 10.95111 65 ALA B CA 1
ATOM 5090 C CA B ALA B 1 65 ? -9.30269 -11.95994 10.69750 0.330 16.69120 65 ALA B CA 1
ATOM 5091 C C A ALA B 1 65 ? -10.29665 -13.22683 9.39855 0.670 10.73850 65 ALA B C 1
ATOM 5092 C C B ALA B 1 65 ? -9.99886 -12.84099 9.67042 0.330 17.64361 65 ALA B C 1
ATOM 5093 O O A ALA B 1 65 ? -10.84695 -13.01708 8.30298 0.670 10.48791 65 ALA B O 1
ATOM 5094 O O B ALA B 1 65 ? -10.15828 -12.47537 8.50336 0.330 22.56528 65 ALA B O 1
ATOM 5107 N N A GLY B 1 66 ? -10.06566 -14.41910 9.86942 0.670 13.53871 66 GLY B N 1
ATOM 5108 N N B GLY B 1 66 ? -10.41397 -14.01675 10.11330 0.330 17.37399 66 GLY B N 1
ATOM 5109 C CA A GLY B 1 66 ? -10.73415 -15.56053 9.31999 0.670 16.64175 66 GLY B CA 1
ATOM 5110 C CA B GLY B 1 66 ? -11.06271 -14.94846 9.22652 0.330 17.64184 66 GLY B CA 1
ATOM 5111 C C A GLY B 1 66 ? -12.07830 -15.75819 9.94615 0.670 14.06959 66 GLY B C 1
ATOM 5112 C C B GLY B 1 66 ? -12.29527 -15.52397 9.87162 0.330 13.95346 66 GLY B C 1
ATOM 5113 O O A GLY B 1 66 ? -12.47962 -15.20281 10.97794 0.670 13.09084 66 GLY B O 1
ATOM 5114 O O B GLY B 1 66 ? -12.76354 -15.04035 10.90837 0.330 13.18480 66 GLY B O 1
ATOM 5121 N N . GLN B 1 67 ? -12.81334 -16.58596 9.26779 1.000 15.38962 67 GLN B N 1
ATOM 5122 C CA . GLN B 1 67 ? -14.03048 -17.15883 9.74727 1.000 14.73652 67 GLN B CA 1
ATOM 5123 C C . GLN B 1 67 ? -13.90929 -17.63583 11.18699 1.000 13.35633 67 GLN B C 1
ATOM 5124 O O . GLN B 1 67 ? -14.85981 -17.53375 11.96836 1.000 15.98775 67 GLN B O 1
ATOM 5139 N N . GLU B 1 68 ? -12.72407 -18.09931 11.58091 1.000 13.32772 68 GLU B N 1
ATOM 5140 C CA . GLU B 1 68 ? -12.54146 -18.60941 12.93246 1.000 14.80214 68 GLU B CA 1
ATOM 5141 C C . GLU B 1 68 ? -12.85793 -17.56893 14.01430 1.000 13.87908 68 GLU B C 1
ATOM 5142 O O . GLU B 1 68 ? -13.23547 -17.93871 15.13155 1.000 15.80011 68 GLU B O 1
ATOM 5154 N N . SER B 1 69 ? -12.71615 -16.27393 13.71093 1.000 12.20551 69 SER B N 1
ATOM 5155 C CA . SER B 1 69 ? -12.93526 -15.20510 14.68199 1.000 12.12325 69 SER B CA 1
ATOM 5156 C C . SER B 1 69 ? -14.40797 -14.95502 14.98257 1.000 11.16969 69 SER B C 1
ATOM 5157 O O . SER B 1 69 ? -14.69562 -14.21713 15.93735 1.000 12.84154 69 SER B O 1
ATOM 5165 N N . ILE B 1 70 ? -15.32765 -15.53673 14.20892 1.000 10.67110 70 ILE B N 1
ATOM 5166 C CA . ILE B 1 70 ? -16.76406 -15.41587 14.44271 1.000 10.14694 70 ILE B CA 1
ATOM 5167 C C . ILE B 1 70 ? -17.43074 -16.80786 14.48633 1.000 10.47266 70 ILE B C 1
ATOM 5168 O O . ILE B 1 70 ? -18.65353 -16.91310 14.64134 1.000 11.16308 70 ILE B O 1
ATOM 5184 N N . ALA B 1 71 ? -16.63303 -17.89403 14.44640 1.000 11.02081 71 ALA B N 1
ATOM 5185 C CA . ALA B 1 71 ? -17.17467 -19.24816 14.29733 1.000 12.57621 71 ALA B CA 1
ATOM 5186 C C . ALA B 1 71 ? -18.15663 -19.63186 15.40253 1.000 11.43252 71 ALA B C 1
ATOM 5187 O O . ALA B 1 71 ? -19.14086 -20.32983 15.14288 1.000 12.13930 71 ALA B O 1
ATOM 5194 N N . TRP B 1 72 ? -17.87657 -19.23730 16.64921 1.000 10.35379 72 TRP B N 1
ATOM 5195 C CA . TRP B 1 72 ? -18.70655 -19.65148 17.77947 1.000 9.63998 72 TRP B CA 1
ATOM 5196 C C . TRP B 1 72 ? -20.15900 -19.23709 17.59655 1.000 8.96358 72 TRP B C 1
ATOM 5197 O O . TRP B 1 72 ? -21.06492 -19.89401 18.12029 1.000 9.24857 72 TRP B O 1
ATOM 5218 N N . LEU B 1 73 ? -20.40658 -18.16199 16.85567 1.000 8.67971 73 LEU B N 1
ATOM 5219 C CA . LEU B 1 73 ? -21.78044 -17.71783 16.63232 1.000 8.44178 73 LEU B CA 1
ATOM 5220 C C . LEU B 1 73 ? -22.56369 -18.71566 15.78724 1.000 8.25696 73 LEU B C 1
ATOM 5221 O O . LEU B 1 73 ? -23.79724 -18.78090 15.89238 1.000 8.92226 73 LEU B O 1
ATOM 5237 N N . GLY B 1 74 ? -21.88402 -19.46794 14.91638 1.000 8.94895 74 GLY B N 1
ATOM 5238 C CA . GLY B 1 74 ? -22.55560 -20.34915 13.99490 1.000 9.67647 74 GLY B CA 1
ATOM 5239 C C . GLY B 1 74 ? -23.44917 -21.37614 14.65891 1.000 9.31569 74 GLY B C 1
ATOM 5240 O O . GLY B 1 74 ? -24.66198 -21.37203 14.45915 1.000 10.10520 74 GLY B O 1
ATOM 5244 N N . PRO B 1 75 ? -22.86841 -22.27796 15.45677 1.000 10.03672 75 PRO B N 1
ATOM 5245 C CA . PRO B 1 75 ? -23.70613 -23.30717 16.08749 1.000 11.27444 75 PRO B CA 1
ATOM 5246 C C . PRO B 1 75 ? -24.56873 -22.74798 17.20356 1.000 9.86136 75 PRO B C 1
ATOM 5247 O O . PRO B 1 75 ? -25.65408 -23.28070 17.47301 1.000 10.75773 75 PRO B O 1
ATOM 5258 N N . ARG B 1 76 ? -24.10396 -21.70230 17.87672 1.000 9.45334 76 ARG B N 1
ATOM 5259 C CA . ARG B 1 76 ? -24.88057 -21.13591 18.96657 1.000 9.65127 76 ARG B CA 1
ATOM 5260 C C . ARG B 1 76 ? -26.19244 -20.55258 18.45388 1.000 8.99880 76 ARG B C 1
ATOM 5261 O O . ARG B 1 76 ? -27.24190 -20.74904 19.07637 1.000 10.79804 76 ARG B O 1
ATOM 5282 N N . ILE B 1 77 ? -26.15831 -19.85920 17.31164 1.000 7.64301 77 ILE B N 1
ATOM 5283 C CA . ILE B 1 77 ? -27.37667 -19.34661 16.70957 1.000 7.72091 77 ILE B CA 1
ATOM 5284 C C . ILE B 1 77 ? -28.13792 -20.44678 15.96605 1.000 7.85856 77 ILE B C 1
ATOM 5285 O O . ILE B 1 77 ? -29.36334 -20.54720 16.07414 1.000 8.12650 77 ILE B O 1
ATOM 5301 N N . ALA B 1 78 ? -27.44306 -21.31593 15.21913 1.000 7.93209 78 ALA B N 1
ATOM 5302 C CA . ALA B 1 78 ? -28.15811 -22.32369 14.43208 1.000 7.73377 78 ALA B CA 1
ATOM 5303 C C . ALA B 1 78 ? -28.98437 -23.23884 15.31652 1.000 8.48932 78 ALA B C 1
ATOM 5304 O O . ALA B 1 78 ? -30.07560 -23.67524 14.92991 1.000 8.94197 78 ALA B O 1
ATOM 5311 N N . SER B 1 79 ? -28.47731 -23.53858 16.51006 1.000 8.34923 79 SER B N 1
ATOM 5312 C CA . SER B 1 79 ? -29.14822 -24.42789 17.45170 1.000 8.84293 79 SER B CA 1
ATOM 5313 C C . SER B 1 79 ? -30.43969 -23.82636 18.01022 1.000 8.89341 79 SER B C 1
ATOM 5314 O O . SER B 1 79 ? -31.20693 -24.54133 18.66393 1.000 9.98448 79 SER B O 1
ATOM 5322 N N . GLN B 1 80 ? -30.68596 -22.54032 17.77959 1.000 8.51630 80 GLN B N 1
ATOM 5323 C CA . GLN B 1 80 ? -31.95407 -21.90513 18.09278 1.000 8.73806 80 GLN B CA 1
ATOM 5324 C C . GLN B 1 80 ? -32.94021 -21.97547 16.94218 1.000 9.83689 80 GLN B C 1
ATOM 5325 O O . GLN B 1 80 ? -34.07414 -21.52592 17.09999 1.000 14.82314 80 GLN B O 1
ATOM 5339 N N . GLY B 1 81 ? -32.55809 -22.54655 15.80420 1.000 8.74092 81 GLY B N 1
ATOM 5340 C CA . GLY B 1 81 ? -33.44561 -22.71154 14.67362 1.000 9.02971 81 GLY B CA 1
ATOM 5341 C C . GLY B 1 81 ? -33.15150 -21.73691 13.53936 1.000 7.85553 81 GLY B C 1
ATOM 5342 O O . GLY B 1 81 ? -34.04804 -20.99600 13.10187 1.000 8.81456 81 GLY B O 1
ATOM 5346 N N . PHE B 1 82 ? -31.91978 -21.75049 13.02819 1.000 8.21665 82 PHE B N 1
ATOM 5347 C CA . PHE B 1 82 ? -31.51547 -20.93384 11.88569 1.000 7.91521 82 PHE B CA 1
ATOM 5348 C C . PHE B 1 82 ? -30.48933 -21.71234 11.08288 1.000 7.73634 82 PHE B C 1
ATOM 5349 O O . PHE B 1 82 ? -29.71457 -22.48820 11.64595 1.000 8.59205 82 PHE B O 1
ATOM 5366 N N . VAL B 1 83 ? -30.45048 -21.45686 9.77403 1.000 8.06752 83 VAL B N 1
ATOM 5367 C CA . VAL B 1 83 ? -29.33632 -21.89704 8.93264 1.000 7.69677 83 VAL B CA 1
ATOM 5368 C C . VAL B 1 83 ? -28.34378 -20.73999 8.88902 1.000 8.02479 83 VAL B C 1
ATOM 5369 O O . VAL B 1 83 ? -28.71513 -19.62924 8.50159 1.000 9.68944 83 VAL B O 1
ATOM 5382 N N . VAL B 1 84 ? -27.11648 -20.97667 9.35325 1.000 7.72687 84 VAL B N 1
ATOM 5383 C CA . VAL B 1 84 ? -26.14507 -19.91006 9.56915 1.000 7.47277 84 VAL B CA 1
ATOM 5384 C C . VAL B 1 84 ? -24.87662 -20.21687 8.79099 1.000 7.59673 84 VAL B C 1
ATOM 5385 O O . VAL B 1 84 ? -24.27072 -21.27536 8.99396 1.000 8.60187 84 VAL B O 1
ATOM 5398 N N . ILE B 1 85 ? -24.44533 -19.29321 7.93409 1.000 7.14946 85 ILE B N 1
ATOM 5399 C CA . ILE B 1 85 ? -23.17278 -19.43826 7.22721 1.000 7.56678 85 ILE B CA 1
ATOM 5400 C C . ILE B 1 85 ? -22.18016 -18.41681 7.76959 1.000 7.35699 85 ILE B C 1
ATOM 5401 O O . ILE B 1 85 ? -22.43939 -17.20028 7.75539 1.000 7.90078 85 ILE B O 1
ATOM 5417 N N . THR B 1 86 ? -21.07065 -18.92747 8.30545 1.000 7.42555 86 THR B N 1
ATOM 5418 C CA . THR B 1 86 ? -19.94308 -18.10134 8.71440 1.000 7.42831 86 THR B CA 1
ATOM 5419 C C . THR B 1 86 ? -18.94680 -18.05808 7.55431 1.000 7.74755 86 THR B C 1
ATOM 5420 O O . THR B 1 86 ? -18.48555 -19.11730 7.10677 1.000 9.30613 86 THR B O 1
ATOM 5431 N N . ILE B 1 87 ? -18.63646 -16.86716 7.04541 1.000 7.63470 87 ILE B N 1
ATOM 5432 C CA . ILE B 1 87 ? -17.84951 -16.77351 5.82789 1.000 7.96134 87 ILE B CA 1
ATOM 5433 C C . ILE B 1 87 ? -16.39341 -16.43467 6.09462 1.000 7.75877 87 ILE B C 1
ATOM 5434 O O . ILE B 1 87 ? -16.02899 -15.78778 7.08704 1.000 8.45089 87 ILE B O 1
ATOM 5450 N N . ASP B 1 88 ? -15.54903 -16.85536 5.14228 1.000 8.50004 88 ASP B N 1
ATOM 5451 C CA . ASP B 1 88 ? -14.30619 -16.17072 4.84784 1.000 8.53817 88 ASP B CA 1
ATOM 5452 C C . ASP B 1 88 ? -14.53760 -15.20681 3.69262 1.000 8.72460 88 ASP B C 1
ATOM 5453 O O . ASP B 1 88 ? -15.38799 -15.43495 2.83212 1.000 9.07316 88 ASP B O 1
ATOM 5462 N N . THR B 1 89 ? -13.76863 -14.12796 3.68754 1.000 9.54565 89 THR B N 1
ATOM 5463 C CA . THR B 1 89 ? -13.81081 -13.16325 2.60754 1.000 9.43384 89 THR B CA 1
ATOM 5464 C C . THR B 1 89 ? -12.76186 -13.52656 1.54896 1.000 9.18921 89 THR B C 1
ATOM 5465 O O . THR B 1 89 ? -11.85211 -14.33407 1.75993 1.000 10.31096 89 THR B O 1
ATOM 5476 N N . ILE B 1 90 ? -12.90729 -12.90238 0.38802 1.000 8.98747 90 ILE B N 1
ATOM 5477 C CA . ILE B 1 90 ? -11.99010 -13.14644 -0.71101 1.000 10.09710 90 ILE B CA 1
ATOM 5478 C C . ILE B 1 90 ? -10.55493 -12.90407 -0.27034 1.000 10.35377 90 ILE B C 1
ATOM 5479 O O . ILE B 1 90 ? -9.67019 -13.73224 -0.52083 1.000 12.27525 90 ILE B O 1
ATOM 5495 N N . THR B 1 91 ? -10.30370 -11.77727 0.40585 1.000 9.58055 91 THR B N 1
ATOM 5496 C CA . THR B 1 91 ? -9.04035 -11.56663 1.10505 1.000 10.30871 91 THR B CA 1
ATOM 5497 C C . THR B 1 91 ? -9.33611 -11.06220 2.50858 1.000 10.22540 91 THR B C 1
ATOM 5498 O O . THR B 1 91 ? -10.38254 -10.46159 2.78305 1.000 9.62474 91 THR B O 1
ATOM 5509 N N . ARG B 1 92 ? -8.37284 -11.27584 3.38608 1.000 10.82663 92 ARG B N 1
ATOM 5510 C CA . ARG B 1 92 ? -8.52736 -10.81792 4.75055 1.000 11.89579 92 ARG B CA 1
ATOM 5511 C C . ARG B 1 92 ? -8.49110 -9.29715 4.86459 1.000 11.09396 92 ARG B C 1
ATOM 5512 O O . ARG B 1 92 ? -8.81623 -8.77707 5.93265 1.000 11.85334 92 ARG B O 1
ATOM 5533 N N . LEU B 1 93 ? -8.08412 -8.57803 3.81636 1.000 10.72594 93 LEU B N 1
ATOM 5534 C CA . LEU B 1 93 ? -7.97265 -7.12794 3.83700 1.000 10.89692 93 LEU B CA 1
ATOM 5535 C C . LEU B 1 93 ? -9.15868 -6.43181 3.18704 1.000 10.07117 93 LEU B C 1
ATOM 5536 O O . LEU B 1 93 ? -9.12270 -5.21375 2.99867 1.000 10.67437 93 LEU B O 1
ATOM 5552 N N . ASP B 1 94 ? -10.20471 -7.16908 2.83271 1.000 8.45252 94 ASP B N 1
ATOM 5553 C CA . ASP B 1 94 ? -11.33206 -6.56102 2.13988 1.000 7.98894 94 ASP B CA 1
ATOM 5554 C C . ASP B 1 94 ? -12.02075 -5.52579 3.04117 1.000 7.84535 94 ASP B C 1
ATOM 5555 O O . ASP B 1 94 ? -12.05942 -5.65516 4.27424 1.000 8.48826 94 ASP B O 1
ATOM 5564 N N . GLN B 1 95 ? -12.55112 -4.48278 2.40725 1.000 7.67898 95 GLN B N 1
ATOM 5565 C CA . GLN B 1 95 ? -13.16912 -3.34852 3.08531 1.000 7.39297 95 GLN B CA 1
ATOM 5566 C C . GLN B 1 95 ? -14.66885 -3.56741 3.26813 1.000 7.19993 95 GLN B C 1
ATOM 5567 O O . GLN B 1 95 ? -15.24961 -4.53371 2.75177 1.000 7.99742 95 GLN B O 1
ATOM 5581 N N . PRO B 1 96 ? -15.34433 -2.69338 4.03904 1.000 7.17863 96 PRO B N 1
ATOM 5582 C CA . PRO B 1 96 ? -16.74074 -2.99945 4.44940 1.000 7.30638 96 PRO B CA 1
ATOM 5583 C C . PRO B 1 96 ? -17.73344 -3.18597 3.31240 1.000 7.14426 96 PRO B C 1
ATOM 5584 O O . PRO B 1 96 ? -18.54590 -4.11518 3.36924 1.000 7.72408 96 PRO B O 1
ATOM 5595 N N . ASP B 1 97 ? -17.73533 -2.30939 2.30177 1.000 8.18575 97 ASP B N 1
ATOM 5596 C CA . ASP B 1 97 ? -18.73988 -2.47989 1.24409 1.000 8.33444 97 ASP B CA 1
ATOM 5597 C C . ASP B 1 97 ? -18.56181 -3.82808 0.54240 1.000 8.10255 97 ASP B C 1
ATOM 5598 O O . ASP B 1 97 ? -19.54295 -4.52079 0.24468 1.000 8.92286 97 ASP B O 1
ATOM 5607 N N . SER B 1 98 ? -17.30866 -4.22350 0.30138 1.000 8.50763 98 SER B N 1
ATOM 5608 C CA . SER B 1 98 ? -17.05141 -5.53415 -0.27037 1.000 8.60235 98 SER B CA 1
ATOM 5609 C C . SER B 1 98 ? -17.56264 -6.64935 0.63112 1.000 8.24917 98 SER B C 1
ATOM 5610 O O . SER B 1 98 ? -18.15308 -7.62572 0.14912 1.000 8.79591 98 SER B O 1
ATOM 5618 N N . ARG B 1 99 ? -17.30432 -6.54915 1.93803 1.000 7.73350 99 ARG B N 1
ATOM 5619 C CA . ARG B 1 99 ? -17.83432 -7.56103 2.84743 1.000 7.65345 99 ARG B CA 1
ATOM 5620 C C . ARG B 1 99 ? -19.35148 -7.64874 2.77186 1.000 7.60115 99 ARG B C 1
ATOM 5621 O O . ARG B 1 99 ? -19.91455 -8.73559 2.88065 1.000 8.31782 99 ARG B O 1
ATOM 5642 N N . GLY B 1 100 ? -20.02959 -6.51693 2.55067 1.000 7.85864 100 GLY B N 1
ATOM 5643 C CA . GLY B 1 100 ? -21.47539 -6.54360 2.36678 1.000 8.51264 100 GLY B CA 1
ATOM 5644 C C . GLY B 1 100 ? -21.89978 -7.29889 1.11855 1.000 8.23358 100 GLY B C 1
ATOM 5645 O O . GLY B 1 100 ? -22.86833 -8.06789 1.15454 1.000 8.79555 100 GLY B O 1
ATOM 5649 N N A ARG B 1 101 ? -21.19659 -7.08197 -0.00387 0.700 8.10678 101 ARG B N 1
ATOM 5650 N N B ARG B 1 101 ? -21.17668 -7.09929 0.00244 0.300 8.26428 101 ARG B N 1
ATOM 5651 C CA A ARG B 1 101 ? -21.47475 -7.87282 -1.20444 0.700 8.98559 101 ARG B CA 1
ATOM 5652 C CA B ARG B 1 101 ? -21.45701 -7.85084 -1.22426 0.300 9.00190 101 ARG B CA 1
ATOM 5653 C C A ARG B 1 101 ? -21.23958 -9.35252 -0.93716 0.700 8.38199 101 ARG B C 1
ATOM 5654 C C B ARG B 1 101 ? -21.14692 -9.33638 -1.05231 0.300 8.54439 101 ARG B C 1
ATOM 5655 O O A ARG B 1 101 ? -22.01701 -10.20569 -1.38246 0.700 8.24876 101 ARG B O 1
ATOM 5656 O O B ARG B 1 101 ? -21.78140 -10.17997 -1.69750 0.300 8.37825 101 ARG B O 1
ATOM 5697 N N . GLN B 1 102 ? -20.17178 -9.67119 -0.20015 1.000 8.28856 102 GLN B N 1
ATOM 5698 C CA . GLN B 1 102 ? -19.83032 -11.06377 0.08057 1.000 8.54848 102 GLN B CA 1
ATOM 5699 C C . GLN B 1 102 ? -20.85532 -11.73342 0.99029 1.000 8.52318 102 GLN B C 1
ATOM 5700 O O . GLN B 1 102 ? -21.17524 -12.91704 0.78122 1.000 8.65664 102 GLN B O 1
ATOM 5715 N N . LEU B 1 103 ? -21.41410 -10.99059 1.95883 1.000 7.87425 103 LEU B N 1
ATOM 5716 C CA . LEU B 1 103 ? -22.50951 -11.51473 2.76638 1.000 7.82416 103 LEU B CA 1
ATOM 5717 C C . LEU B 1 103 ? -23.69226 -11.87689 1.88021 1.000 7.83243 103 LEU B C 1
ATOM 5718 O O . LEU B 1 103 ? -24.31279 -12.93672 2.04563 1.000 8.40514 103 LEU B O 1
ATOM 5734 N N . GLN B 1 104 ? -24.05217 -10.97522 0.96480 1.000 8.39147 104 GLN B N 1
ATOM 5735 C CA . GLN B 1 104 ? -25.18898 -11.23974 0.08575 1.000 8.48884 104 GLN B CA 1
ATOM 5736 C C . GLN B 1 104 ? -24.89964 -12.43205 -0.82674 1.000 8.62664 104 GLN B C 1
ATOM 5737 O O . GLN B 1 104 ? -25.77949 -13.26444 -1.08109 1.000 9.47429 104 GLN B O 1
ATOM 5751 N N . ALA B 1 105 ? -23.65991 -12.54027 -1.31689 1.000 8.73310 105 ALA B N 1
ATOM 5752 C CA . ALA B 1 105 ? -23.27218 -13.68827 -2.14222 1.000 9.48740 105 ALA B CA 1
ATOM 5753 C C . ALA B 1 105 ? -23.39252 -14.98926 -1.36086 1.000 8.98729 105 ALA B C 1
ATOM 5754 O O . ALA B 1 105 ? -23.79451 -16.02395 -1.91754 1.000 9.86496 105 ALA B O 1
ATOM 5761 N N . ALA B 1 106 ? -23.04589 -14.96550 -0.07630 1.000 8.78502 106 ALA B N 1
ATOM 5762 C CA . ALA B 1 106 ? -23.15570 -16.15091 0.76341 1.000 8.58821 106 ALA B CA 1
ATOM 5763 C C . ALA B 1 106 ? -24.61179 -16.54559 0.97371 1.000 8.69768 106 ALA B C 1
ATOM 5764 O O . ALA B 1 106 ? -24.95770 -17.73223 0.88682 1.000 9.39545 106 ALA B O 1
ATOM 5771 N N . LEU B 1 107 ? -25.48739 -15.57098 1.22733 1.000 8.55979 107 LEU B N 1
ATOM 5772 C CA . LEU B 1 107 ? -26.91305 -15.86052 1.31035 1.000 8.70298 107 LEU B CA 1
ATOM 5773 C C . LEU B 1 107 ? -27.42321 -16.45203 0.00340 1.000 9.18808 107 LEU B C 1
ATOM 5774 O O . LEU B 1 107 ? -28.17091 -17.43843 0.00198 1.000 10.20308 107 LEU B O 1
ATOM 5790 N N . ASP B 1 108 ? -27.02123 -15.86416 -1.12477 1.000 9.81057 108 ASP B N 1
ATOM 5791 C CA . ASP B 1 108 ? -27.47599 -16.36682 -2.42178 1.000 11.02399 108 ASP B CA 1
ATOM 5792 C C . ASP B 1 108 ? -27.00018 -17.79967 -2.65414 1.000 11.08282 108 ASP B C 1
ATOM 5793 O O . ASP B 1 108 ? -27.71952 -18.61765 -3.23503 1.000 11.93644 108 ASP B O 1
ATOM 5802 N N . HIS B 1 109 ? -25.79633 -18.13017 -2.17419 1.000 10.30827 109 HIS B N 1
ATOM 5803 C CA . HIS B 1 109 ? -25.27767 -19.49584 -2.29819 1.000 10.87996 109 HIS B CA 1
ATOM 5804 C C . HIS B 1 109 ? -26.20530 -20.50465 -1.62739 1.000 10.75193 109 HIS B C 1
ATOM 5805 O O . HIS B 1 109 ? -26.39162 -21.62376 -2.11605 1.000 12.19413 109 HIS B O 1
ATOM 5819 N N . LEU B 1 110 ? -26.77420 -20.13868 -0.48389 1.000 10.34188 110 LEU B N 1
ATOM 5820 C CA . LEU B 1 110 ? -27.60220 -21.07472 0.26399 1.000 11.31596 110 LEU B CA 1
ATOM 5821 C C . LEU B 1 110 ? -28.80355 -21.53522 -0.53959 1.000 13.36869 110 LEU B C 1
ATOM 5822 O O . LEU B 1 110 ? -29.27663 -22.65568 -0.34570 1.000 14.74431 110 LEU B O 1
ATOM 5838 N N . ARG B 1 111 ? -29.31085 -20.67500 -1.43160 1.000 13.81615 111 ARG B N 1
ATOM 5839 C CA . ARG B 1 111 ? -30.53152 -20.96742 -2.17146 1.000 16.35189 111 ARG B CA 1
ATOM 5840 C C . ARG B 1 111 ? -30.38247 -22.19206 -3.04784 1.000 16.14037 111 ARG B C 1
ATOM 5841 O O . ARG B 1 111 ? -31.38631 -22.82802 -3.37486 1.000 18.85932 111 ARG B O 1
ATOM 5862 N N . THR B 1 112 ? -29.16445 -22.51756 -3.48150 1.000 15.63174 112 THR B N 1
ATOM 5863 C CA . THR B 1 112 ? -28.94750 -23.66617 -4.34707 1.000 18.09998 112 THR B CA 1
ATOM 5864 C C . THR B 1 112 ? -27.92797 -24.65991 -3.79730 1.000 16.65283 112 THR B C 1
ATOM 5865 O O . THR B 1 112 ? -27.56675 -25.59973 -4.50351 1.000 18.26973 112 THR B O 1
ATOM 5876 N N . ASN B 1 113 ? -27.45711 -24.48548 -2.56869 1.000 14.02325 113 ASN B N 1
ATOM 5877 C CA . ASN B 1 113 ? -26.60134 -25.48060 -1.94021 1.000 13.29928 113 ASN B CA 1
ATOM 5878 C C . ASN B 1 113 ? -27.38438 -26.77225 -1.70690 1.000 13.56561 113 ASN B C 1
ATOM 5879 O O . ASN B 1 113 ? -28.47338 -26.75290 -1.13449 1.000 13.95167 113 ASN B O 1
ATOM 5890 N N . SER B 1 114 ? -26.83254 -27.90448 -2.13954 1.000 15.66670 114 SER B N 1
ATOM 5891 C CA . SER B 1 114 ? -27.62858 -29.13052 -2.14426 1.000 17.52700 114 SER B CA 1
ATOM 5892 C C . SER B 1 114 ? -28.01196 -29.58023 -0.73907 1.000 16.69582 114 SER B C 1
ATOM 5893 O O . SER B 1 114 ? -29.04738 -30.23169 -0.55911 1.000 19.67300 114 SER B O 1
ATOM 5901 N N . VAL B 1 115 ? -27.18260 -29.27911 0.25345 1.000 13.34578 115 VAL B N 1
ATOM 5902 C CA . VAL B 1 115 ? -27.41907 -29.75654 1.60509 1.000 13.07963 115 VAL B CA 1
ATOM 5903 C C . VAL B 1 115 ? -28.54484 -28.97779 2.27101 1.000 12.38836 115 VAL B C 1
ATOM 5904 O O . VAL B 1 115 ? -29.33113 -29.55963 3.02574 1.000 14.56962 115 VAL B O 1
ATOM 5917 N N . VAL B 1 116 ? -28.63520 -27.66177 2.03196 1.000 11.82280 116 VAL B N 1
ATOM 5918 C CA . VAL B 1 116 ? -29.54343 -26.81107 2.79553 1.000 11.02122 116 VAL B CA 1
ATOM 5919 C C . VAL B 1 116 ? -30.61262 -26.11153 1.97056 1.000 11.30533 116 VAL B C 1
ATOM 5920 O O . VAL B 1 116 ? -31.46804 -25.44545 2.55160 1.000 11.55307 116 VAL B O 1
ATOM 5933 N N . ARG B 1 117 ? -30.62755 -26.25626 0.64541 1.000 11.80671 117 ARG B N 1
ATOM 5934 C CA . ARG B 1 117 ? -31.58291 -25.49655 -0.16411 1.000 13.13348 117 ARG B CA 1
ATOM 5935 C C . ARG B 1 117 ? -33.03827 -25.73666 0.25221 1.000 12.53431 117 ARG B C 1
ATOM 5936 O O . ARG B 1 117 ? -33.85385 -24.80870 0.20983 1.000 15.11226 117 ARG B O 1
ATOM 5957 N N . ASN B 1 118 ? -33.38030 -26.95928 0.66873 1.000 12.88536 118 ASN B N 1
ATOM 5958 C CA . ASN B 1 118 ? -34.74400 -27.27321 1.09209 1.000 12.62149 118 ASN B CA 1
ATOM 5959 C C . ASN B 1 118 ? -34.97871 -27.07298 2.57816 1.000 11.64852 118 ASN B C 1
ATOM 5960 O O . ASN B 1 118 ? -36.10268 -27.32154 3.05564 1.000 13.74975 118 ASN B O 1
ATOM 5971 N N . ARG B 1 119 ? -33.96036 -26.61905 3.30296 1.000 10.98816 119 ARG B N 1
ATOM 5972 C CA . ARG B 1 119 ? -34.03848 -26.34163 4.72563 1.000 10.28918 119 ARG B CA 1
ATOM 5973 C C . ARG B 1 119 ? -34.21262 -24.85947 5.03113 1.000 10.21995 119 ARG B C 1
ATOM 5974 O O . ARG B 1 119 ? -34.55380 -24.52283 6.16224 1.000 10.57786 119 ARG B O 1
ATOM 5995 N N . ILE B 1 120 ? -34.01314 -23.97974 4.05751 1.000 11.38331 120 ILE B N 1
ATOM 5996 C CA . ILE B 1 120 ? -34.14296 -22.54098 4.23457 1.000 11.21156 120 ILE B CA 1
ATOM 5997 C C . ILE B 1 120 ? -35.45611 -22.04133 3.65350 1.000 11.39266 120 ILE B C 1
ATOM 5998 O O . ILE B 1 120 ? -36.00554 -22.59874 2.70211 1.000 12.50330 120 ILE B O 1
ATOM 6014 N N . ASP B 1 121 ? -35.92713 -20.91865 4.20615 1.000 11.35263 121 ASP B N 1
ATOM 6015 C CA . ASP B 1 121 ? -36.94223 -20.07138 3.60161 1.000 10.60392 121 ASP B CA 1
ATOM 6016 C C . ASP B 1 121 ? -36.19296 -18.88435 3.00736 1.000 10.55053 121 ASP B C 1
ATOM 6017 O O . ASP B 1 121 ? -35.74592 -17.99996 3.76319 1.000 10.80010 121 ASP B O 1
ATOM 6026 N N . PRO B 1 122 ? -35.99060 -18.83708 1.68407 1.000 11.20250 122 PRO B N 1
ATOM 6027 C CA . PRO B 1 122 ? -35.15175 -17.78324 1.10539 1.000 12.27460 122 PRO B CA 1
ATOM 6028 C C . PRO B 1 122 ? -35.75324 -16.40431 1.22001 1.000 11.27062 122 PRO B C 1
ATOM 6029 O O . PRO B 1 122 ? -35.05336 -15.42181 0.93880 1.000 12.85141 122 PRO B O 1
ATOM 6040 N N . ASN B 1 123 ? -37.02686 -16.29828 1.63930 1.000 10.55106 123 ASN B N 1
ATOM 6041 C CA . ASN B 1 123 ? -37.65031 -15.00352 1.88161 1.000 11.18594 123 ASN B CA 1
ATOM 6042 C C . ASN B 1 123 ? -37.31958 -14.43635 3.25225 1.000 10.22223 123 ASN B C 1
ATOM 6043 O O . ASN B 1 123 ? -37.72406 -13.29826 3.53570 1.000 12.15513 123 ASN B O 1
ATOM 6054 N N . ARG B 1 124 ? -36.61540 -15.17464 4.12056 1.000 8.90197 124 ARG B N 1
ATOM 6055 C CA . ARG B 1 124 ? -36.38262 -14.73638 5.50049 1.000 8.54382 124 ARG B CA 1
ATOM 6056 C C . ARG B 1 124 ? -34.89865 -14.87037 5.80995 1.000 7.76956 124 ARG B C 1
ATOM 6057 O O . ARG B 1 124 ? -34.43849 -15.91114 6.28615 1.000 9.10140 124 ARG B O 1
ATOM 6078 N N . MET B 1 125 ? -34.15777 -13.80056 5.55351 1.000 8.35333 125 MET B N 1
ATOM 6079 C CA A MET B 1 125 ? -32.70702 -13.80765 5.64100 0.520 8.28877 125 MET B CA 1
ATOM 6080 C CA B MET B 1 125 ? -32.71332 -13.83284 5.68276 0.480 9.29295 125 MET B CA 1
ATOM 6081 C C . MET B 1 125 ? -32.20015 -12.61828 6.44901 1.000 8.33868 125 MET B C 1
ATOM 6082 O O . MET B 1 125 ? -32.85143 -11.56499 6.54620 1.000 9.25054 125 MET B O 1
ATOM 6109 N N . ALA B 1 126 ? -30.99608 -12.78969 7.00349 1.000 7.52363 126 ALA B N 1
ATOM 6110 C CA . ALA B 1 126 ? -30.39479 -11.77993 7.85584 1.000 7.38735 126 ALA B CA 1
ATOM 6111 C C . ALA B 1 126 ? -28.88626 -11.78010 7.67040 1.000 6.40771 126 ALA B C 1
ATOM 6112 O O . ALA B 1 126 ? -28.28108 -12.75261 7.20970 1.000 7.02059 126 ALA B O 1
ATOM 6119 N N . VAL B 1 127 ? -28.27642 -10.66570 8.09935 1.000 6.46128 127 VAL B N 1
ATOM 6120 C CA . VAL B 1 127 ? -26.83251 -10.47345 8.03792 1.000 6.58157 127 VAL B CA 1
ATOM 6121 C C . VAL B 1 127 ? -26.30634 -10.00967 9.38759 1.000 6.43394 127 VAL B C 1
ATOM 6122 O O . VAL B 1 127 ? -26.96012 -9.24382 10.10847 1.000 7.16742 127 VAL B O 1
ATOM 6135 N N . MET B 1 128 ? -25.09817 -10.47232 9.71423 1.000 6.50794 128 MET B N 1
ATOM 6136 C CA . MET B 1 128 ? -24.37809 -10.03369 10.90048 1.000 6.36148 128 MET B CA 1
ATOM 6137 C C . MET B 1 128 ? -22.89957 -9.91926 10.55797 1.000 6.24218 128 MET B C 1
ATOM 6138 O O . MET B 1 128 ? -22.42006 -10.53019 9.60468 1.000 6.43649 128 MET B O 1
ATOM 6152 N N . GLY B 1 129 ? -22.14538 -9.19398 11.36855 1.000 6.23062 129 GLY B N 1
ATOM 6153 C CA . GLY B 1 129 ? -20.70138 -9.24628 11.19319 1.000 6.78685 129 GLY B CA 1
ATOM 6154 C C . GLY B 1 129 ? -20.00054 -8.45431 12.26959 1.000 6.53170 129 GLY B C 1
ATOM 6155 O O . GLY B 1 129 ? -20.60163 -7.59606 12.92368 1.000 7.02986 129 GLY B O 1
ATOM 6159 N N . HIS B 1 130 ? -18.71996 -8.76701 12.44856 1.000 6.67943 130 HIS B N 1
ATOM 6160 C CA . HIS B 1 130 ? -17.86171 -8.07304 13.39541 1.000 6.52005 130 HIS B CA 1
ATOM 6161 C C . HIS B 1 130 ? -16.97549 -7.05710 12.67737 1.000 6.71194 130 HIS B C 1
ATOM 6162 O O . HIS B 1 130 ? -16.39486 -7.36670 11.63176 1.000 6.95570 130 HIS B O 1
ATOM 6176 N N . SER B 1 131 ? -16.86349 -5.85002 13.25000 1.000 6.74292 131 SER B N 1
ATOM 6177 C CA . SER B 1 131 ? -15.84903 -4.88063 12.81350 1.000 7.56255 131 SER B CA 1
ATOM 6178 C C . SER B 1 131 ? -16.14148 -4.50285 11.36392 1.000 6.84667 131 SER B C 1
ATOM 6179 O O . SER B 1 131 ? -17.26803 -4.08593 11.05191 1.000 6.94627 131 SER B O 1
ATOM 6187 N N . MET B 1 132 ? -15.18632 -4.59789 10.44330 1.000 7.19342 132 MET B N 1
ATOM 6188 C CA . MET B 1 132 ? -15.51018 -4.27611 9.05713 1.000 7.09312 132 MET B CA 1
ATOM 6189 C C . MET B 1 132 ? -16.62155 -5.16100 8.51423 1.000 6.88408 132 MET B C 1
ATOM 6190 O O . MET B 1 132 ? -17.33318 -4.76170 7.58404 1.000 7.48298 132 MET B O 1
ATOM 6204 N N . GLY B 1 133 ? -16.76657 -6.38470 9.04942 1.000 6.90116 133 GLY B N 1
ATOM 6205 C CA . GLY B 1 133 ? -17.89726 -7.22483 8.68144 1.000 6.95520 133 GLY B CA 1
ATOM 6206 C C . GLY B 1 133 ? -19.23289 -6.68062 9.16445 1.000 6.69796 133 GLY B C 1
ATOM 6207 O O . GLY B 1 133 ? -20.27024 -6.96619 8.55239 1.000 7.00222 133 GLY B O 1
ATOM 6211 N N . GLY B 1 134 ? -19.24078 -5.95009 10.2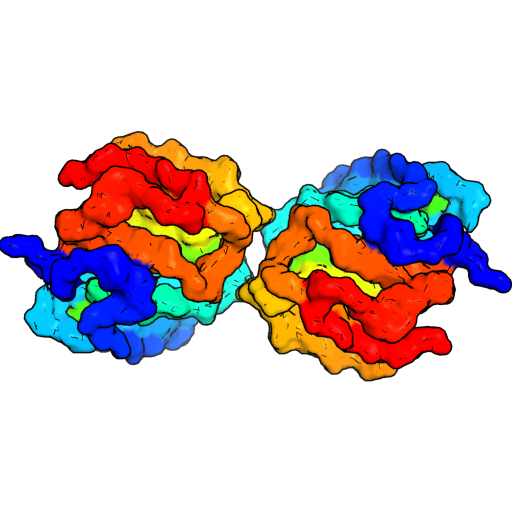9178 1.000 6.78262 134 GLY B N 1
ATOM 6212 C CA . GLY B 1 134 ? -20.43470 -5.25158 10.72292 1.000 6.92861 134 GLY B CA 1
ATOM 6213 C C . GLY B 1 134 ? -20.77279 -4.05505 9.85857 1.000 6.93419 134 GLY B C 1
ATOM 6214 O O . GLY B 1 134 ? -21.94154 -3.82252 9.52383 1.000 7.38806 134 GLY B O 1
ATOM 6218 N N . GLY B 1 135 ? -19.76101 -3.30013 9.43552 1.000 7.39928 135 GLY B N 1
ATOM 6219 C CA . GLY B 1 135 ? -19.98485 -2.35634 8.35904 1.000 7.72618 135 GLY B CA 1
ATOM 6220 C C . GLY B 1 135 ? -20.55772 -3.03483 7.12722 1.000 7.16493 135 GLY B C 1
ATOM 6221 O O . GLY B 1 135 ? -21.47327 -2.51374 6.48085 1.000 7.76303 135 GLY B O 1
ATOM 6225 N N . GLY B 1 136 ? -20.03982 -4.22979 6.80956 1.000 7.27068 136 GLY B N 1
ATOM 6226 C CA . GLY B 1 136 ? -20.57842 -5.00437 5.70561 1.000 7.39762 136 GLY B CA 1
ATOM 6227 C C . GLY B 1 136 ? -22.03773 -5.37529 5.89631 1.000 7.23848 136 GLY B C 1
ATOM 6228 O O . GLY B 1 136 ? -22.81119 -5.32868 4.94482 1.000 7.42564 136 GLY B O 1
ATOM 6232 N N . ALA B 1 137 ? -22.43569 -5.75770 7.11466 1.000 7.00219 137 ALA B N 1
ATOM 6233 C CA . ALA B 1 137 ? -23.84021 -6.09361 7.35794 1.000 7.14266 137 ALA B CA 1
ATOM 6234 C C . ALA B 1 137 ? -24.73997 -4.89531 7.06892 1.000 7.08023 137 ALA B C 1
ATOM 6235 O O . ALA B 1 137 ? -25.80137 -5.03805 6.44356 1.000 7.45995 137 ALA B O 1
ATOM 6242 N N . LEU B 1 138 ? -24.34351 -3.70116 7.52147 1.000 7.08786 138 LEU B N 1
ATOM 6243 C CA . LEU B 1 138 ? -25.10977 -2.49690 7.20565 1.000 7.38075 138 LEU B CA 1
ATOM 6244 C C . LEU B 1 138 ? -25.16388 -2.26302 5.69288 1.000 7.46672 138 LEU B C 1
ATOM 6245 O O . LEU B 1 138 ? -26.22859 -1.94669 5.14460 1.000 8.04611 138 LEU B O 1
ATOM 6261 N N . SER B 1 139 ? -24.02400 -2.39806 5.00567 1.000 7.47723 139 SER B N 1
ATOM 6262 C CA A SER B 1 139 ? -23.99490 -2.22514 3.55052 0.550 7.70599 139 SER B CA 1
ATOM 6263 C CA B SER B 1 139 ? -24.01338 -2.20676 3.56462 0.450 8.03623 139 SER B CA 1
ATOM 6264 C C . SER B 1 139 ? -24.93342 -3.20961 2.86137 1.000 7.68738 139 SER B C 1
ATOM 6265 O O . SER B 1 139 ? -25.67086 -2.85141 1.93151 1.000 8.55574 139 SER B O 1
ATOM 6280 N N . ALA B 1 140 ? -24.92479 -4.46855 3.30500 1.000 7.35824 140 ALA B N 1
ATOM 6281 C CA . ALA B 1 140 ? -25.80767 -5.46532 2.71409 1.000 7.77261 140 ALA B CA 1
ATOM 6282 C C . ALA B 1 140 ? -27.27490 -5.08396 2.89342 1.000 7.67102 140 ALA B C 1
ATOM 6283 O O . ALA B 1 140 ? -28.09130 -5.24095 1.96860 1.000 8.60866 140 ALA B O 1
ATOM 6290 N N . ALA B 1 141 ? -27.63381 -4.59663 4.08437 1.000 7.96853 141 ALA B N 1
ATOM 6291 C CA . ALA B 1 141 ? -29.00058 -4.15211 4.33912 1.000 8.80373 141 ALA B CA 1
ATOM 6292 C C . ALA B 1 141 ? -29.36010 -2.94681 3.46827 1.000 8.88402 141 ALA B C 1
ATOM 6293 O O . ALA B 1 141 ? -30.46584 -2.86098 2.93382 1.000 9.73531 141 ALA B O 1
ATOM 6300 N N . ALA B 1 142 ? -28.43616 -2.00236 3.31258 1.000 9.03558 142 ALA B N 1
ATOM 6301 C CA . ALA B 1 142 ? -28.71848 -0.85302 2.45889 1.000 9.67300 142 ALA B CA 1
ATOM 6302 C C . ALA B 1 142 ? -28.96414 -1.29712 1.01930 1.000 10.37703 142 ALA B C 1
ATOM 6303 O O . ALA B 1 142 ? -29.80261 -0.71252 0.32016 1.000 12.48590 142 ALA B O 1
ATOM 6310 N N . ASN B 1 143 ? -28.25961 -2.33504 0.56578 1.000 9.67187 143 ASN B N 1
ATOM 6311 C CA . ASN B 1 143 ? -28.34348 -2.80420 -0.81082 1.000 11.21423 143 ASN B CA 1
ATOM 6312 C C . ASN B 1 143 ? -29.50803 -3.74935 -1.03624 1.000 10.92084 143 ASN B C 1
ATOM 6313 O O . ASN B 1 143 ? -29.87284 -3.98456 -2.18343 1.000 15.46613 143 ASN B O 1
ATOM 6324 N N . ASN B 1 144 ? -30.09521 -4.31184 0.01064 1.000 10.07684 144 ASN B N 1
ATOM 6325 C CA . ASN B 1 144 ? -31.16461 -5.31041 -0.12118 1.000 10.17090 144 ASN B CA 1
ATOM 6326 C C . ASN B 1 144 ? -32.18739 -5.05693 0.98046 1.000 9.87057 144 ASN B C 1
ATOM 6327 O O . ASN B 1 144 ? -32.05820 -5.58691 2.09687 1.000 10.03629 144 ASN B O 1
ATOM 6338 N N . THR B 1 145 ? -33.21025 -4.26599 0.65527 1.000 10.99585 145 THR B N 1
ATOM 6339 C CA . THR B 1 145 ? -34.22137 -3.86156 1.62074 1.000 11.93239 145 THR B CA 1
ATOM 6340 C C . THR B 1 145 ? -35.17464 -4.98414 1.98880 1.000 11.88325 145 THR B C 1
ATOM 6341 O O . THR B 1 145 ? -36.01745 -4.79016 2.86439 1.000 13.62756 145 THR B O 1
ATOM 6352 N N . SER B 1 146 ? -35.04393 -6.15945 1.38372 1.000 10.53793 146 SER B N 1
ATOM 6353 C CA A SER B 1 146 ? -35.84497 -7.29709 1.80306 0.420 10.75316 146 SER B CA 1
ATOM 6354 C CA B SER B 1 146 ? -35.82572 -7.32714 1.76895 0.580 10.57945 146 SER B CA 1
ATOM 6355 C C . SER B 1 146 ? -35.21153 -8.09747 2.93155 1.000 9.52857 146 SER B C 1
ATOM 6356 O O . SER B 1 146 ? -35.86688 -8.99125 3.46168 1.000 10.25876 146 SER B O 1
ATOM 6371 N N . LEU B 1 147 ? -33.96924 -7.81192 3.31250 1.000 8.89146 147 LEU B N 1
ATOM 6372 C CA . LEU B 1 147 ? -33.39149 -8.52371 4.45963 1.000 8.02939 147 LEU B CA 1
ATOM 6373 C C . LEU B 1 147 ? -34.22339 -8.24788 5.70302 1.000 7.84442 147 LEU B C 1
ATOM 6374 O O . LEU B 1 147 ? -34.68923 -7.12927 5.93723 1.000 8.83066 147 LEU B O 1
ATOM 6390 N N . GLU B 1 148 ? -34.42418 -9.29194 6.51835 1.000 8.02683 148 GLU B N 1
ATOM 6391 C CA . GLU B 1 148 ? -35.31147 -9.20720 7.67075 1.000 8.12826 148 GLU B CA 1
ATOM 6392 C C . GLU B 1 148 ? -34.62318 -8.73876 8.94771 1.000 7.98579 148 GLU B C 1
ATOM 6393 O O . GLU B 1 148 ? -35.30486 -8.25950 9.86278 1.000 9.09992 148 GLU B O 1
ATOM 6405 N N . ALA B 1 149 ? -33.29920 -8.86910 9.05034 1.000 7.23736 149 ALA B N 1
ATOM 6406 C CA . ALA B 1 149 ? -32.58125 -8.35515 10.21129 1.000 7.26440 149 ALA B CA 1
ATOM 6407 C C . ALA B 1 149 ? -31.13280 -8.09531 9.83588 1.000 7.17814 149 ALA B C 1
ATOM 6408 O O . ALA B 1 149 ? -30.57202 -8.76188 8.95367 1.000 7.28451 149 ALA B O 1
ATOM 6415 N N . ALA B 1 150 ? -30.52036 -7.15009 10.56532 1.000 6.92574 150 ALA B N 1
ATOM 6416 C CA . ALA B 1 150 ? -29.09993 -6.86689 10.45204 1.000 7.21440 150 ALA B CA 1
ATOM 6417 C C . ALA B 1 150 ? -28.53224 -6.61522 11.84304 1.000 6.85475 150 ALA B C 1
ATOM 6418 O O . ALA B 1 150 ? -29.16547 -5.92863 12.65288 1.000 7.57030 150 ALA B O 1
ATOM 6425 N N . ILE B 1 151 ? -27.35084 -7.17269 12.12473 1.000 6.64277 151 ILE B N 1
ATOM 6426 C CA . ILE B 1 151 ? -26.73805 -7.05386 13.44961 1.000 6.65569 151 ILE B CA 1
ATOM 6427 C C . ILE B 1 151 ? -25.23539 -6.78980 13.27520 1.000 6.36239 151 ILE B C 1
ATOM 6428 O O . ILE B 1 151 ? -24.41331 -7.73029 13.22283 1.000 7.00631 151 ILE B O 1
ATOM 6444 N N . PRO B 1 152 ? -24.83243 -5.51871 13.21253 1.000 6.44760 152 PRO B N 1
ATOM 6445 C CA . PRO B 1 152 ? -23.39915 -5.17938 13.23771 1.000 6.67790 152 PRO B CA 1
ATOM 6446 C C . PRO B 1 152 ? -22.87766 -5.22114 14.66935 1.000 6.79199 152 PRO B C 1
ATOM 6447 O O . PRO B 1 152 ? -23.45576 -4.62069 15.58469 1.000 7.95342 152 PRO B O 1
ATOM 6458 N N . LEU B 1 153 ? -21.75114 -5.91977 14.85762 1.000 6.34396 153 LEU B N 1
ATOM 6459 C CA . LEU B 1 153 ? -21.08724 -6.12054 16.14065 1.000 6.81108 153 LEU B CA 1
ATOM 6460 C C . LEU B 1 153 ? -19.77875 -5.33558 16.09930 1.000 6.68968 153 LEU B C 1
ATOM 6461 O O . LEU B 1 153 ? -18.87420 -5.65892 15.32733 1.000 6.96336 153 LEU B O 1
ATOM 6477 N N . GLN B 1 154 ? -19.67808 -4.29256 16.92037 1.000 6.71626 154 GLN B N 1
ATOM 6478 C CA . GLN B 1 154 ? -18.52771 -3.38355 16.89841 1.000 6.95201 154 GLN B CA 1
ATOM 6479 C C . GLN B 1 154 ? -18.22104 -2.95696 15.46443 1.000 6.83470 154 GLN B C 1
ATOM 6480 O O . GLN B 1 154 ? -17.07194 -2.95274 15.00774 1.000 7.18980 154 GLN B O 1
ATOM 6494 N N . GLY B 1 155 ? -19.27282 -2.57088 14.74463 1.000 7.07904 155 GLY B N 1
ATOM 6495 C CA . GLY B 1 155 ? -19.11045 -2.27796 13.33840 1.000 7.08453 155 GLY B CA 1
ATOM 6496 C C . GLY B 1 155 ? -18.16500 -1.11904 13.07750 1.000 6.96756 155 GLY B C 1
ATOM 6497 O O . GLY B 1 155 ? -18.15009 -0.12139 13.80770 1.000 7.34725 155 GLY B O 1
ATOM 6501 N N . TRP B 1 156 ? -17.41860 -1.24371 11.98972 1.000 7.21864 156 TRP B N 1
ATOM 6502 C CA . TRP B 1 156 ? -16.50252 -0.22114 11.49116 1.000 7.42708 156 TRP B CA 1
ATOM 6503 C C . TRP B 1 156 ? -16.90618 0.07725 10.05487 1.000 7.25944 156 TRP B C 1
ATOM 6504 O O . TRP B 1 156 ? -17.03076 -0.85092 9.23679 1.000 7.42170 156 TRP B O 1
ATOM 6525 N N . HIS B 1 157 ? -17.07642 1.36169 9.73075 1.000 7.54839 157 HIS B N 1
ATOM 6526 C CA . HIS B 1 157 ? -17.31086 1.75403 8.34183 1.000 7.55678 157 HIS B CA 1
ATOM 6527 C C . HIS B 1 157 ? -16.97353 3.22950 8.21687 1.000 8.51600 157 HIS B C 1
ATOM 6528 O O . HIS B 1 157 ? -17.25105 4.00791 9.13080 1.000 10.14429 157 HIS B O 1
ATOM 6542 N N . THR B 1 158 ? -16.41090 3.60784 7.07412 1.000 8.63808 158 THR B N 1
ATOM 6543 C CA . THR B 1 158 ? -16.28820 5.03001 6.77515 1.000 9.77889 158 THR B CA 1
ATOM 6544 C C . THR B 1 158 ? -17.64007 5.64787 6.41490 1.000 9.04434 158 THR B C 1
ATOM 6545 O O . THR B 1 158 ? -17.83809 6.86104 6.59931 1.000 11.19424 158 THR B O 1
ATOM 6556 N N . ARG B 1 159 ? -18.57337 4.84581 5.90497 1.000 9.07655 159 ARG B N 1
ATOM 6557 C CA . ARG B 1 159 ? -19.92030 5.30749 5.59404 1.000 9.53623 159 ARG B CA 1
ATOM 6558 C C . ARG B 1 159 ? -20.72212 5.41839 6.88119 1.000 8.85912 159 ARG B C 1
ATOM 6559 O O . ARG B 1 159 ? -20.88035 4.42464 7.61468 1.000 9.00019 159 ARG B O 1
ATOM 6580 N N . LYS B 1 160 ? -21.24140 6.62296 7.15284 1.000 9.72153 160 LYS B N 1
ATOM 6581 C CA . LYS B 1 160 ? -21.98764 6.88113 8.37311 1.000 9.90972 160 LYS B CA 1
ATOM 6582 C C . LYS B 1 160 ? -23.48621 7.02280 8.15573 1.000 9.90681 160 LYS B C 1
ATOM 6583 O O . LYS B 1 160 ? -24.22817 7.06108 9.14577 1.000 10.71749 160 LYS B O 1
ATOM 6602 N N . ASN B 1 161 ? -23.93250 7.15120 6.91312 1.000 10.85826 161 ASN B N 1
ATOM 6603 C CA . ASN B 1 161 ? -25.31965 7.46310 6.59776 1.000 11.16617 161 ASN B CA 1
ATOM 6604 C C . ASN B 1 161 ? -26.04870 6.18212 6.18390 1.000 10.31059 161 ASN B C 1
ATOM 6605 O O . ASN B 1 161 ? -25.75419 5.59904 5.13031 1.000 11.89946 161 ASN B O 1
ATOM 6616 N N . TRP B 1 162 ? -26.99143 5.76700 7.01963 1.000 9.48307 162 TRP B N 1
ATOM 6617 C CA . TRP B 1 162 ? -27.76017 4.54168 6.86056 1.000 9.17972 162 TRP B CA 1
ATOM 6618 C C . TRP B 1 162 ? -29.25041 4.86365 6.84309 1.000 10.19276 162 TRP B C 1
ATOM 6619 O O . TRP B 1 162 ? -30.08843 4.04502 7.21787 1.000 9.99015 162 TRP B O 1
ATOM 6640 N N . SER B 1 163 ? -29.58344 6.06510 6.36026 1.000 10.55576 163 SER B N 1
ATOM 6641 C CA . SER B 1 163 ? -30.93133 6.58768 6.46231 1.000 10.89462 163 SER B CA 1
ATOM 6642 C C . SER B 1 163 ? -31.94733 5.93480 5.53745 1.000 12.09713 163 SER B C 1
ATOM 6643 O O . SER B 1 163 ? -33.13832 6.21985 5.68811 1.000 16.39238 163 SER B O 1
ATOM 6651 N N A SER B 1 164 ? -31.53453 5.08442 4.59831 0.600 11.65465 164 SER B N 1
ATOM 6652 N N B SER B 1 164 ? -31.52438 5.09792 4.58481 0.400 11.53235 164 SER B N 1
ATOM 6653 C CA A SER B 1 164 ? -32.48286 4.37819 3.74031 0.600 13.29474 164 SER B CA 1
ATOM 6654 C CA B SER B 1 164 ? -32.45126 4.36409 3.72510 0.400 12.26315 164 SER B CA 1
ATOM 6655 C C A SER B 1 164 ? -32.64605 2.91089 4.11885 0.600 12.12463 164 SER B C 1
ATOM 6656 C C B SER B 1 164 ? -32.41251 2.85884 3.97856 0.400 11.71707 164 SER B C 1
ATOM 6657 O O A SER B 1 164 ? -33.41727 2.18661 3.47054 0.600 12.26347 164 SER B O 1
ATOM 6658 O O B SER B 1 164 ? -32.81776 2.06989 3.11740 0.400 12.68637 164 SER B O 1
ATOM 6673 N N . VAL B 1 165 ? -31.94080 2.44656 5.14896 1.000 10.69163 165 VAL B N 1
ATOM 6674 C CA . VAL B 1 165 ? -32.10297 1.06447 5.60562 1.000 9.83819 165 VAL B CA 1
ATOM 6675 C C . VAL B 1 165 ? -33.53507 0.85404 6.08638 1.000 10.58484 165 VAL B C 1
ATOM 6676 O O . VAL B 1 165 ? -34.08745 1.65978 6.84242 1.000 12.86705 165 VAL B O 1
ATOM 6690 N N A ARG B 1 166 ? -34.12626 -0.26173 5.66370 0.600 9.92829 166 ARG B N 1
ATOM 6691 N N B ARG B 1 166 ? -34.13891 -0.24323 5.62668 0.400 10.16420 166 ARG B N 1
ATOM 6692 C CA A ARG B 1 166 ? -35.48514 -0.64548 6.03319 0.600 12.21214 166 ARG B CA 1
ATOM 6693 C CA B ARG B 1 166 ? -35.49734 -0.64352 5.98037 0.400 11.64465 166 ARG B CA 1
ATOM 6694 C C A ARG B 1 166 ? -35.52032 -1.94723 6.81972 0.600 11.06361 166 ARG B C 1
ATOM 6695 C C B ARG B 1 166 ? -35.53572 -1.97744 6.71864 0.400 10.19850 166 ARG B C 1
ATOM 6696 O O A ARG B 1 166 ? -36.60598 -2.42525 7.17822 0.600 13.88516 166 ARG B O 1
ATOM 6697 O O B ARG B 1 166 ? -36.62207 -2.53827 6.91911 0.400 13.15105 166 ARG B O 1
ATOM 6738 N N . THR B 1 167 ? -34.37630 -2.50478 7.12403 1.000 8.86351 167 THR B N 1
ATOM 6739 C CA . THR B 1 167 ? -34.23150 -3.79173 7.80253 1.000 9.00170 167 THR B CA 1
ATOM 6740 C C . THR B 1 167 ? -34.06581 -3.55401 9.29744 1.000 9.04141 167 THR B C 1
ATOM 6741 O O . THR B 1 167 ? -33.16483 -2.79637 9.67985 1.000 9.09736 167 THR B O 1
ATOM 6753 N N . PRO B 1 168 ? -34.87198 -4.19027 10.15130 1.000 8.86566 168 PRO B N 1
ATOM 6754 C CA . PRO B 1 168 ? -34.69712 -4.04697 11.59898 1.000 8.91465 168 PRO B CA 1
ATOM 6755 C C . PRO B 1 168 ? -33.26778 -4.38328 12.02320 1.000 8.54199 168 PRO B C 1
ATOM 6756 O O . PRO B 1 168 ? -32.75591 -5.47796 11.75714 1.000 8.49234 168 PRO B O 1
ATOM 6767 N N . THR B 1 169 ? -32.64889 -3.45844 12.74634 1.000 7.93737 169 THR B N 1
ATOM 6768 C CA . THR B 1 169 ? -31.21980 -3.50292 13.01789 1.000 7.74656 169 THR B CA 1
ATOM 6769 C C . THR B 1 169 ? -30.93621 -3.36501 14.50741 1.000 7.71532 169 THR B C 1
ATOM 6770 O O . THR B 1 169 ? -31.38634 -2.39825 15.13826 1.000 8.33531 169 THR B O 1
ATOM 6781 N N . LEU B 1 170 ? -30.15486 -4.30046 15.04269 1.000 7.47826 170 LEU B N 1
ATOM 6782 C CA . LEU B 1 170 ? -29.60761 -4.25616 16.39279 1.000 7.38574 170 LEU B CA 1
ATOM 6783 C C . LEU B 1 170 ? -28.13091 -3.90056 16.25574 1.000 7.24289 170 LEU B C 1
ATOM 6784 O O . LEU B 1 170 ? -27.35677 -4.67813 15.69343 1.000 7.67251 170 LEU B O 1
ATOM 6800 N N . VAL B 1 171 ? -27.76101 -2.71214 16.71979 1.000 7.61328 171 VAL B N 1
ATOM 6801 C CA . VAL B 1 171 ? -26.37786 -2.25062 16.68430 1.000 7.53507 171 VAL B CA 1
ATOM 6802 C C . VAL B 1 171 ? -25.73969 -2.56960 18.02349 1.000 7.69635 171 VAL B C 1
ATOM 6803 O O . VAL B 1 171 ? -26.18487 -2.05344 19.05324 1.000 8.84032 171 VAL B O 1
ATOM 6816 N N . VAL B 1 172 ? -24.70031 -3.40452 18.02657 1.000 7.42612 172 VAL B N 1
ATOM 6817 C CA . VAL B 1 172 ? -24.00551 -3.77096 19.25433 1.000 7.82531 172 VAL B CA 1
ATOM 6818 C C . VAL B 1 172 ? -22.65840 -3.07366 19.29213 1.000 7.75324 172 VAL B C 1
ATOM 6819 O O . VAL B 1 172 ? -21.80579 -3.31902 18.43824 1.000 8.99436 172 VAL B O 1
ATOM 6832 N N . GLY B 1 173 ? -22.47213 -2.18518 20.26580 1.000 8.60033 173 GLY B N 1
ATOM 6833 C CA . GLY B 1 173 ? -21.21606 -1.50181 20.46240 1.000 8.86825 173 GLY B CA 1
ATOM 6834 C C . GLY B 1 173 ? -20.45283 -2.04629 21.65718 1.000 8.47059 173 GLY B C 1
ATOM 6835 O O . GLY B 1 173 ? -21.02067 -2.65345 22.55659 1.000 10.22375 173 GLY B O 1
ATOM 6839 N N . ALA B 1 174 ? -19.15296 -1.76945 21.68241 1.000 8.82262 174 ALA B N 1
ATOM 6840 C CA . ALA B 1 174 ? -18.30662 -2.05483 22.83869 1.000 8.63352 174 ALA B CA 1
ATOM 6841 C C . ALA B 1 174 ? -17.94603 -0.72737 23.50883 1.000 9.12738 174 ALA B C 1
ATOM 6842 O O . ALA B 1 174 ? -17.50367 0.20501 22.84017 1.000 9.55808 174 ALA B O 1
ATOM 6849 N N . GLU B 1 175 ? -18.15591 -0.62734 24.82767 1.000 9.54249 175 GLU B N 1
ATOM 6850 C CA . GLU B 1 175 ? -17.97102 0.65326 25.51124 1.000 10.08789 175 GLU B CA 1
ATOM 6851 C C . GLU B 1 175 ? -16.57275 1.22137 25.29090 1.000 9.98718 175 GLU B C 1
ATOM 6852 O O . GLU B 1 175 ? -16.41751 2.43143 25.08345 1.000 12.08140 175 GLU B O 1
ATOM 6864 N N . LEU B 1 176 ? -15.54358 0.36771 25.35213 1.000 9.88462 176 LEU B N 1
ATOM 6865 C CA . LEU B 1 176 ? -14.14319 0.80431 25.32769 1.000 10.32087 176 LEU B CA 1
ATOM 6866 C C . LEU B 1 176 ? -13.44921 0.37890 24.03315 1.000 9.50582 176 LEU B C 1
ATOM 6867 O O . LEU B 1 176 ? -12.36761 -0.22623 24.03413 1.000 11.40744 176 LEU B O 1
ATOM 6883 N N . ASP B 1 177 ? -14.07382 0.70736 22.90617 1.000 9.87124 177 ASP B N 1
ATOM 6884 C CA . ASP B 1 177 ? -13.60318 0.30844 21.58295 1.000 8.64973 177 ASP B CA 1
ATOM 6885 C C . ASP B 1 177 ? -12.71481 1.41872 21.02315 1.000 8.58791 177 ASP B C 1
ATOM 6886 O O . ASP B 1 177 ? -13.19804 2.53202 20.77488 1.000 10.20147 177 ASP B O 1
ATOM 6895 N N . THR B 1 178 ? -11.42899 1.12879 20.82775 1.000 8.62542 178 THR B N 1
ATOM 6896 C CA . THR B 1 178 ? -10.50831 2.11973 20.28156 1.000 8.44861 178 THR B CA 1
ATOM 6897 C C . THR B 1 178 ? -10.20471 1.92805 18.80622 1.000 9.35809 178 THR B C 1
ATOM 6898 O O . THR B 1 178 ? -9.41611 2.70009 18.24229 1.000 12.31194 178 THR B O 1
ATOM 6909 N N . ILE B 1 179 ? -10.82305 0.94154 18.16364 1.000 8.28426 179 ILE B N 1
ATOM 6910 C CA . ILE B 1 179 ? -10.73931 0.76735 16.71002 1.000 7.81928 179 ILE B CA 1
ATOM 6911 C C . ILE B 1 179 ? -11.97664 1.32694 16.00908 1.000 7.94102 179 ILE B C 1
ATOM 6912 O O . ILE B 1 179 ? -11.86776 2.01966 14.98871 1.000 9.01941 179 ILE B O 1
ATOM 6928 N N . ALA B 1 180 ? -13.14874 1.01280 16.55224 1.000 8.24703 180 ALA B N 1
ATOM 6929 C CA . ALA B 1 180 ? -14.43452 1.48082 16.02282 1.000 8.74560 180 ALA B CA 1
ATOM 6930 C C . ALA B 1 180 ? -15.20786 2.15726 17.16705 1.000 8.61896 180 ALA B C 1
ATOM 6931 O O . ALA B 1 180 ? -16.26241 1.67347 17.61079 1.000 8.56390 180 ALA B O 1
ATOM 6938 N N . PRO B 1 181 ? -14.68817 3.27675 17.68805 1.000 8.86911 181 PRO B N 1
ATOM 6939 C CA . PRO B 1 181 ? -15.33235 3.92074 18.83890 1.000 9.20852 181 PRO B CA 1
ATOM 6940 C C . PRO B 1 181 ? -16.80216 4.18413 18.55799 1.000 8.90712 181 PRO B C 1
ATOM 6941 O O . PRO B 1 181 ? -17.20095 4.61583 17.46803 1.000 9.43845 181 PRO B O 1
ATOM 6952 N N . VAL B 1 182 ? -17.63193 3.92873 19.56989 1.000 8.91366 182 VAL B N 1
ATOM 6953 C CA . VAL B 1 182 ? -19.06961 3.97780 19.32446 1.000 9.08611 182 VAL B CA 1
ATOM 6954 C C . VAL B 1 182 ? -19.55820 5.36205 18.91336 1.000 9.45340 182 VAL B C 1
ATOM 6955 O O . VAL B 1 182 ? -20.51322 5.46718 18.14353 1.000 10.13610 182 VAL B O 1
ATOM 6968 N N A SER B 1 183 ? -18.93913 6.44845 19.39327 0.600 9.91596 183 SER B N 1
ATOM 6969 N N B SER B 1 183 ? -18.92280 6.43421 19.39924 0.400 9.95067 183 SER B N 1
ATOM 6970 C CA A SER B 1 183 ? -19.50305 7.75214 19.04336 0.600 10.78189 183 SER B CA 1
ATOM 6971 C CA B SER B 1 183 ? -19.40645 7.77048 19.06516 0.400 10.85952 183 SER B CA 1
ATOM 6972 C C A SER B 1 183 ? -19.39977 8.03690 17.54379 0.600 10.50257 183 SER B C 1
ATOM 6973 C C B SER B 1 183 ? -19.40069 8.00015 17.55808 0.400 10.53101 183 SER B C 1
ATOM 6974 O O A SER B 1 183 ? -20.24592 8.76395 16.99193 0.600 12.44564 183 SER B O 1
ATOM 6975 O O B SER B 1 183 ? -20.31695 8.63438 17.01142 0.400 12.54443 183 SER B O 1
ATOM 6990 N N . SER B 1 184 ? -18.35918 7.52366 16.87426 1.000 10.11844 184 SER B N 1
ATOM 6991 C CA . SER B 1 184 ? -18.19432 7.77191 15.44820 1.000 10.31120 184 SER B CA 1
ATOM 6992 C C . SER B 1 184 ? -18.58238 6.60879 14.55905 1.000 9.11603 184 SER B C 1
ATOM 6993 O O . SER B 1 184 ? -18.71974 6.81008 13.34752 1.000 10.00538 184 SER B O 1
ATOM 7002 N N . HIS B 1 185 ? -18.77584 5.41308 15.12817 1.000 8.65903 185 HIS B N 1
ATOM 7003 C CA . HIS B 1 185 ? -19.19052 4.23253 14.38613 1.000 8.35569 185 HIS B CA 1
ATOM 7004 C C . HIS B 1 185 ? -20.55324 3.81122 14.91431 1.000 8.33706 185 HIS B C 1
ATOM 7005 O O . HIS B 1 185 ? -21.56102 4.45480 14.58968 1.000 8.48479 185 HIS B O 1
ATOM 7019 N N . SER B 1 186 ? -20.63522 2.78315 15.78210 1.000 8.28301 186 SER B N 1
ATOM 7020 C CA . SER B 1 186 ? -21.92090 2.20558 16.19451 1.000 8.24319 186 SER B CA 1
ATOM 7021 C C . SER B 1 186 ? -23.04022 3.20113 16.49237 1.000 8.70587 186 SER B C 1
ATOM 7022 O O . SER B 1 186 ? -24.13586 3.07643 15.94170 1.000 9.07208 186 SER B O 1
ATOM 7030 N N A GLU B 1 187 ? -22.82063 4.12455 17.43463 0.300 9.44295 187 GLU B N 1
ATOM 7031 N N B GLU B 1 187 ? -22.81832 4.14891 17.40342 0.400 9.27942 187 GLU B N 1
ATOM 7032 N N C GLU B 1 187 ? -22.81066 4.13515 17.41661 0.300 9.42770 187 GLU B N 1
ATOM 7033 C CA A GLU B 1 187 ? -23.88283 5.06280 17.80061 0.300 11.74936 187 GLU B CA 1
ATOM 7034 C CA B GLU B 1 187 ? -23.92183 5.02306 17.79576 0.400 11.23446 187 GLU B CA 1
ATOM 7035 C CA C GLU B 1 187 ? -23.87524 5.05678 17.81048 0.300 11.74867 187 GLU B CA 1
ATOM 7036 C C A GLU B 1 187 ? -24.28883 5.92114 16.61494 0.300 10.13633 187 GLU B C 1
ATOM 7037 C C B GLU B 1 187 ? -24.28436 6.01704 16.69281 0.400 10.13803 187 GLU B C 1
ATOM 7038 C C C GLU B 1 187 ? -24.28256 5.96133 16.65391 0.300 10.23451 187 GLU B C 1
ATOM 7039 O O A GLU B 1 187 ? -25.48048 6.15974 16.38465 0.300 9.98452 187 GLU B O 1
ATOM 7040 O O B GLU B 1 187 ? -25.45142 6.41934 16.58494 0.400 9.94799 187 GLU B O 1
ATOM 7041 O O C GLU B 1 187 ? -25.47016 6.26242 16.47851 0.300 10.17643 187 GLU B O 1
ATOM 7075 N N . ALA B 1 188 ? -23.30663 6.43432 15.87710 1.000 10.36633 188 ALA B N 1
ATOM 7076 C CA . ALA B 1 188 ? -23.61901 7.22238 14.69664 1.000 10.29173 188 ALA B CA 1
ATOM 7077 C C . ALA B 1 188 ? -24.47246 6.42043 13.72854 1.000 9.50626 188 ALA B C 1
ATOM 7078 O O . ALA B 1 188 ? -25.44583 6.94238 13.17023 1.000 10.22015 188 ALA B O 1
ATOM 7087 N N . PHE B 1 189 ? -24.13360 5.14486 13.51422 1.000 9.06550 189 PHE B N 1
ATOM 7088 C CA . PHE B 1 189 ? -24.94818 4.32008 12.63190 1.000 8.84622 189 PHE B CA 1
ATOM 7089 C C . PHE B 1 189 ? -26.37743 4.22122 13.15551 1.000 8.62959 189 PHE B C 1
ATOM 7090 O O . PHE B 1 189 ? -27.34615 4.39611 12.40405 1.000 9.32422 189 PHE B O 1
ATOM 7107 N N . TYR B 1 190 ? -26.51973 3.91939 14.44735 1.000 8.54086 190 TYR B N 1
ATOM 7108 C CA . TYR B 1 190 ? -27.84061 3.81227 15.06284 1.000 8.91136 190 TYR B CA 1
ATOM 7109 C C . TYR B 1 190 ? -28.66127 5.07587 14.85862 1.000 9.39352 190 TYR B C 1
ATOM 7110 O O . TYR B 1 190 ? -29.83710 5.02114 14.48390 1.000 9.76983 190 TYR B O 1
ATOM 7128 N N . ASN B 1 191 ? -28.05139 6.24091 15.10558 1.000 9.27431 191 ASN B N 1
ATOM 7129 C CA . ASN B 1 191 ? -28.79150 7.49438 14.99673 1.000 9.86809 191 ASN B CA 1
ATOM 7130 C C . ASN B 1 191 ? -29.18755 7.79837 13.56164 1.000 10.51733 191 ASN B C 1
ATOM 7131 O O . ASN B 1 191 ? -30.18682 8.48631 13.34351 1.000 12.70533 191 ASN B O 1
ATOM 7142 N N A SER B 1 192 ? -28.41308 7.32439 12.58271 0.280 9.82595 192 SER B N 1
ATOM 7143 N N B SER B 1 192 ? -28.42522 7.31134 12.58025 0.720 9.83845 192 SER B N 1
ATOM 7144 C CA A SER B 1 192 ? -28.71786 7.61757 11.18753 0.280 9.89508 192 SER B CA 1
ATOM 7145 C CA B SER B 1 192 ? -28.71060 7.59790 11.17742 0.720 9.67324 192 SER B CA 1
ATOM 7146 C C A SER B 1 192 ? -29.87586 6.77727 10.66757 0.280 9.86281 192 SER B C 1
ATOM 7147 C C B SER B 1 192 ? -29.84518 6.74646 10.62218 0.720 10.04921 192 SER B C 1
ATOM 7148 O O A SER B 1 192 ? -30.65488 7.25013 9.83025 0.280 11.02701 192 SER B O 1
ATOM 7149 O O B SER B 1 192 ? -30.55150 7.16272 9.69309 0.720 11.45568 192 SER B O 1
ATOM 7164 N N . LEU B 1 193 ? -30.01381 5.54104 11.15248 1.000 9.93096 193 LEU B N 1
ATOM 7165 C CA . LEU B 1 193 ? -31.11816 4.68391 10.74775 1.000 10.17744 193 LEU B CA 1
ATOM 7166 C C . LEU B 1 193 ? -32.42084 5.44906 10.95426 1.000 10.86985 193 LEU B C 1
ATOM 7167 O O . LEU B 1 193 ? -32.53405 6.24499 11.90030 1.000 11.78446 193 LEU B O 1
ATOM 7184 N N . PRO B 1 194 ? -33.43708 5.20151 10.12690 1.000 11.58432 194 PRO B N 1
ATOM 7185 C CA . PRO B 1 194 ? -34.68878 5.94138 10.26887 1.000 12.84142 194 PRO B CA 1
ATOM 7186 C C . PRO B 1 194 ? -35.21810 5.90053 11.69820 1.000 13.84450 194 PRO B C 1
ATOM 7187 O O . PRO B 1 194 ? -35.16360 4.86872 12.37370 1.000 14.55256 194 PRO B O 1
ATOM 7198 N N . SER B 1 195 ? -35.80519 7.02352 12.13460 1.000 14.46229 195 SER B N 1
ATOM 7199 C CA A SER B 1 195 ? -36.25274 7.11692 13.51542 0.310 16.06258 195 SER B CA 1
ATOM 7200 C CA B SER B 1 195 ? -36.28571 7.14512 13.50788 0.690 16.23787 195 SER B CA 1
ATOM 7201 C C . SER B 1 195 ? -37.42928 6.19518 13.79584 1.000 17.37678 195 SER B C 1
ATOM 7202 O O . SER B 1 195 ? -37.64333 5.85215 14.95172 1.000 21.43584 195 SER B O 1
ATOM 7217 N N . ASP B 1 196 ? -38.15763 5.78444 12.76408 1.000 16.51898 196 ASP B N 1
ATOM 7218 C CA . ASP B 1 196 ? -39.29487 4.89134 12.90899 1.000 19.19125 196 ASP B CA 1
ATOM 7219 C C . ASP B 1 196 ? -38.97697 3.44349 12.54010 1.000 17.10312 196 ASP B C 1
ATOM 7220 O O . ASP B 1 196 ? -39.88402 2.61450 12.53549 1.000 19.67371 196 ASP B O 1
ATOM 7229 N N . LEU B 1 197 ? -37.72882 3.11947 12.23500 1.000 14.17806 197 LEU B N 1
ATOM 7230 C CA . LEU B 1 197 ? -37.34241 1.73114 12.04529 1.000 12.27844 197 LEU B CA 1
ATOM 7231 C C . LEU B 1 197 ? -37.42364 1.00588 13.38525 1.000 10.86264 197 LEU B C 1
ATOM 7232 O O . LEU B 1 197 ? -37.15365 1.59458 14.43523 1.000 12.27783 197 LEU B O 1
ATOM 7248 N N . ASP B 1 198 ? -37.73737 -0.30137 13.35112 1.000 10.54845 198 ASP B N 1
ATOM 7249 C CA . ASP B 1 198 ? -37.53414 -1.15556 14.51411 1.000 10.46151 198 ASP B CA 1
ATOM 7250 C C . ASP B 1 198 ? -36.02794 -1.35355 14.66863 1.000 9.84054 198 ASP B C 1
ATOM 7251 O O . ASP B 1 198 ? -35.39272 -1.98437 13.82246 1.000 10.28817 198 ASP B O 1
ATOM 7260 N N . LYS B 1 199 ? -35.45032 -0.79290 15.73003 1.000 9.47689 199 LYS B N 1
ATOM 7261 C CA . LYS B 1 199 ? -34.00415 -0.75488 15.88098 1.000 9.06657 199 LYS B CA 1
ATOM 7262 C C . LYS B 1 199 ? -33.66352 -0.67452 17.35745 1.000 9.17262 199 LYS B C 1
ATOM 7263 O O . LYS B 1 199 ? -34.48510 -0.26538 18.18881 1.000 10.03883 199 LYS B O 1
ATOM 7282 N N . ALA B 1 200 ? -32.42966 -1.06324 17.67559 1.000 9.18942 200 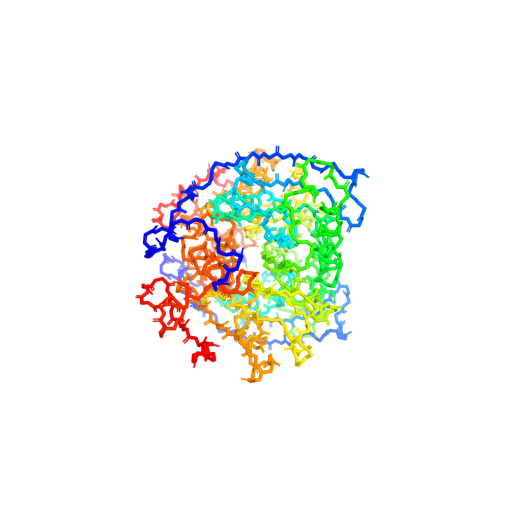ALA B N 1
ATOM 7283 C CA . ALA B 1 200 ? -31.91192 -0.95835 19.01898 1.000 9.18736 200 ALA B CA 1
ATOM 7284 C C . ALA B 1 200 ? -30.40848 -0.75361 18.96109 1.000 9.20616 200 ALA B C 1
ATOM 7285 O O . ALA B 1 200 ? -29.74143 -1.14353 17.99471 1.000 8.79428 200 ALA B O 1
ATOM 7292 N N . TYR B 1 201 ? -29.88892 -0.16274 20.03704 1.000 9.39984 201 TYR B N 1
ATOM 7293 C CA . TYR B 1 201 ? -28.46481 0.03549 20.27878 1.000 9.33991 201 TYR B CA 1
ATOM 7294 C C . TYR B 1 201 ? -28.15344 -0.56408 21.64283 1.000 9.19893 201 TYR B C 1
ATOM 7295 O O . TYR B 1 201 ? -28.75103 -0.16153 22.64581 1.000 10.70368 201 TYR B O 1
ATOM 7313 N N . MET B 1 202 ? -27.20454 -1.49408 21.69655 1.000 9.00052 202 MET B N 1
ATOM 7314 C CA . MET B 1 202 ? -26.79336 -2.15072 22.92206 1.000 9.56147 202 MET B CA 1
ATOM 7315 C C . MET B 1 202 ? -25.29577 -1.97444 23.06475 1.000 9.73681 202 MET B C 1
ATOM 7316 O O . MET B 1 202 ? -24.54548 -2.45347 22.21895 1.000 10.17232 202 MET B O 1
ATOM 7330 N N . GLU B 1 203 ? -24.86355 -1.31022 24.13037 1.000 10.28677 203 GLU B N 1
ATOM 7331 C CA . GLU B 1 203 ? -23.45211 -1.09946 24.40414 1.000 10.46563 203 GLU B CA 1
ATOM 7332 C C . GLU B 1 203 ? -23.00342 -2.04673 25.50259 1.000 10.05156 203 GLU B C 1
ATOM 7333 O O . GLU B 1 203 ? -23.63648 -2.11656 26.55629 1.000 11.57610 203 GLU B O 1
ATOM 7345 N N . LEU B 1 204 ? -21.91163 -2.76364 25.25930 1.000 10.14903 204 LEU B N 1
ATOM 7346 C CA . LEU B 1 204 ? -21.38513 -3.74190 26.20220 1.000 9.75124 204 LEU B CA 1
ATOM 7347 C C . LEU B 1 204 ? -20.38320 -3.08938 27.15824 1.000 10.33633 204 LEU B C 1
ATOM 7348 O O . LEU B 1 204 ? -19.33920 -2.55996 26.74389 1.000 10.77429 204 LEU B O 1
ATOM 7364 N N . ARG B 1 205 ? -20.73050 -3.11706 28.44305 1.000 11.10182 205 ARG B N 1
ATOM 7365 C CA . ARG B 1 205 ? -19.93169 -2.49273 29.48880 1.000 12.07492 205 ARG B CA 1
ATOM 7366 C C . ARG B 1 205 ? -18.51538 -3.05371 29.50644 1.000 12.21065 205 ARG B C 1
ATOM 7367 O O . ARG B 1 205 ? -18.31220 -4.27048 29.54847 1.000 13.07783 205 ARG B O 1
ATOM 7388 N N . GLY B 1 206 ? -17.53903 -2.14614 29.51540 1.000 13.07805 206 GLY B N 1
ATOM 7389 C CA . GLY B 1 206 ? -16.14726 -2.47362 29.67247 1.000 13.90272 206 GLY B CA 1
ATOM 7390 C C . GLY B 1 206 ? -15.50967 -3.18360 28.50079 1.000 12.92358 206 GLY B C 1
ATOM 7391 O O . GLY B 1 206 ? -14.32223 -3.51766 28.58019 1.000 14.69184 206 GLY B O 1
ATOM 7395 N N . ALA B 1 207 ? -16.24304 -3.41943 27.41663 1.000 11.66414 207 ALA B N 1
ATOM 7396 C CA . ALA B 1 207 ? -15.77965 -4.30966 26.36228 1.000 10.26221 207 ALA B CA 1
ATOM 7397 C C . ALA B 1 207 ? -14.81280 -3.60660 25.41350 1.000 9.93141 207 ALA B C 1
ATOM 7398 O O . ALA B 1 207 ? -14.92810 -2.40791 25.14012 1.000 9.83499 207 ALA B O 1
ATOM 7405 N N . SER B 1 208 ? -13.86429 -4.38416 24.89741 1.000 9.75024 208 SER B N 1
ATOM 7406 C CA . SER B 1 208 ? -12.95005 -3.94224 23.85637 1.000 9.34592 208 SER B CA 1
ATOM 7407 C C . SER B 1 208 ? -13.51562 -4.30031 22.47989 1.000 8.58814 208 SER B C 1
ATOM 7408 O O . SER B 1 208 ? -14.50818 -5.02802 22.34317 1.000 8.88711 208 SER B O 1
ATOM 7416 N N . HIS B 1 209 ? -12.82674 -3.80699 21.44579 1.000 8.31875 209 HIS B N 1
ATOM 7417 C CA . HIS B 1 209 ? -13.23748 -4.04899 20.06530 1.000 8.09142 209 HIS B CA 1
ATOM 7418 C C . HIS B 1 209 ? -13.46535 -5.52421 19.78944 1.000 7.67581 209 HIS B C 1
ATOM 7419 O O . HIS B 1 209 ? -14.34934 -5.87958 19.00477 1.000 8.65793 209 HIS B O 1
ATOM 7433 N N . THR B 1 210 ? -12.62461 -6.38645 20.36207 1.000 7.03886 210 THR B N 1
ATOM 7434 C CA . THR B 1 210 ? -12.60023 -7.81027 20.04144 1.000 7.36828 210 THR B CA 1
ATOM 7435 C C . THR B 1 210 ? -13.54325 -8.65996 20.88768 1.000 7.31329 210 THR B C 1
ATOM 7436 O O . THR B 1 210 ? -13.47041 -9.89555 20.84167 1.000 7.65401 210 THR B O 1
ATOM 7447 N N . VAL B 1 211 ? -14.48245 -8.04006 21.60515 1.000 7.92840 211 VAL B N 1
ATOM 7448 C CA . VAL B 1 211 ? -15.40913 -8.80706 22.44330 1.000 7.96899 211 VAL B CA 1
ATOM 7449 C C . VAL B 1 211 ? -16.14453 -9.89712 21.66208 1.000 8.17750 211 VAL B C 1
ATOM 7450 O O . VAL B 1 211 ? -16.42871 -10.97458 22.19925 1.000 9.36020 211 VAL B O 1
ATOM 7463 N N . SER B 1 212 ? -16.46288 -9.66335 20.38823 1.000 7.57255 212 SER B N 1
ATOM 7464 C CA . SER B 1 212 ? -17.21303 -10.65832 19.61635 1.000 7.93395 212 SER B CA 1
ATOM 7465 C C . SER B 1 212 ? -16.38427 -11.83247 19.12925 1.000 7.52091 212 SER B C 1
ATOM 7466 O O . SER B 1 212 ? -16.96637 -12.74926 18.53340 1.000 8.67892 212 SER B O 1
ATOM 7474 N N . ASN B 1 213 ? -15.06972 -11.83831 19.34811 1.000 7.85569 213 ASN B N 1
ATOM 7475 C CA . ASN B 1 213 ? -14.22608 -12.90976 18.81108 1.000 8.01644 213 ASN B CA 1
ATOM 7476 C C . ASN B 1 213 ? -14.10984 -14.12840 19.72066 1.000 8.61559 213 ASN B C 1
ATOM 7477 O O . ASN B 1 213 ? -13.46139 -15.09872 19.33646 1.000 10.55008 213 ASN B O 1
ATOM 7488 N N . THR B 1 214 ? -14.71310 -14.09084 20.89563 1.000 8.74262 214 THR B N 1
ATOM 7489 C CA . THR B 1 214 ? -14.86457 -15.24450 21.76322 1.000 9.68291 214 THR B CA 1
ATOM 7490 C C . THR B 1 214 ? -16.27030 -15.18013 22.33517 1.000 9.25747 214 THR B C 1
ATOM 7491 O O . THR B 1 214 ? -16.91054 -14.12569 22.30824 1.000 9.98842 214 THR B O 1
ATOM 7502 N N . PRO B 1 215 ? -16.78728 -16.29285 22.83827 1.000 9.65718 215 PRO B N 1
ATOM 7503 C CA . PRO B 1 215 ? -18.18363 -16.28935 23.29097 1.000 10.33564 215 PRO B CA 1
ATOM 7504 C C . PRO B 1 215 ? -18.48539 -15.18036 24.29214 1.000 10.11032 215 PRO B C 1
ATOM 7505 O O . PRO B 1 215 ? -17.74967 -14.95649 25.24893 1.000 11.84655 215 PRO B O 1
ATOM 7516 N N . ASP B 1 216 ? -19.59587 -14.49179 24.05914 1.000 9.97280 216 ASP B N 1
ATOM 7517 C CA . ASP B 1 216 ? -20.08990 -13.42325 24.91624 1.000 9.83705 216 ASP B CA 1
ATOM 7518 C C . ASP B 1 216 ? -21.59043 -13.65670 25.03872 1.000 9.47410 216 ASP B C 1
ATOM 7519 O O . ASP B 1 216 ? -22.32455 -13.56049 24.05468 1.000 9.61152 216 ASP B O 1
ATOM 7528 N N . THR B 1 217 ? -22.04435 -13.99237 26.24128 1.000 10.26050 217 THR B N 1
ATOM 7529 C CA . THR B 1 217 ? -23.44383 -14.39522 26.40325 1.000 10.31908 217 THR B CA 1
ATOM 7530 C C . THR B 1 217 ? -24.41562 -13.26117 26.10214 1.000 9.49977 217 THR B C 1
ATOM 7531 O O . THR B 1 217 ? -25.48514 -13.50911 25.54359 1.000 9.67140 217 THR B O 1
ATOM 7542 N N . THR B 1 218 ? -24.07667 -12.02283 26.47153 1.000 9.06217 218 THR B N 1
ATOM 7543 C CA . THR B 1 218 ? -24.98564 -10.90307 26.20314 1.000 9.38417 218 THR B CA 1
ATOM 7544 C C . THR B 1 218 ? -25.18330 -10.71330 24.69789 1.000 8.72361 218 THR B C 1
ATOM 7545 O O . THR B 1 218 ? -26.30691 -10.52770 24.21685 1.000 9.48871 218 THR B O 1
ATOM 7556 N N . THR B 1 219 ? -24.08932 -10.77308 23.93969 1.000 9.06816 219 THR B N 1
ATOM 7557 C CA . THR B 1 219 ? -24.16624 -10.68418 22.48410 1.000 8.78451 219 THR B CA 1
ATOM 7558 C C . THR B 1 219 ? -25.03710 -11.78512 21.91672 1.000 8.15183 219 THR B C 1
ATOM 7559 O O . THR B 1 219 ? -25.90545 -11.54522 21.06807 1.000 9.02043 219 THR B O 1
ATOM 7570 N N . ALA B 1 220 ? -24.80396 -13.01358 22.37013 1.000 8.40580 220 ALA B N 1
ATOM 7571 C CA . ALA B 1 220 ? -25.54961 -14.14735 21.84246 1.000 8.80145 220 ALA B CA 1
ATOM 7572 C C . ALA B 1 220 ? -27.03610 -14.04486 22.16944 1.000 8.32626 220 ALA B C 1
ATOM 7573 O O . ALA B 1 220 ? -27.88456 -14.24896 21.28666 1.000 8.33309 220 ALA B O 1
ATOM 7580 N N . LYS B 1 221 ? -27.37542 -13.78943 23.44765 1.000 8.82038 221 LYS B N 1
ATOM 7581 C CA . LYS B 1 221 ? -28.77610 -13.86165 23.85515 1.000 9.00270 221 LYS B CA 1
ATOM 7582 C C . LYS B 1 221 ? -29.61224 -12.83903 23.10210 1.000 8.75222 221 LYS B C 1
ATOM 7583 O O . LYS B 1 221 ? -30.73435 -13.13818 22.68318 1.000 8.90463 221 LYS B O 1
ATOM 7602 N N . TYR B 1 222 ? -29.09601 -11.61253 22.95012 1.000 8.76885 222 TYR B N 1
ATOM 7603 C CA . TYR B 1 222 ? -29.87984 -10.56943 22.29190 1.000 9.13917 222 TYR B CA 1
ATOM 7604 C C . TYR B 1 222 ? -29.83079 -10.66972 20.77475 1.000 8.17753 222 TYR B C 1
ATOM 7605 O O . TYR B 1 222 ? -30.80396 -10.28182 20.11401 1.000 8.80776 222 TYR B O 1
ATOM 7623 N N . SER B 1 223 ? -28.74302 -11.21266 20.20722 1.000 8.33072 223 SER B N 1
ATOM 7624 C CA . SER B 1 223 ? -28.76206 -11.53776 18.77827 1.000 7.83240 223 SER B CA 1
ATOM 7625 C C . SER B 1 223 ? -29.80848 -12.60542 18.48361 1.000 7.77036 223 SER B C 1
ATOM 7626 O O . SER B 1 223 ? -30.56137 -12.49795 17.50124 1.000 7.76983 223 SER B O 1
ATOM 7634 N N . ILE B 1 224 ? -29.87363 -13.64292 19.32093 1.000 7.50986 224 ILE B N 1
ATOM 7635 C CA . ILE B 1 224 ? -30.88366 -14.68398 19.15115 1.000 7.57388 224 ILE B CA 1
ATOM 7636 C C . ILE B 1 224 ? -32.28426 -14.08657 19.24904 1.000 7.75665 224 ILE B C 1
ATOM 7637 O O . ILE B 1 224 ? -33.15547 -14.35194 18.41824 1.000 8.05277 224 ILE B O 1
ATOM 7653 N N . ALA B 1 225 ? -32.53324 -13.27113 20.28342 1.000 8.23769 225 ALA B N 1
ATOM 7654 C CA . ALA B 1 225 ? -33.86574 -12.68907 20.43150 1.000 8.12128 225 ALA B CA 1
ATOM 7655 C C . ALA B 1 225 ? -34.21172 -11.79471 19.24315 1.000 7.79964 225 ALA B C 1
ATOM 7656 O O . ALA B 1 225 ? -35.36223 -11.79083 18.78286 1.000 8.30964 225 ALA B O 1
ATOM 7663 N N . TRP B 1 226 ? -33.24226 -11.01816 18.74778 1.000 7.62013 226 TRP B N 1
ATOM 7664 C CA . TRP B 1 226 ? -33.47949 -10.14178 17.59809 1.000 7.74966 226 TRP B CA 1
ATOM 7665 C C . TRP B 1 226 ? -33.82289 -10.95561 16.35026 1.000 7.15753 226 TRP B C 1
ATOM 7666 O O . TRP B 1 226 ? -34.77800 -10.65731 15.61714 1.000 7.59628 226 TRP B O 1
ATOM 7687 N N . LEU B 1 227 ? -33.01040 -11.98112 16.07214 1.000 7.40620 227 LEU B N 1
ATOM 7688 C CA . LEU B 1 227 ? -33.27132 -12.81515 14.90697 1.000 6.97889 227 LEU B CA 1
ATOM 7689 C C . LEU B 1 227 ? -34.63425 -13.50213 15.03087 1.000 7.48289 227 LEU B C 1
ATOM 7690 O O . LEU B 1 227 ? -35.39153 -13.57161 14.05080 1.000 7.54966 227 LEU B O 1
ATOM 7706 N N . LYS B 1 228 ? -34.96140 -14.03492 16.21097 1.000 7.07220 228 LYS B N 1
ATOM 7707 C CA . LYS B 1 228 ? -36.28431 -14.64016 16.37935 1.000 7.59423 228 LYS B CA 1
ATOM 7708 C C . LYS B 1 228 ? -37.38734 -13.61702 16.10881 1.000 7.78754 228 LYS B C 1
ATOM 7709 O O . LYS B 1 228 ? -38.35703 -13.88860 15.38957 1.000 8.40409 228 LYS B O 1
ATOM 7728 N N . ARG B 1 229 ? -37.27641 -12.44065 16.73316 1.000 7.83759 229 ARG B N 1
ATOM 7729 C CA . ARG B 1 229 ? -38.33769 -11.45006 16.62864 1.000 7.99654 229 ARG B CA 1
ATOM 7730 C C . ARG B 1 229 ? -38.54631 -10.98834 15.19581 1.000 8.12764 229 ARG B C 1
ATOM 7731 O O . ARG B 1 229 ? -39.68978 -10.72556 14.80593 1.000 9.07741 229 ARG B O 1
ATOM 7752 N N . PHE B 1 230 ? -37.46842 -10.84883 14.41298 1.000 7.86738 230 PHE B N 1
ATOM 7753 C CA . PHE B 1 230 ? -37.58845 -10.21655 13.10466 1.000 8.18764 230 PHE B CA 1
ATOM 7754 C C . PHE B 1 230 ? -37.47372 -11.18373 11.93210 1.000 8.02438 230 PHE B C 1
ATOM 7755 O O . PHE B 1 230 ? -38.20047 -11.03166 10.95155 1.000 10.86385 230 PHE B O 1
ATOM 7772 N N . VAL B 1 231 ? -36.60612 -12.19200 11.99946 1.000 7.70866 231 VAL B N 1
ATOM 7773 C CA . VAL B 1 231 ? -36.55628 -13.19194 10.93452 1.000 7.72241 231 VAL B CA 1
ATOM 7774 C C . VAL B 1 231 ? -37.77185 -14.12238 10.99285 1.000 8.32375 231 VAL B C 1
ATOM 7775 O O . VAL B 1 231 ? -38.32475 -14.51164 9.94944 1.000 8.85404 231 VAL B O 1
ATOM 7788 N N . ASP B 1 232 ? -38.19825 -14.50064 12.20386 1.000 7.94027 232 ASP B N 1
ATOM 7789 C CA . ASP B 1 232 ? -39.32687 -15.41154 12.39327 1.000 8.21354 232 ASP B CA 1
ATOM 7790 C C . ASP B 1 232 ? -40.61797 -14.67344 12.76831 1.000 8.93462 232 ASP B C 1
ATOM 7791 O O . ASP B 1 232 ? -41.66716 -15.31285 12.92257 1.000 10.14258 232 ASP B O 1
ATOM 7800 N N . LYS B 1 233 ? -40.56096 -13.34150 12.95791 1.000 8.63840 233 LYS B N 1
ATOM 7801 C CA . LYS B 1 233 ? -41.70647 -12.57622 13.44394 1.000 9.31562 233 LYS B CA 1
ATOM 7802 C C . LYS B 1 233 ? -42.24891 -13.17862 14.73756 1.000 8.80389 233 LYS B C 1
ATOM 7803 O O . LYS B 1 233 ? -43.45751 -13.18342 14.98324 1.000 9.45810 233 LYS B O 1
ATOM 7822 N N . ASP B 1 234 ? -41.34234 -13.68901 15.57597 1.000 9.00089 234 ASP B N 1
ATOM 7823 C CA . ASP B 1 234 ? -41.72861 -14.52705 16.70815 1.000 8.80497 234 ASP B CA 1
ATOM 7824 C C . ASP B 1 234 ? -42.00304 -13.64505 17.91358 1.000 8.97609 234 ASP B C 1
ATOM 7825 O O . ASP B 1 234 ? -41.08310 -13.14975 18.57489 1.000 9.24464 234 ASP B O 1
ATOM 7834 N N . LEU B 1 235 ? -43.29634 -13.44850 18.18718 1.000 9.62186 235 LEU B N 1
ATOM 7835 C CA . LEU B 1 235 ? -43.71238 -12.53467 19.23881 1.000 9.59341 235 LEU B CA 1
ATOM 7836 C C . LEU B 1 235 ? -43.41383 -13.08122 20.62699 1.000 10.13236 235 LEU B C 1
ATOM 7837 O O . LEU B 1 235 ? -43.53999 -12.34537 21.61500 1.000 11.60394 235 LEU B O 1
ATOM 7853 N N . ARG B 1 236 ? -42.97366 -14.33477 20.73159 1.000 9.30451 236 ARG B N 1
ATOM 7854 C CA . ARG B 1 236 ? -42.53556 -14.85361 22.01878 1.000 9.93145 236 ARG B CA 1
ATOM 7855 C C . ARG B 1 236 ? -41.22539 -14.23502 22.46481 1.000 9.71566 236 ARG B C 1
ATOM 7856 O O . ARG B 1 236 ? -40.86147 -14.36441 23.63710 1.000 10.69782 236 ARG B O 1
ATOM 7877 N N . TYR B 1 237 ? -40.48804 -13.58359 21.56426 1.000 9.64817 237 TYR B N 1
ATOM 7878 C CA . TYR B 1 237 ? -39.16252 -13.06285 21.88489 1.000 9.95813 237 TYR B CA 1
ATOM 7879 C C . TYR B 1 237 ? -39.15439 -11.55544 22.13490 1.000 9.25781 237 TYR B C 1
ATOM 7880 O O . TYR B 1 237 ? -38.12322 -11.01762 22.54852 1.000 10.76601 237 TYR B O 1
ATOM 7898 N N A GLU B 1 238 ? -40.27833 -10.86784 21.89360 0.600 9.92987 238 GLU B N 1
ATOM 7899 N N B GLU B 1 238 ? -40.27430 -10.86166 21.90276 0.400 10.08614 238 GLU B N 1
ATOM 7900 C CA A GLU B 1 238 ? -40.37597 -9.44030 22.17947 0.600 11.14136 238 GLU B CA 1
ATOM 7901 C CA B GLU B 1 238 ? -40.33287 -9.42960 22.17782 0.400 11.20879 238 GLU B CA 1
ATOM 7902 C C A GLU B 1 238 ? -40.03612 -9.15226 23.63613 0.600 11.25407 238 GLU B C 1
ATOM 7903 C C B GLU B 1 238 ? -40.05966 -9.13396 23.64861 0.400 11.37171 238 GLU B C 1
ATOM 7904 O O A GLU B 1 238 ? -39.40771 -8.13020 23.94003 0.600 11.49106 238 GLU B O 1
ATOM 7905 O O B GLU B 1 238 ? -39.49868 -8.08018 23.97206 0.400 11.54899 238 GLU B O 1
ATOM 7928 N N . GLN B 1 239 ? -40.43990 -10.05258 24.54602 1.000 11.11550 239 GLN B N 1
ATOM 7929 C CA . GLN B 1 239 ? -40.28443 -9.82797 25.98052 1.000 11.88819 239 GLN B CA 1
ATOM 7930 C C . GLN B 1 239 ? -38.83631 -9.59815 26.39034 1.000 11.27435 239 GLN B C 1
ATOM 7931 O O . GLN B 1 239 ? -38.59958 -8.96237 27.42952 1.000 12.82068 239 GLN B O 1
ATOM 7946 N N . PHE B 1 240 ? -37.87017 -10.12016 25.62987 1.000 10.77023 240 PHE B N 1
ATOM 7947 C CA . PHE B 1 240 ? -36.47475 -9.95383 25.99040 1.000 10.48612 240 PHE B CA 1
ATOM 7948 C C . PHE B 1 240 ? -35.90261 -8.64323 25.48492 1.000 10.74779 240 PHE B C 1
ATOM 7949 O O . PHE B 1 240 ? -34.85357 -8.21399 25.97160 1.000 13.01765 240 PHE B O 1
ATOM 7966 N N . LEU B 1 241 ? -36.57164 -7.99872 24.53204 1.000 11.27679 241 LEU B N 1
ATOM 7967 C CA . LEU B 1 241 ? -36.08680 -6.79789 23.86971 1.000 11.56703 241 LEU B CA 1
ATOM 7968 C C . LEU B 1 241 ? -36.75361 -5.53805 24.38281 1.000 12.67731 241 LEU B C 1
ATOM 7969 O O . LEU B 1 241 ? -36.15541 -4.46254 24.30929 1.000 13.35978 241 LEU B O 1
ATOM 7985 N N . CYS B 1 242 ? -37.99416 -5.64943 24.85907 1.000 13.35640 242 CYS B N 1
ATOM 7986 C CA . CYS B 1 242 ? -38.81482 -4.52067 25.24318 1.000 14.76116 242 CYS B CA 1
ATOM 7987 C C . CYS B 1 242 ? -39.53656 -4.91176 26.52967 1.000 17.14732 242 CYS B C 1
ATOM 7988 O O . CYS B 1 242 ? -40.19223 -5.97251 26.57413 1.000 18.29545 242 CYS B O 1
ATOM 7995 N N . PRO B 1 243 ? -39.45778 -4.08773 27.58585 1.000 18.85744 243 PRO B N 1
ATOM 7996 C CA . PRO B 1 243 ? -38.64187 -2.87387 27.68764 1.000 19.02140 243 PRO B CA 1
ATOM 7997 C C . PRO B 1 243 ? -37.15378 -3.21573 27.70734 1.000 17.98714 243 PRO B C 1
ATOM 7998 O O . PRO B 1 243 ? -36.74506 -4.37738 27.69260 1.000 17.26435 243 PRO B O 1
ATOM 8009 N N . ALA B 1 244 ? -36.34122 -2.17727 27.75643 1.000 19.22947 244 ALA B N 1
ATOM 8010 C CA . ALA B 1 244 ? -34.90248 -2.32051 27.62014 1.000 19.53106 244 ALA B CA 1
ATOM 8011 C C . ALA B 1 244 ? -34.35805 -3.40993 28.54793 1.000 18.88324 244 ALA B C 1
ATOM 8012 O O . ALA B 1 244 ? -34.66259 -3.40255 29.75067 1.000 20.66129 244 ALA B O 1
ATOM 8019 N N . PRO B 1 245 ? -33.53104 -4.33101 28.03899 1.000 18.05597 245 PRO B N 1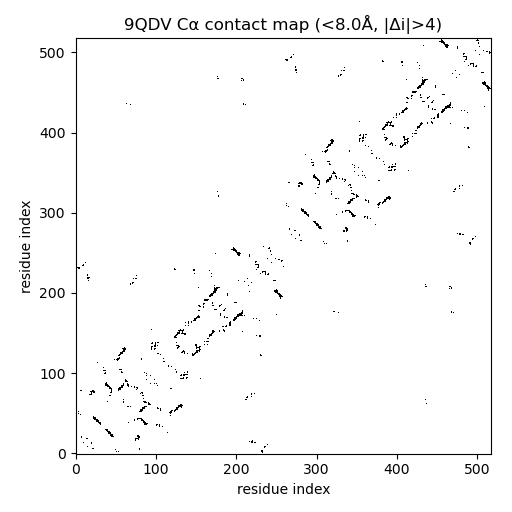
ATOM 8020 C CA . PRO B 1 245 ? -32.76678 -5.22550 28.91931 1.000 19.58757 245 PRO B CA 1
ATOM 8021 C C . PRO B 1 245 ? -31.99831 -4.45490 29.98343 1.000 21.50839 245 PRO B C 1
ATOM 8022 O O . PRO B 1 245 ? -31.47236 -3.37033 29.72950 1.000 23.08992 245 PRO B O 1
ATOM 8033 N N . ASP B 1 246 ? -31.88935 -5.04887 31.17548 1.000 23.22425 246 ASP B N 1
ATOM 8034 C CA . ASP B 1 246 ? -31.18253 -4.41816 32.28762 1.000 24.41746 246 ASP B CA 1
ATOM 8035 C C . ASP B 1 246 ? -29.96250 -5.21810 32.75171 1.000 22.01460 246 ASP B C 1
ATOM 8036 O O . ASP B 1 246 ? -29.47197 -4.99815 33.86460 1.000 24.18521 246 ASP B O 1
ATOM 8045 N N . ASP B 1 247 ? -29.45072 -6.12046 31.92018 1.000 18.38169 247 ASP B N 1
ATOM 8046 C CA . ASP B 1 247 ? -28.28093 -6.91041 32.28121 1.000 15.76350 247 ASP B CA 1
ATOM 8047 C C . ASP B 1 247 ? -27.15357 -5.99913 32.72842 1.000 15.65890 247 ASP B C 1
ATOM 8048 O O . ASP B 1 247 ? -26.88567 -4.96486 32.10906 1.000 16.29851 247 ASP B O 1
ATOM 8057 N N . PHE B 1 248 ? -26.44398 -6.42813 33.76708 1.000 17.36552 248 PHE B N 1
ATOM 8058 C CA . PHE B 1 248 ? -25.29538 -5.65936 34.22420 1.000 18.01807 248 PHE B CA 1
ATOM 8059 C C . PHE B 1 248 ? -24.26440 -5.47799 33.12103 1.000 17.39386 248 PHE B C 1
ATOM 8060 O O . PHE B 1 248 ? -23.59144 -4.45249 33.06701 1.000 17.98590 248 PHE B O 1
ATOM 8077 N N . ALA B 1 249 ? -24.12753 -6.45424 32.23469 1.000 15.22152 249 ALA B N 1
ATOM 8078 C CA . ALA B 1 249 ? -23.14123 -6.39164 31.16550 1.000 13.48648 249 ALA B CA 1
ATOM 8079 C C . ALA B 1 249 ? -23.44135 -5.31907 30.12496 1.000 12.50189 249 ALA B C 1
ATOM 8080 O O . ALA B 1 249 ? -22.61132 -5.10286 29.23235 1.000 12.82143 249 ALA B O 1
ATOM 8087 N N . ILE B 1 250 ? -24.59393 -4.65417 30.20983 1.000 12.88986 250 ILE B N 1
ATOM 8088 C CA . ILE B 1 250 ? -25.00210 -3.62358 29.25654 1.000 13.14636 250 ILE B CA 1
ATOM 8089 C C . ILE B 1 250 ? -24.81495 -2.25055 29.89453 1.000 13.86752 250 ILE B C 1
ATOM 8090 O O . ILE B 1 250 ? -25.44152 -1.94741 30.91050 1.000 15.56601 250 ILE B O 1
ATOM 8106 N N . SER B 1 251 ? -23.95693 -1.41129 29.30420 1.000 12.86553 251 SER B N 1
ATOM 8107 C CA . SER B 1 251 ? -23.76018 -0.06260 29.80933 1.000 13.67039 251 SER B CA 1
ATOM 8108 C C . SER B 1 251 ? -24.77789 0.93556 29.26995 1.000 14.11210 251 SER B C 1
ATOM 8109 O O . SER B 1 251 ? -25.05678 1.92921 29.94016 1.000 17.78179 251 SER B O 1
ATOM 8117 N N . GLU B 1 252 ? -25.35059 0.69821 28.09305 1.000 13.12571 252 GLU B N 1
ATOM 8118 C CA . GLU B 1 252 ? -26.37920 1.56249 27.52326 1.000 14.08585 252 GLU B CA 1
ATOM 8119 C C . GLU B 1 252 ? -27.26124 0.73065 26.60677 1.000 12.75464 252 GLU B C 1
ATOM 8120 O O . GLU B 1 252 ? -26.77189 -0.15474 25.90623 1.000 12.96854 252 GLU B O 1
ATOM 8141 N N . TYR B 1 253 ? -28.56078 1.02095 26.60825 1.000 12.55551 253 TYR B N 1
ATOM 8142 C CA . TYR B 1 253 ? -29.49848 0.39822 25.69067 1.000 11.89373 253 TYR B CA 1
ATOM 8143 C C . TYR B 1 253 ? -30.51293 1.44017 25.26230 1.000 12.35445 253 TYR B C 1
ATOM 8144 O O . TYR B 1 253 ? -31.12209 2.09069 26.10622 1.000 14.64619 253 TYR B O 1
ATOM 8162 N N A ARG B 1 254 ? -30.68963 1.59823 23.95845 0.600 11.99968 254 ARG B N 1
ATOM 8163 N N B ARG B 1 254 ? -30.66764 1.61412 23.95632 0.400 12.24924 254 ARG B N 1
ATOM 8164 C CA A ARG B 1 254 ? -31.66863 2.49941 23.37517 0.600 12.57531 254 ARG B CA 1
ATOM 8165 C CA B ARG B 1 254 ? -31.66003 2.49509 23.36466 0.400 12.65833 254 ARG B CA 1
ATOM 8166 C C A ARG B 1 254 ? -32.42751 1.73863 22.30516 0.600 11.77898 254 ARG B C 1
ATOM 8167 C C B ARG B 1 254 ? -32.45033 1.68449 22.35361 0.400 11.83706 254 ARG B C 1
ATOM 8168 O O A ARG B 1 254 ? -31.86646 0.86131 21.65089 0.600 12.03436 254 ARG B O 1
ATOM 8169 O O B ARG B 1 254 ? -31.93364 0.71922 21.78921 0.400 12.13331 254 ARG B O 1
ATOM 8210 N N . SER B 1 255 ? -33.70219 2.06549 22.11963 1.000 11.93509 255 SER B N 1
ATOM 8211 C CA . SER B 1 255 ? -34.47031 1.33979 21.11647 1.000 11.70437 255 SER B CA 1
ATOM 8212 C C . SER B 1 255 ? -35.71321 2.12247 20.74537 1.000 12.56202 255 SER B C 1
ATOM 8213 O O . SER B 1 255 ? -36.09114 3.09592 21.40616 1.000 14.66215 255 SER B O 1
ATOM 8220 N N . THR B 1 256 ? -36.35871 1.65282 19.68018 1.000 12.03003 256 THR B N 1
ATOM 8221 C CA . THR B 1 256 ? -37.67292 2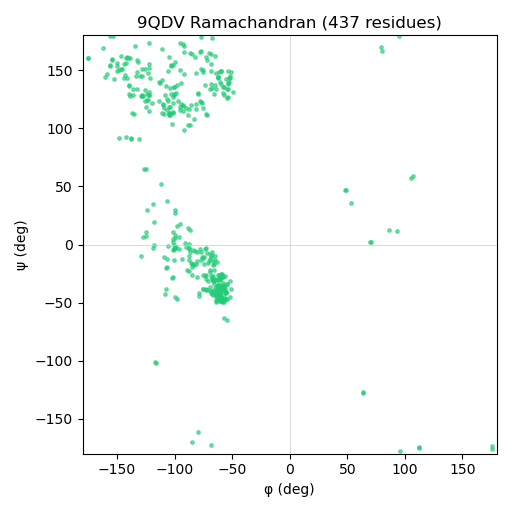.14418 19.29907 1.000 12.62921 256 THR B CA 1
ATOM 8222 C C . THR B 1 256 ? -38.80024 1.21356 19.76107 1.000 13.63905 256 THR B C 1
ATOM 8223 O O . THR B 1 256 ? -39.89204 1.20269 19.17943 1.000 14.84391 256 THR B O 1
ATOM 8234 N N . CYS B 1 257 ? -38.57181 0.47264 20.83380 1.000 13.74340 257 CYS B N 1
ATOM 8235 C CA . CYS B 1 257 ? -39.59505 -0.31203 21.52187 1.000 16.48498 257 CYS B CA 1
ATOM 8236 C C . CYS B 1 257 ? -40.81129 0.53766 21.83724 1.000 17.30375 257 CYS B C 1
ATOM 8237 O O . CYS B 1 257 ? -40.67370 1.73116 22.12734 1.000 18.99796 257 CYS B O 1
ATOM 8244 N N . PRO B 1 258 ? -42.02246 -0.05017 21.85753 1.000 18.64408 258 PRO B N 1
ATOM 8245 C CA . PRO B 1 258 ? -42.35089 -1.44055 21.52446 1.000 17.37899 258 PRO B CA 1
ATOM 8246 C C . PRO B 1 258 ? -42.36116 -1.64777 20.02655 1.000 16.50655 258 PRO B C 1
ATOM 8247 O O . PRO B 1 258 ? -42.64400 -0.72641 19.25902 1.000 18.24256 258 PRO B O 1
ATOM 8258 N N . PHE B 1 259 ? -42.05874 -2.85743 19.58354 1.000 16.13503 259 PHE B N 1
ATOM 8259 C CA . PHE B 1 259 ? -42.04188 -3.17753 18.16287 1.000 17.45871 259 PHE B CA 1
ATOM 8260 C C . PHE B 1 259 ? -43.43559 -3.68838 17.80498 1.000 23.01696 259 PHE B C 1
ATOM 8261 O O . PHE B 1 259 ? -43.77500 -4.84707 18.05505 1.000 25.16329 259 PHE B O 1
ATOM 8278 N N . LEU B 1 260 ? -44.25518 -2.80744 17.24489 1.000 28.67006 260 LEU B N 1
ATOM 8279 C CA . LEU B 1 260 ? -45.66285 -3.10838 16.98155 1.000 33.03512 260 LEU B CA 1
ATOM 8280 C C . LEU B 1 260 ? -45.84892 -3.73947 15.60471 1.000 37.15710 260 LEU B C 1
ATOM 8281 O O . LEU B 1 260 ? -46.14715 -4.93315 15.49204 1.000 39.71745 260 LEU B O 1
#

Secondary structure (DSSP, 8-state):
--TT--SSPP-HHHHH-SS-SS-EEEEEE-TTT-TTS--EEEEEES--TT--EEEEEEE--TT--GGGTTTHHHHHHTTT-EEEEEPPSSTT--HHHHHHHHHHHHHHHTT-TTTGGGEEEEEEEEEEETHHHHHHHHHHHH-TT-SEEEEES---S----TT--S-EEEEEETT-SSS-TTTTHHHHHHHS-TTS-EEEEEETT--GGGGGS--HHHHHHHHHHHHHHHS--GGGHHHHSS----TTEEEEEE-----/--TT--SSPP-HHHHHSSS-SS-EEEEEE-TTT-SSS--EEEEEES--TT--EEEEEEE--TT--GGGTTTHHHHHHTTT-EEEEEPPSSTT--HHHHHHHHHHHHHHHTT-TTTTTTEEEEEEEEEEETHHHHHHHHHHHH-TT-SEEEEES---S----TT--S-EEEEEETT-SSS-TTTTHHHHHHHS-TTSSEEEEEETT--GGGGGS--HHHHHHHHHHHHHHHS--GGGHHHHSS----TTEEEEEE--S--